Protein AF-M5BJE2-F1 (afdb_monomer_lite)

Organism: Thanatephorus cucumeris (strain AG1-IB / isolate 7/3/14) (NCBI:txid1108050)

Structure (mmCIF, N/CA/C/O backbone):
data_AF-M5BJE2-F1
#
_entry.id   AF-M5BJE2-F1
#
loop_
_atom_site.group_PDB
_atom_site.id
_atom_site.type_symbol
_atom_site.label_atom_id
_atom_site.label_alt_id
_atom_site.label_comp_id
_atom_site.label_asym_id
_atom_site.label_entity_id
_atom_site.label_seq_id
_atom_site.pdbx_PDB_ins_code
_atom_site.Cartn_x
_atom_site.Cartn_y
_atom_site.Cartn_z
_atom_site.occupancy
_atom_site.B_iso_or_equiv
_atom_site.auth_seq_id
_atom_site.auth_comp_id
_atom_site.auth_asym_id
_atom_site.auth_atom_id
_atom_site.pdbx_PDB_model_num
ATOM 1 N N . MET A 1 1 ? -62.797 -28.583 -18.986 1.00 37.69 1 MET A N 1
ATOM 2 C CA . MET A 1 1 ? -62.304 -29.193 -17.737 1.00 37.69 1 MET A CA 1
ATOM 3 C C . MET A 1 1 ? -61.336 -28.173 -17.149 1.00 37.69 1 MET A C 1
ATOM 5 O O . MET A 1 1 ? -60.205 -28.129 -17.610 1.00 37.69 1 MET A O 1
ATOM 9 N N . SER A 1 2 ? -61.868 -27.080 -16.583 1.00 34.75 2 SER A N 1
ATOM 10 C CA . SER A 1 2 ? -62.380 -26.927 -15.190 1.00 34.75 2 SER A CA 1
ATOM 11 C C . SER A 1 2 ? -61.192 -26.759 -14.231 1.00 34.75 2 SER A C 1
ATOM 13 O O . SER A 1 2 ? -60.360 -27.661 -14.192 1.00 34.75 2 SER A O 1
ATOM 15 N N . ASP A 1 3 ? -60.969 -25.664 -13.500 1.00 37.16 3 ASP A N 1
ATOM 16 C CA . ASP A 1 3 ? -61.746 -24.461 -13.116 1.00 37.16 3 ASP A CA 1
ATOM 17 C C . ASP A 1 3 ? -60.713 -23.305 -12.896 1.00 37.16 3 ASP A C 1
ATOM 19 O O . ASP A 1 3 ? -59.563 -23.612 -12.575 1.00 37.16 3 ASP A O 1
ATOM 23 N N . SER A 1 4 ? -60.877 -22.004 -13.221 1.00 38.09 4 SER A N 1
ATOM 24 C CA . SER A 1 4 ? -61.771 -20.935 -12.685 1.00 38.09 4 SER A CA 1
ATOM 25 C C . SER A 1 4 ? -61.855 -20.932 -11.142 1.00 38.09 4 SER A C 1
ATOM 27 O O . SER A 1 4 ? -61.932 -21.989 -10.546 1.00 38.09 4 SER A O 1
ATOM 29 N N . GLU A 1 5 ? -61.751 -19.848 -10.367 1.00 40.28 5 GLU A N 1
ATOM 30 C CA . GLU A 1 5 ? -62.292 -18.474 -10.407 1.00 40.28 5 GLU A CA 1
ATOM 31 C C . GLU A 1 5 ? -61.349 -17.576 -9.542 1.00 40.28 5 GLU A C 1
ATOM 33 O O . GLU A 1 5 ? -60.688 -18.101 -8.648 1.00 40.28 5 GLU A O 1
ATOM 38 N N . ASP A 1 6 ? -61.050 -16.289 -9.750 1.00 39.03 6 ASP A N 1
ATOM 39 C CA . ASP A 1 6 ? -61.784 -1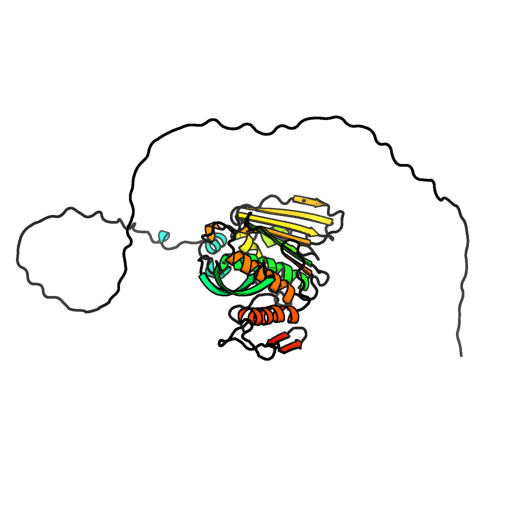5.068 -10.138 1.00 39.03 6 ASP A CA 1
ATOM 40 C C . ASP A 1 6 ? -62.355 -14.245 -8.947 1.00 39.03 6 ASP A C 1
ATOM 42 O O . ASP A 1 6 ? -62.726 -14.803 -7.920 1.00 39.03 6 ASP A O 1
ATOM 46 N N . PHE A 1 7 ? -62.419 -12.914 -9.141 1.00 28.22 7 PHE A N 1
ATOM 47 C CA . PHE A 1 7 ? -62.962 -11.810 -8.300 1.00 28.22 7 PHE A CA 1
ATOM 48 C C . PHE A 1 7 ? -62.086 -11.202 -7.174 1.00 28.22 7 PHE A C 1
ATOM 50 O O . PHE A 1 7 ? -61.722 -11.886 -6.229 1.00 28.22 7 PHE A O 1
ATOM 57 N N . ASN A 1 8 ? -61.646 -9.928 -7.149 1.00 33.25 8 ASN A N 1
ATOM 58 C CA . ASN A 1 8 ? -62.034 -8.595 -7.680 1.00 33.25 8 ASN A CA 1
ATOM 59 C C . ASN A 1 8 ? -62.857 -7.689 -6.721 1.00 33.25 8 ASN A C 1
ATOM 61 O O . ASN A 1 8 ? -63.849 -8.118 -6.143 1.00 33.25 8 ASN A O 1
ATOM 65 N N . MET A 1 9 ? -62.467 -6.400 -6.733 1.00 32.72 9 MET A N 1
ATOM 66 C CA . MET A 1 9 ? -63.219 -5.144 -6.504 1.00 32.72 9 MET A CA 1
ATOM 67 C C . MET A 1 9 ? -63.332 -4.466 -5.122 1.00 32.72 9 MET A C 1
ATOM 69 O O . MET A 1 9 ? -63.824 -5.027 -4.150 1.00 32.72 9 MET A O 1
ATOM 73 N N . GLY A 1 10 ? -63.035 -3.153 -5.167 1.00 27.86 10 GLY A N 1
ATOM 74 C CA . GLY A 1 10 ? -63.584 -2.074 -4.325 1.00 27.86 10 GLY A CA 1
ATOM 75 C C . GLY A 1 10 ? -62.524 -1.348 -3.482 1.00 27.86 10 GLY A C 1
ATOM 76 O O . GLY A 1 10 ? -61.981 -1.956 -2.575 1.00 27.86 10 GLY A O 1
ATOM 77 N N . GLY A 1 11 ? -62.139 -0.080 -3.672 1.00 28.45 11 GLY A N 1
ATOM 78 C CA . GLY A 1 11 ? -62.724 1.033 -4.425 1.00 28.45 11 GLY A CA 1
ATOM 79 C C . GLY A 1 11 ? -63.040 2.217 -3.493 1.00 28.45 11 GLY A C 1
ATOM 80 O O . GLY A 1 11 ? -63.748 2.016 -2.515 1.00 28.45 11 GLY A O 1
ATOM 81 N N . ASP A 1 12 ? -62.572 3.417 -3.880 1.00 32.16 12 ASP A N 1
ATOM 82 C CA . ASP A 1 12 ? -63.017 4.767 -3.448 1.00 32.16 12 ASP A CA 1
ATOM 83 C C . ASP A 1 12 ? -62.604 5.243 -2.022 1.00 32.16 12 ASP A C 1
ATOM 85 O O . ASP A 1 12 ? -62.475 4.435 -1.114 1.00 32.16 12 ASP A O 1
ATOM 89 N N . SER A 1 13 ? -62.325 6.514 -1.685 1.00 32.47 13 SER A N 1
ATOM 90 C CA . SER A 1 13 ? -62.510 7.820 -2.345 1.00 32.47 13 SER A CA 1
ATOM 91 C C . SER A 1 13 ? -61.734 8.948 -1.610 1.00 32.47 13 SER A C 1
ATOM 93 O O . SER A 1 13 ? -61.608 8.874 -0.388 1.00 32.47 13 SER A O 1
ATOM 95 N N . GLY A 1 14 ? -61.385 10.038 -2.318 1.00 29.92 14 GLY A N 1
ATOM 96 C CA . GLY A 1 14 ? -61.280 11.433 -1.803 1.00 29.92 14 GLY A CA 1
ATOM 97 C C . GLY A 1 14 ? -59.868 11.956 -1.465 1.00 29.92 14 GLY A C 1
ATOM 98 O O . GLY A 1 14 ? -59.268 11.496 -0.502 1.00 29.92 14 GLY A O 1
ATOM 99 N N . SER A 1 15 ? -59.199 12.764 -2.312 1.00 31.33 15 SER A N 1
ATOM 100 C CA . SER A 1 15 ? -59.283 14.248 -2.483 1.00 31.33 15 SER A CA 1
ATOM 101 C C . SER A 1 15 ? -58.827 15.022 -1.221 1.00 31.33 15 SER A C 1
ATOM 103 O O . SER A 1 15 ? -59.268 14.695 -0.132 1.00 31.33 15 SER A O 1
ATOM 105 N N . GLU A 1 16 ? -57.928 16.016 -1.224 1.00 32.97 16 GLU A N 1
ATOM 106 C CA . GLU A 1 16 ? -57.849 17.227 -2.057 1.00 32.97 16 GLU A CA 1
ATOM 107 C C . GLU A 1 16 ? -56.429 17.864 -2.082 1.00 32.97 16 GLU A C 1
ATOM 109 O O . GLU A 1 16 ? -55.661 17.789 -1.124 1.00 32.97 16 GLU A O 1
ATOM 114 N N . ASP A 1 17 ? -56.128 18.487 -3.226 1.00 33.00 17 ASP A N 1
ATOM 115 C CA . ASP A 1 17 ? -55.311 19.676 -3.539 1.00 33.00 17 ASP A CA 1
ATOM 116 C C . ASP A 1 17 ? -54.333 20.314 -2.526 1.00 33.00 17 ASP A C 1
ATOM 118 O O . ASP A 1 17 ? -54.737 20.832 -1.491 1.00 33.00 17 ASP A O 1
ATOM 122 N N . PHE A 1 18 ? -53.074 20.516 -2.969 1.00 28.89 18 PHE A N 1
ATOM 123 C CA . PHE A 1 18 ? -52.458 21.859 -3.083 1.00 28.89 18 PHE A CA 1
ATOM 124 C C . PHE A 1 18 ? -51.129 21.835 -3.888 1.00 28.89 18 PHE A C 1
ATOM 126 O O . PHE A 1 18 ? -50.147 21.213 -3.486 1.00 28.89 18 PHE A O 1
ATOM 133 N N . GLN A 1 19 ? -51.050 22.586 -4.994 1.00 36.16 19 GLN A N 1
ATOM 134 C CA . GLN A 1 19 ? -49.799 23.095 -5.597 1.00 36.16 19 GLN A CA 1
ATOM 135 C C . GLN A 1 19 ? -49.914 24.639 -5.769 1.00 36.16 19 GLN A C 1
ATOM 137 O O . GLN A 1 19 ? -50.967 25.208 -5.500 1.00 36.16 19 GLN A O 1
ATOM 142 N N . PRO A 1 20 ? -48.906 25.364 -6.296 1.00 44.44 20 PRO A N 1
ATOM 143 C CA . PRO A 1 20 ? -47.714 25.861 -5.610 1.00 44.44 20 PRO A CA 1
ATOM 144 C C . PRO A 1 20 ? -47.628 27.408 -5.677 1.00 44.44 20 PRO A C 1
ATOM 146 O O . PRO A 1 20 ? -48.241 28.040 -6.536 1.00 44.44 20 PRO A O 1
ATOM 149 N N . LYS A 1 21 ? -46.798 28.066 -4.849 1.00 32.06 21 LYS A N 1
ATOM 150 C CA . LYS A 1 21 ? -46.470 29.497 -5.051 1.00 32.06 21 LYS A CA 1
ATOM 151 C C . LYS A 1 21 ? -44.979 29.831 -4.914 1.00 32.06 21 LYS A C 1
ATOM 153 O O . LYS A 1 21 ? -44.428 29.942 -3.830 1.00 32.06 21 LYS A O 1
ATOM 158 N N . THR A 1 22 ? -44.384 30.029 -6.093 1.00 32.00 22 THR A N 1
ATOM 159 C CA . THR A 1 22 ? -43.563 31.177 -6.537 1.00 32.00 22 THR A CA 1
ATOM 160 C C . THR A 1 22 ? -42.314 31.631 -5.764 1.00 32.00 22 THR A C 1
ATOM 162 O O . THR A 1 22 ? -42.386 32.246 -4.707 1.00 32.00 22 THR A O 1
ATOM 165 N N . LYS A 1 23 ? -41.181 31.479 -6.472 1.00 31.64 23 LYS A N 1
ATOM 166 C CA . LYS A 1 23 ? -40.008 32.369 -6.618 1.00 31.64 23 LYS A CA 1
ATOM 167 C C . LYS A 1 23 ? -40.030 33.706 -5.854 1.00 31.64 23 LYS A C 1
ATOM 169 O O . LYS A 1 23 ? -40.870 34.558 -6.133 1.00 31.64 23 LYS A O 1
ATOM 174 N N . LYS A 1 24 ? -38.938 33.977 -5.123 1.00 31.02 24 LYS A N 1
ATOM 175 C CA . LYS A 1 24 ? -38.268 35.293 -5.090 1.00 31.02 24 LYS A CA 1
ATOM 176 C C . LYS A 1 24 ? -36.808 35.178 -4.616 1.00 31.02 24 LYS A C 1
ATOM 178 O O . LYS A 1 24 ? -36.532 34.785 -3.494 1.00 31.02 24 LYS A O 1
ATOM 183 N N . ALA A 1 25 ? -35.897 35.588 -5.487 1.00 33.25 25 ALA A N 1
ATOM 184 C CA . ALA A 1 25 ? -34.603 36.213 -5.201 1.00 33.25 25 ALA A CA 1
ATOM 185 C C . ALA A 1 25 ? -34.463 37.356 -6.239 1.00 33.25 25 ALA A C 1
ATOM 187 O O . ALA A 1 25 ? -35.199 37.304 -7.231 1.00 33.25 25 ALA A O 1
ATOM 188 N N . PRO A 1 26 ? -33.559 38.350 -6.120 1.00 41.19 26 PRO A N 1
ATOM 189 C CA . PRO A 1 26 ? -32.532 38.586 -5.099 1.00 41.19 26 PRO A CA 1
ATOM 190 C C . PRO A 1 26 ? -32.546 40.034 -4.538 1.00 41.19 26 PRO A C 1
ATOM 192 O O . PRO A 1 26 ? -33.226 40.912 -5.061 1.00 41.19 26 PRO A O 1
ATOM 195 N N . ALA A 1 27 ? -31.716 40.324 -3.530 1.00 33.50 27 ALA A N 1
ATOM 196 C CA . ALA A 1 27 ? -31.295 41.696 -3.229 1.00 33.50 27 ALA A CA 1
ATOM 197 C C . ALA A 1 27 ? -29.785 41.747 -2.939 1.00 33.50 27 ALA A C 1
ATOM 199 O O . ALA A 1 27 ? -29.287 41.123 -2.006 1.00 33.50 27 ALA A O 1
ATOM 200 N N . LYS A 1 28 ? -29.072 42.488 -3.796 1.00 30.22 28 LYS A N 1
ATOM 201 C CA . LYS A 1 28 ? -27.694 42.978 -3.645 1.00 30.22 28 LYS A CA 1
ATOM 202 C C . LYS A 1 28 ? -27.721 44.351 -2.966 1.00 30.22 28 LYS A C 1
ATOM 204 O O . LYS A 1 28 ? -28.558 45.162 -3.345 1.00 30.22 28 LYS A O 1
ATOM 209 N N . ALA A 1 29 ? -26.721 44.624 -2.125 1.00 30.61 29 ALA A N 1
ATOM 210 C CA . ALA A 1 29 ? -25.963 45.885 -1.940 1.00 30.61 29 ALA A CA 1
ATOM 211 C C . ALA A 1 29 ? -25.385 45.884 -0.513 1.00 30.61 29 ALA A C 1
ATOM 213 O O . ALA A 1 29 ? -26.059 45.418 0.393 1.00 30.61 29 ALA A O 1
ATOM 214 N N . LYS A 1 30 ? -24.200 46.390 -0.167 1.00 29.48 30 LYS A N 1
ATOM 215 C CA . LYS A 1 30 ? -23.021 47.014 -0.804 1.00 29.48 30 LYS A CA 1
ATOM 216 C C . LYS A 1 30 ? -21.955 46.955 0.322 1.00 29.48 30 LYS A C 1
ATOM 218 O O . LYS A 1 30 ? -22.303 47.152 1.476 1.00 29.48 30 LYS A O 1
ATOM 223 N N . ALA A 1 31 ? -20.755 46.431 0.086 1.00 27.00 31 ALA A N 1
ATOM 224 C CA . ALA A 1 31 ? -19.532 47.171 -0.260 1.00 27.00 31 ALA A CA 1
ATOM 225 C C . ALA A 1 31 ? -19.039 48.191 0.792 1.00 27.00 31 ALA A C 1
ATOM 227 O O . ALA A 1 31 ? -19.683 49.217 0.973 1.00 27.00 31 ALA A O 1
ATOM 228 N N . ALA A 1 32 ? -17.858 47.922 1.372 1.00 29.39 32 ALA A N 1
ATOM 229 C CA . ALA A 1 32 ? -16.718 48.838 1.606 1.00 29.39 32 ALA A CA 1
ATOM 230 C C . ALA A 1 32 ? -15.677 48.097 2.486 1.00 29.39 32 ALA A C 1
ATOM 232 O O . ALA A 1 32 ? -16.016 47.657 3.576 1.00 29.39 32 ALA A O 1
ATOM 233 N N . SER A 1 33 ? -14.523 47.677 1.936 1.00 27.55 33 SER A N 1
ATOM 234 C CA . SER A 1 33 ? -13.221 48.397 1.947 1.00 27.55 33 SER A CA 1
ATOM 235 C C . SER A 1 33 ? -12.582 48.359 3.347 1.00 27.55 33 SER A C 1
ATOM 237 O O . SER A 1 33 ? -13.257 48.699 4.302 1.00 27.55 33 SER A O 1
ATOM 239 N N . THR A 1 34 ? -11.347 47.962 3.641 1.00 28.70 34 THR A N 1
ATOM 240 C CA . THR A 1 34 ? -9.987 48.035 3.058 1.00 28.70 34 THR A CA 1
ATOM 241 C C . THR A 1 34 ? -9.110 47.270 4.090 1.00 28.70 34 THR A C 1
ATOM 243 O O . THR A 1 34 ? -9.529 47.161 5.234 1.00 28.70 34 THR A O 1
ATOM 246 N N . SER A 1 35 ? -7.932 46.692 3.863 1.00 30.88 35 SER A N 1
ATOM 247 C CA . SER A 1 35 ? -6.712 47.236 3.267 1.00 30.88 35 SER A CA 1
ATOM 248 C C . SER A 1 35 ? -5.665 46.113 3.128 1.00 30.88 35 SER A C 1
ATOM 250 O O . SER A 1 35 ? -5.635 45.146 3.886 1.00 30.88 35 SER A O 1
ATOM 252 N N . LYS A 1 36 ? -4.781 46.279 2.141 1.00 27.50 36 LYS A N 1
ATOM 253 C CA . LYS A 1 36 ? -3.502 45.574 1.995 1.00 27.50 36 LYS A CA 1
ATOM 254 C C . LYS A 1 36 ? -2.535 45.982 3.114 1.00 27.50 36 LYS A C 1
ATOM 256 O O . LYS A 1 36 ? -2.423 47.174 3.382 1.00 27.50 36 LYS A O 1
ATOM 261 N N . ALA A 1 37 ? -1.723 45.043 3.599 1.00 28.56 37 ALA A N 1
ATOM 262 C CA . ALA A 1 37 ? -0.327 45.313 3.953 1.00 28.56 37 ALA A CA 1
ATOM 263 C C . ALA A 1 37 ? 0.501 44.013 3.978 1.00 28.56 37 ALA A C 1
ATOM 265 O O . ALA A 1 37 ? 0.269 43.122 4.785 1.00 28.56 37 ALA A O 1
ATOM 266 N N . ALA A 1 38 ? 1.504 43.952 3.111 1.00 29.19 38 ALA A N 1
ATOM 267 C CA . ALA A 1 38 ? 2.746 43.198 3.269 1.00 29.19 38 ALA A CA 1
ATOM 268 C C . ALA A 1 38 ? 3.881 44.179 2.909 1.00 29.19 38 ALA A C 1
ATOM 270 O O . ALA A 1 38 ? 3.595 45.186 2.255 1.00 29.19 38 ALA A O 1
ATOM 271 N N . PRO A 1 39 ? 5.167 43.889 3.154 1.00 34.88 39 PRO A N 1
ATOM 272 C CA . PRO A 1 39 ? 5.830 43.238 4.285 1.00 34.88 39 PRO A CA 1
ATOM 273 C C . PRO A 1 39 ? 6.776 44.246 4.999 1.00 34.88 39 PRO A C 1
ATOM 275 O O . PRO A 1 39 ? 7.004 45.350 4.507 1.00 34.88 39 PRO A O 1
ATOM 278 N N . LYS A 1 40 ? 7.392 43.886 6.135 1.00 29.20 40 LYS A N 1
ATOM 279 C CA . LYS A 1 40 ? 8.561 44.621 6.663 1.00 29.20 40 LYS A CA 1
ATOM 280 C C . LYS A 1 40 ? 9.772 43.706 6.775 1.00 29.20 40 LYS A C 1
ATOM 282 O O . LYS A 1 40 ? 9.699 42.611 7.320 1.00 29.20 40 LYS A O 1
ATOM 287 N N . ALA A 1 41 ? 10.871 44.197 6.218 1.00 28.39 41 ALA A N 1
ATOM 288 C CA . ALA A 1 41 ? 12.171 43.565 6.138 1.00 28.39 41 ALA A CA 1
ATOM 289 C C . ALA A 1 41 ? 13.100 44.007 7.285 1.00 28.39 41 ALA A C 1
ATOM 291 O O . ALA A 1 41 ? 13.031 45.147 7.733 1.00 28.39 41 ALA A O 1
ATOM 292 N N . LYS A 1 42 ? 14.014 43.088 7.628 1.00 25.89 42 LYS A N 1
ATOM 293 C CA . LYS A 1 42 ? 15.428 43.248 8.030 1.00 25.89 42 LYS A CA 1
ATOM 294 C C . LYS A 1 42 ? 15.804 44.158 9.213 1.00 25.89 42 LYS A C 1
ATOM 296 O O . LYS A 1 42 ? 15.781 45.378 9.116 1.00 25.89 42 LYS A O 1
ATOM 301 N N . THR A 1 43 ? 16.475 43.528 10.178 1.00 27.72 43 THR A N 1
ATOM 302 C CA . THR A 1 43 ? 17.727 44.029 10.769 1.00 27.72 43 THR A CA 1
ATOM 303 C C . THR A 1 43 ? 18.809 42.938 10.689 1.00 27.72 43 THR A C 1
ATOM 305 O O . THR A 1 43 ? 18.605 41.805 11.111 1.00 27.72 43 THR A O 1
ATOM 308 N N . ALA A 1 44 ? 19.945 43.286 10.076 1.00 27.05 44 ALA A N 1
ATOM 309 C CA . ALA A 1 44 ? 21.262 42.634 10.190 1.00 27.05 44 ALA A CA 1
ATOM 310 C C . ALA A 1 44 ? 22.060 43.380 11.301 1.00 27.05 44 ALA A C 1
ATOM 312 O O . ALA A 1 44 ? 21.616 44.453 11.695 1.00 27.05 44 ALA A O 1
ATOM 313 N N . ALA A 1 45 ? 23.208 42.982 11.870 1.00 27.17 45 ALA A N 1
ATOM 314 C CA . ALA A 1 45 ? 24.294 42.055 11.521 1.00 27.17 45 ALA A CA 1
ATOM 315 C C . ALA A 1 45 ? 25.152 41.777 12.808 1.00 27.17 45 ALA A C 1
ATOM 317 O O . ALA A 1 45 ? 25.201 42.647 13.669 1.00 27.17 45 ALA A O 1
ATOM 318 N N . ALA A 1 46 ? 25.733 40.576 13.031 1.00 27.50 46 ALA A N 1
ATOM 319 C CA . ALA A 1 46 ? 27.163 40.178 12.838 1.00 27.50 46 ALA A CA 1
ATOM 320 C C . ALA A 1 46 ? 28.063 40.225 14.125 1.00 27.50 46 ALA A C 1
ATOM 322 O O . ALA A 1 46 ? 27.684 40.898 15.075 1.00 27.50 46 ALA A O 1
ATOM 323 N N . PRO A 1 47 ? 29.305 39.660 14.167 1.00 34.06 47 PRO A N 1
ATOM 324 C CA . PRO A 1 47 ? 29.747 38.275 13.861 1.00 34.06 47 PRO A CA 1
ATOM 325 C C . PRO A 1 47 ? 30.861 37.679 14.808 1.00 34.06 47 PRO A C 1
ATOM 327 O O . PRO A 1 47 ? 31.417 38.378 15.648 1.00 34.06 47 PRO A O 1
ATOM 330 N N . LYS A 1 48 ? 31.297 36.428 14.495 1.00 24.48 48 LYS A N 1
ATOM 331 C CA . LYS A 1 48 ? 32.556 35.672 14.838 1.00 24.48 48 LYS A CA 1
ATOM 332 C C . LYS A 1 48 ? 32.548 34.834 16.142 1.00 24.48 48 LYS A C 1
ATOM 334 O O . LYS A 1 48 ? 32.160 35.318 17.188 1.00 24.48 48 LYS A O 1
ATOM 339 N N . LYS A 1 49 ? 33.000 33.564 16.150 1.00 26.70 49 LYS A N 1
ATOM 340 C CA . LYS A 1 49 ? 34.349 33.071 15.774 1.00 26.70 49 LYS A CA 1
ATOM 341 C C . LYS A 1 49 ? 34.376 31.687 15.090 1.00 26.70 49 LYS A C 1
ATOM 343 O O . LYS A 1 49 ? 33.585 30.806 15.395 1.00 26.70 49 LYS A O 1
ATOM 348 N N . LYS A 1 50 ? 35.373 31.532 14.206 1.00 23.88 50 LYS A N 1
ATOM 349 C CA . LYS A 1 50 ? 35.873 30.289 13.593 1.00 23.88 50 LYS A CA 1
ATOM 350 C C . LYS A 1 50 ? 36.578 29.403 14.631 1.00 23.88 50 LYS A C 1
ATOM 352 O O . LYS A 1 50 ? 37.325 29.933 15.450 1.00 23.88 50 LYS A O 1
ATOM 357 N N . ALA A 1 51 ? 36.472 28.087 14.472 1.00 29.36 51 ALA A N 1
ATOM 358 C CA . ALA A 1 51 ? 37.499 27.130 14.876 1.00 29.36 51 ALA A CA 1
ATOM 359 C C . ALA A 1 51 ? 37.687 26.102 13.750 1.00 29.36 51 ALA A C 1
ATOM 361 O O . ALA A 1 51 ? 36.741 25.703 13.075 1.00 29.36 51 ALA A O 1
ATOM 362 N N . THR A 1 52 ? 38.944 25.784 13.491 1.00 26.00 52 THR A N 1
ATOM 363 C CA . THR A 1 52 ? 39.486 25.101 12.318 1.00 26.00 52 THR A CA 1
ATOM 364 C C . THR A 1 52 ? 39.638 23.596 12.530 1.00 26.00 52 THR A C 1
ATOM 366 O O . THR A 1 52 ? 40.202 23.191 13.536 1.00 26.00 52 THR A O 1
ATOM 369 N N . GLY A 1 53 ? 39.267 22.823 11.504 1.00 25.58 53 GLY A N 1
ATOM 370 C CA . GLY A 1 53 ? 40.068 21.732 10.933 1.00 25.58 53 GLY A CA 1
ATOM 371 C C . GLY A 1 53 ? 40.189 20.407 11.694 1.00 25.58 53 GLY A C 1
ATOM 372 O O . GLY A 1 53 ? 40.840 20.334 12.727 1.00 25.58 53 GLY A O 1
ATOM 373 N N . LYS A 1 54 ? 39.748 19.320 11.047 1.00 28.25 54 LYS A N 1
ATOM 374 C CA . LYS A 1 54 ? 40.642 18.231 10.607 1.00 28.25 54 LYS A CA 1
ATOM 375 C C . LYS A 1 54 ? 39.933 17.344 9.578 1.00 28.25 54 LYS A C 1
ATOM 377 O O . LYS A 1 54 ? 38.848 16.831 9.817 1.00 28.25 54 LYS A O 1
ATOM 382 N N . VAL A 1 55 ? 40.572 17.224 8.419 1.00 29.02 55 VAL A N 1
ATOM 383 C CA . VAL A 1 55 ? 40.220 16.346 7.299 1.00 29.02 55 VAL A CA 1
ATOM 384 C C . VAL A 1 55 ? 40.848 14.978 7.567 1.00 29.02 55 VAL A C 1
ATOM 386 O O . VAL A 1 55 ? 42.040 14.911 7.862 1.00 29.02 55 VAL A O 1
ATOM 389 N N . LEU A 1 56 ? 40.063 13.906 7.461 1.00 29.64 56 LEU A N 1
ATOM 390 C CA . LEU A 1 56 ? 40.548 12.525 7.442 1.00 29.64 56 LEU A CA 1
ATOM 391 C C . LEU A 1 56 ? 40.728 12.089 5.982 1.00 29.64 56 LEU A C 1
ATOM 393 O O . LEU A 1 56 ? 39.834 12.287 5.161 1.00 29.64 56 LEU A O 1
ATOM 397 N N . LYS A 1 57 ? 41.901 11.532 5.664 1.00 31.78 57 LYS A N 1
ATOM 398 C CA . LYS A 1 57 ? 42.179 10.847 4.393 1.00 31.78 57 LYS A CA 1
ATOM 399 C C . LYS A 1 57 ? 41.811 9.354 4.503 1.00 31.78 57 LYS A C 1
ATOM 401 O O . LYS A 1 57 ? 41.831 8.832 5.617 1.00 31.78 57 LYS A O 1
ATOM 406 N N . PRO A 1 58 ? 41.496 8.680 3.382 1.00 31.48 58 PRO A N 1
ATOM 407 C CA . PRO A 1 58 ? 41.027 7.294 3.364 1.00 31.48 58 PRO A CA 1
ATOM 408 C C . PRO A 1 58 ? 42.181 6.296 3.535 1.00 31.48 58 PRO A C 1
ATOM 410 O O . PRO A 1 58 ? 43.298 6.569 3.097 1.00 31.48 58 PRO A O 1
ATOM 413 N N . ILE A 1 59 ? 41.892 5.139 4.137 1.00 33.22 59 ILE A N 1
ATOM 414 C CA . ILE A 1 59 ? 42.775 3.965 4.159 1.00 33.22 59 ILE A CA 1
ATOM 415 C C . ILE A 1 59 ? 42.239 2.960 3.136 1.00 33.22 59 ILE A C 1
ATOM 417 O O . ILE A 1 59 ? 41.091 2.527 3.233 1.00 33.22 59 ILE A O 1
ATOM 421 N N . ASP A 1 60 ? 43.088 2.623 2.165 1.00 31.47 60 ASP A N 1
ATOM 422 C CA . ASP A 1 60 ? 42.909 1.547 1.192 1.00 31.47 60 ASP A CA 1
ATOM 423 C C . ASP A 1 60 ? 43.203 0.181 1.833 1.00 31.47 60 ASP A C 1
ATOM 425 O O . ASP A 1 60 ? 44.220 0.011 2.505 1.00 31.47 60 ASP A O 1
ATOM 429 N N . ASN A 1 61 ? 42.350 -0.812 1.562 1.00 28.73 61 ASN A N 1
ATOM 430 C CA . ASN A 1 61 ? 42.595 -2.224 1.864 1.00 28.73 61 ASN A CA 1
ATOM 431 C C . ASN A 1 61 ? 43.015 -2.974 0.584 1.00 28.73 61 ASN A C 1
ATOM 433 O O . ASN A 1 61 ? 42.213 -3.148 -0.334 1.00 28.73 61 ASN A O 1
ATOM 437 N N . LYS A 1 62 ? 44.250 -3.486 0.568 1.00 30.80 62 LYS A N 1
ATOM 438 C CA . LYS A 1 62 ? 44.691 -4.681 -0.181 1.00 30.80 62 LYS A CA 1
ATOM 439 C C . LYS A 1 62 ? 45.254 -5.645 0.873 1.00 30.80 62 LYS A C 1
ATOM 441 O O . LYS A 1 62 ? 46.053 -5.204 1.687 1.00 30.80 62 LYS A O 1
ATOM 446 N N . LYS A 1 63 ? 44.619 -6.793 1.123 1.00 29.02 63 LYS A N 1
ATOM 447 C CA . LYS A 1 63 ? 44.704 -8.100 0.434 1.00 29.02 63 LYS A CA 1
ATOM 448 C C . LYS A 1 63 ? 46.042 -8.834 0.597 1.00 29.02 63 LYS A C 1
ATOM 450 O O . LYS A 1 63 ? 47.092 -8.237 0.392 1.00 29.02 63 LYS A O 1
ATOM 455 N N . ASP A 1 64 ? 45.865 -10.132 0.843 1.00 29.44 64 ASP A N 1
ATOM 456 C CA . ASP A 1 64 ? 46.774 -11.285 0.798 1.00 29.44 64 ASP A CA 1
ATOM 457 C C . ASP A 1 64 ? 47.437 -11.624 2.144 1.00 29.44 64 ASP A C 1
ATOM 459 O O . ASP A 1 64 ? 48.162 -10.821 2.722 1.00 29.44 64 ASP A O 1
ATOM 463 N N . ASP A 1 65 ? 47.002 -12.689 2.828 1.00 28.31 65 ASP A N 1
ATOM 464 C CA . ASP A 1 65 ? 47.083 -14.132 2.502 1.00 28.31 65 ASP A CA 1
ATOM 465 C C . ASP A 1 65 ? 48.527 -14.643 2.559 1.00 28.31 65 ASP A C 1
ATOM 467 O O . ASP A 1 65 ? 49.291 -14.452 1.620 1.00 28.31 65 ASP A O 1
ATOM 471 N N . SER A 1 66 ? 48.870 -15.342 3.645 1.00 33.12 66 SER A N 1
ATOM 472 C CA . SER A 1 66 ? 49.517 -16.660 3.574 1.00 33.12 66 SER A CA 1
ATOM 473 C C . SER A 1 66 ? 49.762 -17.215 4.975 1.00 33.12 66 SER A C 1
ATOM 475 O O . SER A 1 66 ? 50.500 -16.632 5.773 1.00 33.12 66 SER A O 1
ATOM 477 N N . ASP A 1 67 ? 49.164 -18.375 5.219 1.00 29.38 67 ASP A N 1
ATOM 478 C CA . ASP A 1 67 ? 49.573 -19.366 6.207 1.00 29.38 67 ASP A CA 1
ATOM 479 C C . ASP A 1 67 ? 51.072 -19.690 6.088 1.00 29.38 67 ASP A C 1
ATOM 481 O O . ASP A 1 67 ? 51.596 -19.709 4.974 1.00 29.38 67 ASP A O 1
ATOM 485 N N . ASN A 1 68 ? 51.740 -19.972 7.214 1.00 34.16 68 ASN A N 1
ATOM 486 C CA . ASN A 1 68 ? 52.585 -21.165 7.393 1.00 34.16 68 ASN A CA 1
ATOM 487 C C . ASN A 1 68 ? 53.243 -21.166 8.789 1.00 34.16 68 ASN A C 1
ATOM 489 O O . ASN A 1 68 ? 54.226 -20.473 9.049 1.00 34.16 68 ASN A O 1
ATOM 493 N N . ASP A 1 69 ? 52.650 -21.930 9.698 1.00 29.28 69 ASP A N 1
ATOM 494 C CA . ASP A 1 69 ? 53.245 -23.039 10.450 1.00 29.28 69 ASP A CA 1
ATOM 495 C C . ASP A 1 69 ? 54.784 -23.100 10.526 1.00 29.28 69 ASP A C 1
ATOM 497 O O . ASP A 1 69 ? 55.483 -23.248 9.522 1.00 29.28 69 ASP A O 1
ATOM 501 N N . GLY A 1 70 ? 55.337 -23.117 11.743 1.00 30.89 70 GLY A N 1
ATOM 502 C CA . GLY A 1 70 ? 56.762 -23.407 11.913 1.00 30.89 70 GLY A CA 1
ATOM 503 C C . GLY A 1 70 ? 57.295 -23.223 13.324 1.00 30.89 70 GLY A C 1
ATOM 504 O O . GLY A 1 70 ? 57.607 -22.121 13.751 1.00 30.89 70 GLY A O 1
ATOM 505 N N . ALA A 1 71 ? 57.409 -24.337 14.032 1.00 31.19 71 ALA A N 1
ATOM 506 C CA . ALA A 1 71 ? 57.880 -24.490 15.397 1.00 31.19 71 ALA A CA 1
ATOM 507 C C . ALA A 1 71 ? 59.242 -23.839 15.752 1.00 31.19 71 ALA A C 1
ATOM 509 O O . ALA A 1 71 ? 60.229 -23.977 15.039 1.00 31.19 71 ALA A O 1
ATOM 510 N N . TRP A 1 72 ? 59.263 -23.239 16.949 1.00 28.14 72 TRP A N 1
ATOM 511 C CA . TRP A 1 72 ? 60.261 -23.352 18.026 1.00 28.14 72 TRP A CA 1
ATOM 512 C C . TRP A 1 72 ? 61.735 -23.601 17.661 1.00 28.14 72 TRP A C 1
ATOM 514 O O . TRP A 1 72 ? 62.140 -24.751 17.509 1.00 28.14 72 TRP A O 1
ATOM 524 N N . ILE A 1 73 ? 62.573 -22.561 17.769 1.00 32.12 73 ILE A N 1
ATOM 525 C CA . ILE A 1 73 ? 63.929 -22.690 18.330 1.00 32.12 73 ILE A CA 1
ATOM 526 C C . ILE A 1 73 ? 64.191 -21.501 19.261 1.00 32.12 73 ILE A C 1
ATOM 528 O O . ILE A 1 73 ? 64.255 -20.354 18.832 1.00 32.12 73 ILE A O 1
ATOM 532 N N . VAL A 1 74 ? 64.352 -21.818 20.545 1.00 30.94 74 VAL A N 1
ATOM 533 C CA . VAL A 1 74 ? 64.912 -20.947 21.582 1.00 30.94 74 VAL A CA 1
ATOM 534 C C . VAL A 1 74 ? 66.427 -20.936 21.410 1.00 30.94 74 VAL A C 1
ATOM 536 O O . VAL A 1 74 ? 67.036 -22.006 21.423 1.00 30.94 74 VAL A O 1
ATOM 539 N N . LYS A 1 75 ? 67.031 -19.753 21.285 1.00 32.12 75 LYS A N 1
ATOM 540 C CA . LYS A 1 75 ? 68.404 -19.503 21.735 1.00 32.12 75 LYS A CA 1
ATOM 541 C C . LYS A 1 75 ? 68.507 -18.078 22.261 1.00 32.12 75 LYS A C 1
ATOM 543 O O . LYS A 1 75 ? 68.314 -17.120 21.518 1.00 32.12 75 LYS A O 1
ATOM 548 N N . ASP A 1 76 ? 68.783 -18.020 23.553 1.00 29.47 76 ASP A N 1
ATOM 549 C CA . ASP A 1 76 ? 69.196 -16.859 24.325 1.00 29.47 76 ASP A CA 1
ATOM 550 C C . ASP A 1 76 ? 70.468 -16.237 23.728 1.00 29.47 76 ASP A C 1
ATOM 552 O O . ASP A 1 76 ? 71.384 -16.983 23.380 1.00 29.47 76 ASP A O 1
ATOM 556 N N . ASP A 1 77 ? 70.534 -14.907 23.623 1.00 30.89 77 ASP A N 1
ATOM 557 C CA . ASP A 1 77 ? 71.627 -14.126 24.224 1.00 30.89 77 ASP A CA 1
ATOM 558 C C . ASP A 1 77 ? 71.307 -12.616 24.228 1.00 30.89 77 ASP A C 1
ATOM 560 O O . ASP A 1 77 ? 70.529 -12.106 23.424 1.00 30.89 77 ASP A O 1
ATOM 564 N N . GLU A 1 78 ? 71.901 -11.939 25.198 1.00 33.03 78 GLU A N 1
ATOM 565 C CA . GLU A 1 78 ? 71.598 -10.648 25.807 1.00 33.03 78 GLU A CA 1
ATOM 566 C C . GLU A 1 78 ? 71.811 -9.398 24.925 1.00 33.03 78 GLU A C 1
ATOM 568 O O . GLU A 1 78 ? 72.841 -9.271 24.270 1.00 33.03 78 GLU A O 1
ATOM 573 N N . SER A 1 79 ? 70.933 -8.384 25.057 1.00 33.75 79 SER A N 1
ATOM 574 C CA . SER A 1 79 ? 71.354 -6.973 25.234 1.00 33.75 79 SER A CA 1
ATOM 575 C C . SER A 1 79 ? 70.184 -5.989 25.447 1.00 33.75 79 SER A C 1
ATOM 577 O O . SER A 1 79 ? 69.441 -5.697 24.516 1.00 33.75 79 SER A O 1
ATOM 579 N N . LYS A 1 80 ? 70.105 -5.462 26.678 1.00 34.78 80 LYS A N 1
ATOM 580 C CA . LYS A 1 80 ? 69.820 -4.075 27.121 1.00 34.78 80 LYS A CA 1
ATOM 581 C C . LYS A 1 80 ? 68.720 -3.239 26.436 1.00 34.78 80 LYS A C 1
ATOM 583 O O . LYS A 1 80 ? 68.892 -2.764 25.323 1.00 34.78 80 LYS A O 1
ATOM 588 N N . ASP A 1 81 ? 67.684 -2.975 27.234 1.00 33.72 81 ASP A N 1
ATOM 589 C CA . ASP A 1 81 ? 67.046 -1.681 27.530 1.00 33.72 81 ASP A CA 1
ATOM 590 C C . ASP A 1 81 ? 67.017 -0.601 26.434 1.00 33.72 81 ASP A C 1
ATOM 592 O O . ASP A 1 81 ? 67.955 0.177 26.287 1.00 33.72 81 ASP A O 1
ATOM 596 N N . ASP A 1 82 ? 65.853 -0.464 25.799 1.00 35.53 82 ASP A N 1
ATOM 597 C CA . ASP A 1 82 ? 65.280 0.828 25.412 1.00 35.53 82 ASP A CA 1
ATOM 598 C C . ASP A 1 82 ? 63.754 0.713 25.582 1.00 35.53 82 ASP A C 1
ATOM 600 O O . ASP A 1 82 ? 63.087 -0.004 24.835 1.00 35.53 82 ASP A O 1
ATOM 604 N N . GLU A 1 83 ? 63.193 1.362 26.608 1.00 39.50 83 GLU A N 1
ATOM 605 C CA . GLU A 1 83 ? 61.740 1.482 26.781 1.00 39.50 83 GLU A CA 1
ATOM 606 C C . GLU A 1 83 ? 61.153 2.481 25.769 1.00 39.50 83 GLU A C 1
ATOM 608 O O . GLU A 1 83 ? 61.589 3.635 25.724 1.00 39.50 83 GLU A O 1
ATOM 613 N N . PRO A 1 84 ? 60.078 2.121 25.045 1.00 37.41 84 PRO A N 1
ATOM 614 C CA . PRO A 1 84 ? 59.117 3.089 24.548 1.00 37.41 84 PRO A CA 1
ATOM 615 C C . PRO A 1 84 ? 57.811 3.015 25.355 1.00 37.41 84 PRO A C 1
ATOM 617 O O . PRO A 1 84 ? 57.291 1.941 25.657 1.00 37.41 84 PRO A O 1
ATOM 620 N N . GLU A 1 85 ? 57.282 4.193 25.684 1.00 38.44 85 GLU A N 1
ATOM 621 C CA . GLU A 1 85 ? 56.078 4.421 26.488 1.00 38.44 85 GLU A CA 1
ATOM 622 C C . GLU A 1 85 ? 54.858 3.553 26.103 1.00 38.44 85 GLU A C 1
ATOM 624 O O . GLU A 1 85 ? 54.640 3.257 24.922 1.00 38.44 85 GLU A O 1
ATOM 629 N N . PRO A 1 86 ? 53.990 3.191 27.072 1.00 37.72 86 PRO A N 1
ATOM 630 C CA . PRO A 1 86 ? 52.862 2.310 26.813 1.00 37.72 86 PRO A CA 1
ATOM 631 C C . PRO A 1 86 ? 51.834 2.985 25.899 1.00 37.72 86 PRO A C 1
ATOM 633 O O . PRO A 1 86 ? 51.161 3.952 26.265 1.00 37.72 86 PRO A O 1
ATOM 636 N N . SER A 1 87 ? 51.660 2.413 24.706 1.00 40.84 87 SER A N 1
ATOM 637 C CA . SER A 1 87 ? 50.541 2.726 23.823 1.00 40.84 87 SER A CA 1
ATOM 638 C C . SER A 1 87 ? 49.222 2.490 24.561 1.00 40.84 87 SER A C 1
ATOM 640 O O . SER A 1 87 ? 49.029 1.430 25.161 1.00 40.84 87 SER A O 1
ATOM 642 N N . ALA A 1 88 ? 48.312 3.461 24.493 1.00 42.31 88 ALA A N 1
ATOM 643 C CA . ALA A 1 88 ? 46.992 3.407 25.106 1.00 42.31 88 ALA A CA 1
ATOM 644 C C . ALA A 1 88 ? 46.250 2.102 24.756 1.00 42.31 88 ALA A C 1
ATOM 646 O O . ALA A 1 88 ? 45.717 1.930 23.659 1.00 42.31 88 ALA A O 1
ATOM 647 N N . THR A 1 89 ? 46.194 1.183 25.719 1.00 37.38 89 THR A N 1
ATOM 648 C CA . THR A 1 89 ? 45.394 -0.039 25.659 1.00 37.38 89 THR A CA 1
ATOM 649 C C . THR A 1 89 ? 43.919 0.311 25.496 1.00 37.38 89 THR A C 1
ATOM 651 O O . THR A 1 89 ? 43.308 0.912 26.383 1.00 37.38 89 THR A O 1
ATOM 654 N N . ILE A 1 90 ? 43.325 -0.108 24.376 1.00 46.56 90 ILE A N 1
ATOM 655 C CA . ILE A 1 90 ? 41.872 -0.167 24.206 1.00 46.56 90 ILE A CA 1
ATOM 656 C C . ILE A 1 90 ? 41.353 -1.176 25.232 1.00 46.56 90 ILE A C 1
ATOM 658 O O . ILE A 1 90 ? 41.482 -2.386 25.048 1.00 46.56 90 ILE A O 1
ATOM 662 N N . GLN A 1 91 ? 40.788 -0.679 26.332 1.00 40.47 91 GLN A N 1
ATOM 663 C CA . GLN A 1 91 ? 40.132 -1.517 27.327 1.00 40.47 91 GLN A CA 1
ATOM 664 C C . GLN A 1 91 ? 38.935 -2.221 26.675 1.00 40.47 91 GLN A C 1
ATOM 666 O O . GLN A 1 91 ? 37.878 -1.624 26.455 1.00 40.47 91 GLN A O 1
ATOM 671 N N . ARG A 1 92 ? 39.093 -3.509 26.356 1.00 52.78 92 ARG A N 1
ATOM 672 C CA . ARG A 1 92 ? 37.957 -4.396 26.110 1.00 52.78 92 ARG A CA 1
ATOM 673 C C . ARG A 1 92 ? 37.248 -4.565 27.448 1.00 52.78 92 ARG A C 1
ATOM 675 O O . ARG A 1 92 ? 37.794 -5.157 28.369 1.00 52.78 92 ARG A O 1
ATOM 682 N N . LYS A 1 93 ? 36.048 -3.995 27.562 1.00 58.34 93 LYS A N 1
ATOM 683 C CA . LYS A 1 93 ? 35.143 -4.282 28.677 1.00 58.34 93 LYS A CA 1
ATOM 684 C C . LYS A 1 93 ? 34.892 -5.790 28.686 1.00 58.34 93 LYS A C 1
ATOM 686 O O . LYS A 1 93 ? 34.292 -6.290 27.734 1.00 58.34 93 LYS A O 1
ATOM 691 N N . ASP A 1 94 ? 35.335 -6.476 29.736 1.00 58.47 94 ASP A N 1
ATOM 692 C CA . ASP A 1 94 ? 34.902 -7.840 30.028 1.00 58.47 94 ASP A CA 1
ATOM 693 C C . ASP A 1 94 ? 33.390 -7.806 30.248 1.00 58.47 94 ASP A C 1
ATOM 695 O O . ASP A 1 94 ? 32.885 -7.367 31.282 1.00 58.47 94 ASP A O 1
ATOM 699 N N . LYS A 1 95 ? 32.655 -8.175 29.202 1.00 67.06 95 LYS A N 1
ATOM 700 C CA . LYS A 1 95 ? 31.206 -8.318 29.241 1.00 67.06 95 LYS A CA 1
ATOM 701 C C . LYS A 1 95 ? 30.902 -9.626 29.956 1.00 67.06 95 LYS A C 1
ATOM 703 O O . LYS A 1 95 ? 31.314 -10.690 29.497 1.00 67.06 95 LYS A O 1
ATOM 708 N N . GLY A 1 96 ? 30.204 -9.544 31.086 1.00 76.38 96 GLY A N 1
ATOM 709 C CA . GLY A 1 96 ? 29.770 -10.729 31.823 1.00 76.38 96 GLY A CA 1
ATOM 710 C C . GLY A 1 96 ? 28.797 -11.573 30.993 1.00 76.38 96 GLY A C 1
ATOM 711 O O . GLY A 1 96 ? 28.242 -11.104 30.001 1.00 76.38 96 GLY A O 1
ATOM 712 N N . ALA A 1 97 ? 28.536 -12.816 31.411 1.00 75.44 97 ALA A N 1
ATOM 713 C CA . ALA A 1 97 ? 27.618 -13.712 30.697 1.00 75.44 97 ALA A CA 1
ATOM 714 C C . ALA A 1 97 ? 26.238 -13.076 30.431 1.00 75.44 97 ALA A C 1
ATOM 716 O O . ALA A 1 97 ? 25.676 -13.261 29.357 1.00 75.44 97 ALA A O 1
ATOM 717 N N . SER A 1 98 ? 25.733 -12.255 31.353 1.00 77.75 98 SER A N 1
ATOM 718 C CA . SER A 1 98 ? 24.466 -11.530 31.194 1.00 77.75 98 SER A CA 1
ATOM 719 C C . SER A 1 98 ? 24.484 -10.456 30.097 1.00 77.75 98 SER A C 1
ATOM 721 O O . SER A 1 98 ? 23.437 -10.162 29.535 1.00 77.75 98 SER A O 1
ATOM 723 N N . ASP A 1 99 ? 25.648 -9.898 29.753 1.00 81.12 99 ASP A N 1
ATOM 724 C CA . ASP A 1 99 ? 25.791 -8.914 28.669 1.00 81.12 99 ASP A CA 1
ATOM 725 C C . ASP A 1 99 ? 25.909 -9.582 27.287 1.00 81.12 99 ASP A C 1
ATOM 727 O O . ASP A 1 99 ? 25.788 -8.912 26.258 1.00 81.12 99 ASP A O 1
ATOM 731 N N . MET A 1 100 ? 26.177 -10.895 27.247 1.00 82.69 100 MET A N 1
ATOM 732 C CA . MET A 1 100 ? 26.243 -11.676 26.007 1.00 82.69 100 MET A CA 1
ATOM 733 C C . MET A 1 100 ? 24.861 -12.119 25.513 1.00 82.69 100 MET A C 1
ATOM 735 O O . MET A 1 100 ? 24.662 -12.244 24.305 1.00 82.69 100 MET A O 1
ATOM 739 N N . TYR A 1 101 ? 23.909 -12.352 26.424 1.00 88.69 101 TYR A N 1
ATOM 740 C CA . TYR A 1 101 ? 22.577 -12.870 26.101 1.00 88.69 101 TYR A CA 1
ATOM 741 C C . TYR A 1 101 ? 21.502 -11.803 26.319 1.00 88.69 101 TYR A C 1
ATOM 743 O O . TYR A 1 101 ? 21.125 -11.491 27.444 1.00 88.69 101 TYR A O 1
ATOM 751 N N . GLU A 1 102 ? 20.972 -11.268 25.221 1.00 89.50 102 GLU A N 1
ATOM 752 C CA . GLU A 1 102 ? 19.955 -10.216 25.232 1.00 89.50 102 GLU A CA 1
ATOM 753 C C . GLU A 1 102 ? 18.588 -10.776 24.812 1.00 89.50 102 GLU A C 1
ATOM 755 O O . GLU A 1 102 ? 18.474 -11.493 23.815 1.00 89.50 102 GLU A O 1
ATOM 760 N N . LYS A 1 103 ? 17.530 -10.417 25.548 1.00 92.38 103 LYS A N 1
ATOM 761 C CA . LYS A 1 103 ? 16.140 -10.698 25.168 1.00 92.38 103 LYS A CA 1
ATOM 762 C C . LYS A 1 103 ? 15.493 -9.416 24.659 1.00 92.38 103 LYS A C 1
ATOM 764 O O . LYS A 1 103 ? 15.412 -8.440 25.394 1.00 92.38 103 LYS A O 1
ATOM 769 N N . LEU A 1 104 ? 14.986 -9.456 23.430 1.00 92.50 104 LEU A N 1
ATOM 770 C CA . LEU A 1 104 ? 14.272 -8.344 22.806 1.00 92.50 104 LEU A CA 1
ATOM 771 C C . LEU A 1 104 ? 12.765 -8.584 22.846 1.00 92.50 104 LEU A C 1
ATOM 773 O O . LEU A 1 104 ? 12.293 -9.718 22.715 1.00 92.50 104 LEU A O 1
ATOM 777 N N . THR A 1 105 ? 11.998 -7.509 22.970 1.00 94.44 105 THR A N 1
ATOM 778 C CA . THR A 1 105 ? 10.578 -7.519 22.614 1.00 94.44 105 THR A CA 1
ATOM 779 C C . THR A 1 105 ? 10.416 -7.674 21.099 1.00 94.44 105 THR A C 1
ATOM 781 O O . THR A 1 105 ? 11.337 -7.420 20.319 1.00 94.44 105 THR A O 1
ATOM 784 N N . GLN A 1 106 ? 9.225 -8.073 20.648 1.00 93.62 106 GLN A N 1
ATOM 785 C CA . GLN A 1 106 ? 8.978 -8.259 19.216 1.00 93.62 106 GLN A CA 1
ATOM 786 C C . GLN A 1 106 ? 9.150 -6.952 18.422 1.00 93.62 106 GLN A C 1
ATOM 788 O O . GLN A 1 106 ? 9.718 -6.972 17.334 1.00 93.62 106 GLN A O 1
ATOM 793 N N . LEU A 1 107 ? 8.712 -5.818 18.980 1.00 93.50 107 LEU A N 1
ATOM 794 C CA . LEU A 1 107 ? 8.860 -4.504 18.350 1.00 93.50 107 LEU A CA 1
ATOM 795 C C . LEU A 1 107 ? 10.337 -4.099 18.235 1.00 93.50 107 LEU A C 1
ATOM 797 O O . LEU A 1 107 ? 10.767 -3.649 17.175 1.00 93.50 107 LEU A O 1
ATOM 801 N N . GLU A 1 108 ? 11.132 -4.311 19.288 1.00 93.56 108 GLU A N 1
ATOM 802 C CA . GLU A 1 108 ? 12.579 -4.060 19.249 1.00 93.56 108 GLU A CA 1
ATOM 803 C C . GLU A 1 108 ? 13.280 -4.961 18.233 1.00 93.56 108 GLU A C 1
ATOM 805 O O . GLU A 1 108 ? 14.144 -4.490 17.496 1.00 93.56 108 GLU A O 1
ATOM 810 N N . HIS A 1 109 ? 12.893 -6.238 18.151 1.00 96.00 109 HIS A N 1
ATOM 811 C CA . HIS A 1 109 ? 13.460 -7.163 17.175 1.00 96.00 109 HIS A CA 1
ATOM 812 C C . HIS A 1 109 ? 13.162 -6.729 15.737 1.00 96.00 109 HIS A C 1
ATOM 814 O O . HIS A 1 109 ? 14.082 -6.711 14.924 1.00 96.00 109 HIS A O 1
ATOM 820 N N . ILE A 1 110 ? 11.923 -6.317 15.434 1.00 96.12 110 ILE A N 1
ATOM 821 C CA . ILE A 1 110 ? 11.552 -5.794 14.109 1.00 96.12 110 ILE A CA 1
ATOM 822 C C . ILE A 1 110 ? 12.459 -4.620 13.740 1.00 96.12 110 ILE A C 1
ATOM 824 O O . ILE A 1 110 ? 13.101 -4.648 12.695 1.00 96.12 110 ILE A O 1
ATOM 828 N N . LEU A 1 111 ? 12.588 -3.633 14.631 1.00 94.88 111 LEU A N 1
ATOM 829 C CA . LEU A 1 111 ? 13.409 -2.448 14.378 1.00 94.88 111 LEU A CA 1
ATOM 830 C C . LEU A 1 111 ? 14.911 -2.757 14.281 1.00 94.88 111 LEU A C 1
ATOM 832 O O . LEU A 1 111 ? 15.614 -2.083 13.531 1.00 94.88 111 LEU A O 1
ATOM 836 N N . LYS A 1 112 ? 15.412 -3.747 15.031 1.00 94.00 112 LYS A N 1
ATOM 837 C CA . LYS A 1 112 ? 16.832 -4.143 15.041 1.00 94.00 112 LYS A CA 1
ATOM 838 C C . LYS A 1 112 ? 17.197 -5.052 13.863 1.00 94.00 112 LYS A C 1
ATOM 840 O O . LYS A 1 112 ? 18.354 -5.056 13.451 1.00 94.00 112 LYS A O 1
ATOM 845 N N . ARG A 1 113 ? 16.250 -5.850 13.354 1.00 94.94 113 ARG A N 1
ATOM 846 C CA . ARG A 1 113 ? 16.448 -6.886 12.322 1.00 94.94 113 ARG A CA 1
ATOM 847 C C . ARG A 1 113 ? 15.352 -6.813 11.238 1.00 94.94 113 ARG A C 1
ATOM 849 O O . ARG A 1 113 ? 14.536 -7.732 11.136 1.00 94.94 113 ARG A O 1
ATOM 856 N N . PRO A 1 114 ? 15.336 -5.745 10.417 1.00 94.94 114 PRO A N 1
ATOM 857 C CA . PRO A 1 114 ? 14.294 -5.486 9.414 1.00 94.94 114 PRO A CA 1
ATOM 858 C C . PRO A 1 114 ? 14.176 -6.555 8.321 1.00 94.94 114 PRO A C 1
ATOM 860 O O . PRO A 1 114 ? 13.078 -6.778 7.808 1.00 94.94 114 PRO A O 1
ATOM 863 N N . ASP A 1 115 ? 15.282 -7.213 7.961 1.00 91.62 115 ASP A N 1
ATOM 864 C CA . ASP A 1 115 ? 15.416 -8.002 6.730 1.00 91.62 115 ASP A CA 1
ATOM 865 C C . ASP A 1 115 ? 14.359 -9.098 6.573 1.00 91.62 115 ASP A C 1
ATOM 867 O O . ASP A 1 115 ? 13.846 -9.322 5.479 1.00 91.62 115 ASP A O 1
ATOM 871 N N . THR A 1 116 ? 13.989 -9.748 7.676 1.00 91.12 116 THR A N 1
ATOM 872 C CA . THR A 1 116 ? 12.987 -10.829 7.681 1.00 91.12 116 THR A CA 1
ATOM 873 C C . THR A 1 116 ? 11.538 -10.338 7.638 1.00 91.12 116 THR A C 1
ATOM 875 O O . THR A 1 116 ? 10.638 -11.135 7.386 1.00 91.12 116 THR A O 1
ATOM 878 N N . TYR A 1 117 ? 11.301 -9.043 7.871 1.00 94.25 117 TYR A N 1
ATOM 879 C CA . TYR A 1 117 ? 9.964 -8.452 7.942 1.00 94.25 117 TYR A CA 1
ATOM 880 C C . TYR A 1 117 ? 9.639 -7.619 6.706 1.00 94.25 117 TYR A C 1
ATOM 882 O O . TYR A 1 117 ? 8.610 -7.831 6.071 1.00 94.25 117 TYR A O 1
ATOM 890 N N . ILE A 1 118 ? 10.511 -6.665 6.374 1.00 95.50 118 ILE A N 1
ATOM 891 C CA . ILE A 1 118 ? 10.298 -5.713 5.274 1.00 95.50 118 ILE A CA 1
ATOM 892 C C . ILE A 1 118 ? 11.383 -5.803 4.194 1.00 95.50 118 ILE A C 1
ATOM 894 O O . ILE A 1 118 ? 11.263 -5.163 3.154 1.00 95.50 118 ILE A O 1
ATOM 898 N N . GLY A 1 119 ? 12.425 -6.608 4.406 1.00 94.69 119 GLY A N 1
ATOM 899 C CA . GLY A 1 119 ? 13.623 -6.608 3.572 1.00 94.69 119 GLY A CA 1
ATOM 900 C C . GLY A 1 119 ? 14.665 -5.597 4.050 1.00 94.69 119 GLY A C 1
ATOM 901 O O . GLY A 1 119 ? 14.560 -5.033 5.139 1.00 94.69 119 GLY A O 1
ATOM 902 N N . SER A 1 120 ? 15.706 -5.400 3.241 1.00 95.62 120 SER A N 1
ATOM 903 C CA . SER A 1 120 ? 16.837 -4.549 3.617 1.00 95.62 120 SER A CA 1
ATOM 904 C C . SER A 1 120 ? 16.433 -3.076 3.735 1.00 95.62 120 SER A C 1
ATOM 906 O O . SER A 1 120 ? 15.665 -2.563 2.917 1.00 95.62 120 SER A O 1
ATOM 908 N N . ILE A 1 121 ? 16.985 -2.398 4.741 1.00 96.50 121 ILE A N 1
ATOM 909 C CA . ILE A 1 121 ? 16.899 -0.939 4.915 1.00 96.50 121 ILE A CA 1
ATOM 910 C C . ILE A 1 121 ? 18.075 -0.196 4.270 1.00 96.50 121 ILE A C 1
ATOM 912 O O . ILE A 1 121 ? 18.100 1.030 4.288 1.00 96.50 121 ILE A O 1
ATOM 916 N N . GLU A 1 122 ? 19.025 -0.929 3.689 1.00 96.56 122 GLU A N 1
ATOM 917 C CA . GLU A 1 122 ? 20.138 -0.358 2.943 1.00 96.56 122 GLU A CA 1
ATOM 918 C C . GLU A 1 122 ? 19.729 -0.103 1.491 1.00 96.56 122 GLU A C 1
ATOM 920 O O . GLU A 1 122 ? 18.965 -0.865 0.887 1.00 96.56 122 GLU A O 1
ATOM 925 N N . ALA A 1 123 ? 20.256 0.976 0.914 1.00 96.81 123 ALA A N 1
ATOM 926 C CA . ALA A 1 123 ? 20.009 1.298 -0.482 1.00 96.81 123 ALA A CA 1
ATOM 927 C C . ALA A 1 123 ? 20.736 0.304 -1.398 1.00 96.81 123 ALA A C 1
ATOM 929 O O . ALA A 1 123 ? 21.951 0.126 -1.302 1.00 96.81 123 ALA A O 1
ATOM 930 N N . ILE A 1 124 ? 19.998 -0.285 -2.334 1.00 96.56 124 ILE A N 1
ATOM 931 C CA . ILE A 1 124 ? 20.540 -1.151 -3.383 1.00 96.56 124 ILE A CA 1
ATOM 932 C C . ILE A 1 124 ? 20.315 -0.509 -4.748 1.00 96.56 124 ILE A C 1
ATOM 934 O O . ILE A 1 124 ? 19.334 0.208 -4.945 1.00 96.56 124 ILE A O 1
ATOM 938 N N . SER A 1 125 ? 21.204 -0.795 -5.697 1.00 96.62 125 SER A N 1
ATOM 939 C CA . SER A 1 125 ? 21.028 -0.418 -7.100 1.00 96.62 125 SER A CA 1
ATOM 940 C C . SER A 1 125 ? 20.679 -1.652 -7.921 1.00 96.62 125 SER A C 1
ATOM 942 O O . SER A 1 125 ? 21.408 -2.643 -7.889 1.00 96.62 125 SER A O 1
ATOM 944 N N . GLN A 1 126 ? 19.571 -1.599 -8.655 1.00 93.19 126 GLN A N 1
ATOM 945 C CA . GLN A 1 126 ? 19.135 -2.688 -9.525 1.00 93.19 126 GLN A CA 1
ATOM 946 C C . GLN A 1 126 ? 18.484 -2.134 -10.791 1.00 93.19 126 GLN A C 1
ATOM 948 O O . GLN A 1 126 ? 17.683 -1.200 -10.733 1.00 93.19 126 GLN A O 1
ATOM 953 N N . LYS A 1 127 ? 18.777 -2.759 -11.934 1.00 91.62 127 LYS A N 1
ATOM 954 C CA . LYS A 1 127 ? 18.076 -2.483 -13.186 1.00 91.62 127 LYS A CA 1
ATOM 955 C C . LYS A 1 127 ? 16.669 -3.074 -13.145 1.00 91.62 127 LYS A C 1
ATOM 957 O O . LYS A 1 127 ? 16.502 -4.293 -13.053 1.00 91.62 127 LYS A O 1
ATOM 962 N N . MET A 1 128 ? 15.650 -2.222 -13.186 1.00 92.56 128 MET A N 1
ATOM 963 C CA . MET A 1 128 ? 14.253 -2.645 -13.143 1.00 92.56 128 MET A CA 1
ATOM 964 C C . MET A 1 128 ? 13.322 -1.663 -13.848 1.00 92.56 128 MET A C 1
ATOM 966 O O . MET A 1 128 ? 13.687 -0.538 -14.188 1.00 92.56 128 MET A O 1
ATOM 970 N N . TRP A 1 129 ? 12.091 -2.108 -14.086 1.00 93.19 129 TRP A N 1
ATOM 971 C CA . TRP A 1 129 ? 11.052 -1.257 -14.643 1.00 93.19 129 TRP A CA 1
ATOM 972 C C . TRP A 1 129 ? 10.617 -0.205 -13.624 1.00 93.19 129 TRP A C 1
ATOM 974 O O . TRP A 1 129 ? 10.406 -0.518 -12.456 1.00 93.19 129 TRP A O 1
ATOM 984 N N . THR A 1 130 ? 10.436 1.027 -14.073 1.00 95.19 130 THR A N 1
ATOM 985 C CA . THR A 1 130 ? 9.898 2.168 -13.320 1.00 95.19 130 THR A CA 1
ATOM 986 C C . THR A 1 130 ? 8.797 2.834 -14.130 1.00 95.19 130 THR A C 1
ATOM 988 O O . THR A 1 130 ? 8.628 2.509 -15.304 1.00 95.19 130 THR A O 1
ATOM 991 N N . PHE A 1 131 ? 8.040 3.743 -13.520 1.00 95.81 131 PHE A N 1
ATOM 992 C CA . PHE A 1 131 ? 7.083 4.571 -14.242 1.00 95.81 131 PHE A CA 1
ATOM 993 C C . PHE A 1 131 ? 7.586 6.009 -14.304 1.00 95.81 131 PHE A C 1
ATOM 995 O O . PHE A 1 131 ? 7.809 6.634 -13.265 1.00 95.81 131 PHE A O 1
ATOM 1002 N N . ASP A 1 132 ? 7.744 6.513 -15.521 1.00 93.00 132 ASP A N 1
ATOM 1003 C CA . ASP A 1 132 ? 8.136 7.887 -15.789 1.00 93.00 132 ASP A CA 1
ATOM 1004 C C . ASP A 1 132 ? 6.892 8.783 -15.846 1.00 93.00 132 ASP A C 1
ATOM 1006 O O . ASP A 1 132 ? 5.956 8.544 -16.614 1.00 93.00 132 ASP A O 1
ATOM 1010 N N . GLU A 1 133 ? 6.853 9.795 -14.979 1.00 90.25 133 GLU A N 1
ATOM 1011 C CA . GLU A 1 133 ? 5.677 10.650 -14.817 1.00 90.25 133 GLU A CA 1
ATOM 1012 C C . GLU A 1 133 ? 5.472 11.608 -15.995 1.00 90.25 133 GLU A C 1
ATOM 1014 O O . GLU A 1 133 ? 4.325 11.885 -16.350 1.00 90.25 133 GLU A O 1
ATOM 1019 N N . GLU A 1 134 ? 6.554 12.079 -16.614 1.00 89.69 134 GLU A N 1
ATOM 1020 C CA . GLU A 1 134 ? 6.513 13.075 -17.688 1.00 89.69 134 GLU A CA 1
ATOM 1021 C C . GLU A 1 134 ? 6.013 12.455 -18.994 1.00 89.69 134 GLU A C 1
ATOM 1023 O O . GLU A 1 134 ? 5.091 12.961 -19.635 1.00 89.69 134 GLU A O 1
ATOM 1028 N N . THR A 1 135 ? 6.581 11.310 -19.364 1.00 89.38 135 THR A N 1
ATOM 1029 C CA . THR A 1 135 ? 6.234 10.576 -20.584 1.00 89.38 135 THR A CA 1
ATOM 1030 C C . THR A 1 135 ? 5.028 9.655 -20.404 1.00 89.38 135 THR A C 1
ATOM 1032 O O . THR A 1 135 ? 4.461 9.194 -21.397 1.00 89.38 135 THR A O 1
ATOM 1035 N N . LYS A 1 136 ? 4.620 9.392 -19.152 1.00 90.12 136 LYS A N 1
ATOM 1036 C CA . LYS A 1 136 ? 3.564 8.441 -18.757 1.00 90.12 136 LYS A CA 1
ATOM 1037 C C . LYS A 1 136 ? 3.818 7.021 -19.283 1.00 90.12 136 LYS A C 1
ATOM 1039 O O . LYS A 1 136 ? 2.891 6.330 -19.718 1.00 90.12 136 LYS A O 1
ATOM 1044 N N . ARG A 1 137 ? 5.078 6.576 -19.261 1.00 90.38 137 ARG A N 1
ATOM 1045 C CA . ARG A 1 137 ? 5.521 5.281 -19.807 1.00 90.38 137 ARG A CA 1
ATOM 1046 C C . ARG A 1 137 ? 6.275 4.460 -18.767 1.00 90.38 137 ARG A C 1
ATOM 1048 O O . ARG A 1 137 ? 6.851 4.986 -17.819 1.00 90.38 137 ARG A O 1
ATOM 1055 N N . MET A 1 138 ? 6.290 3.144 -18.974 1.00 92.75 138 MET A N 1
ATOM 1056 C CA . MET A 1 138 ? 7.223 2.269 -18.262 1.00 92.75 138 MET A CA 1
ATOM 1057 C C . MET A 1 138 ? 8.643 2.558 -18.758 1.00 92.75 138 MET A C 1
ATOM 1059 O O . MET A 1 138 ? 8.811 2.828 -19.938 1.00 92.75 138 MET A O 1
ATOM 1063 N N . VAL A 1 139 ? 9.668 2.503 -17.916 1.00 91.62 139 VAL A N 1
ATOM 1064 C CA . VAL A 1 139 ? 11.072 2.706 -18.321 1.00 91.62 139 VAL A CA 1
ATOM 1065 C C . VAL A 1 139 ? 11.953 1.691 -17.611 1.00 91.62 139 VAL A C 1
ATOM 1067 O O . VAL A 1 139 ? 11.886 1.566 -16.387 1.00 91.62 139 VAL A O 1
ATOM 1070 N N . TYR A 1 140 ? 12.776 0.964 -18.367 1.00 90.44 140 TYR A N 1
ATOM 1071 C CA . TYR A 1 140 ? 13.716 -0.016 -17.826 1.00 90.44 140 TYR A CA 1
ATOM 1072 C C . TYR A 1 140 ? 15.085 0.632 -17.616 1.00 90.44 140 TYR A C 1
ATOM 1074 O O . TYR A 1 140 ? 15.800 0.912 -18.577 1.00 90.44 140 TYR A O 1
ATOM 1082 N N . ARG A 1 141 ? 15.443 0.900 -16.359 1.00 92.56 141 ARG A N 1
ATOM 1083 C CA . ARG A 1 141 ? 16.645 1.668 -15.999 1.00 92.56 141 ARG A CA 1
ATOM 1084 C C . ARG A 1 141 ? 17.249 1.186 -14.688 1.00 92.56 141 ARG A C 1
ATOM 1086 O O . ARG A 1 141 ? 16.606 0.449 -13.945 1.00 92.56 141 ARG A O 1
ATOM 1093 N N . ASP A 1 142 ? 18.472 1.615 -14.405 1.00 95.19 142 ASP A N 1
ATOM 1094 C CA . ASP A 1 142 ? 19.060 1.470 -13.077 1.00 95.19 142 ASP A CA 1
ATOM 1095 C C . ASP A 1 142 ? 18.333 2.376 -12.081 1.00 95.19 142 ASP A C 1
ATOM 1097 O O . ASP A 1 142 ? 18.034 3.541 -12.367 1.00 95.19 142 ASP A O 1
ATOM 1101 N N . VAL A 1 143 ? 18.005 1.802 -10.927 1.00 96.31 143 VAL A N 1
ATOM 1102 C CA . VAL A 1 143 ? 17.273 2.467 -9.852 1.00 96.31 143 VAL A CA 1
ATOM 1103 C C . VAL A 1 143 ? 17.989 2.185 -8.548 1.00 96.31 143 VAL A C 1
ATOM 1105 O O . VAL A 1 143 ? 18.241 1.020 -8.227 1.00 96.31 143 VAL A O 1
ATOM 1108 N N . LYS A 1 144 ? 18.289 3.235 -7.787 1.00 97.19 144 LYS A N 1
ATOM 1109 C CA . LYS A 1 144 ? 18.788 3.127 -6.421 1.00 97.19 144 LYS A CA 1
ATOM 1110 C C . LYS A 1 144 ? 17.623 3.321 -5.458 1.00 97.19 144 LYS A C 1
ATOM 1112 O O . LYS A 1 144 ? 17.033 4.390 -5.408 1.00 97.19 144 LYS A O 1
ATOM 1117 N N . PHE A 1 145 ? 17.281 2.295 -4.688 1.00 97.00 145 PHE A N 1
ATOM 1118 C CA . PHE A 1 145 ? 16.141 2.352 -3.774 1.00 97.00 145 PHE A CA 1
ATOM 1119 C C . PHE A 1 145 ? 16.374 1.515 -2.519 1.00 97.00 145 PHE A C 1
ATOM 1121 O O . PHE A 1 145 ? 17.256 0.658 -2.479 1.00 97.00 145 PHE A O 1
ATOM 1128 N N . VAL A 1 146 ? 15.552 1.750 -1.497 1.00 97.81 146 VAL A N 1
ATOM 1129 C CA . VAL A 1 146 ? 15.556 0.970 -0.256 1.00 97.81 146 VAL A CA 1
ATOM 1130 C C . VAL A 1 146 ? 14.403 -0.043 -0.290 1.00 97.81 146 VAL A C 1
ATOM 1132 O O . VAL A 1 146 ? 13.236 0.371 -0.270 1.00 97.81 146 VAL A O 1
ATOM 1135 N N . PRO A 1 147 ? 14.677 -1.364 -0.333 1.00 96.75 147 PRO A N 1
ATOM 1136 C CA . PRO A 1 147 ? 13.639 -2.393 -0.428 1.00 96.75 147 PRO A CA 1
ATOM 1137 C C . PRO A 1 147 ? 12.604 -2.330 0.694 1.00 96.75 147 PRO A C 1
ATOM 1139 O O . PRO A 1 147 ? 11.410 -2.440 0.423 1.00 96.75 147 PRO A O 1
ATOM 1142 N N . GLY A 1 148 ? 13.048 -2.082 1.929 1.00 97.44 148 GLY A N 1
ATOM 1143 C CA . GLY A 1 148 ? 12.181 -1.939 3.095 1.00 97.44 148 GLY A CA 1
ATOM 1144 C C . GLY A 1 148 ? 11.150 -0.823 2.947 1.00 97.44 148 GLY A C 1
ATOM 1145 O O . GLY A 1 148 ? 9.977 -1.029 3.256 1.00 97.44 148 GLY A O 1
ATOM 1146 N N . LEU A 1 149 ? 11.559 0.332 2.408 1.00 98.19 149 LEU A N 1
ATOM 1147 C CA . LEU A 1 149 ? 10.655 1.455 2.159 1.00 98.19 149 LEU A CA 1
ATOM 1148 C C . LEU A 1 149 ? 9.619 1.099 1.089 1.00 98.19 149 LEU A C 1
ATOM 1150 O O . LEU A 1 149 ? 8.425 1.316 1.283 1.00 98.19 149 LEU A O 1
ATOM 1154 N N . PHE A 1 150 ? 10.057 0.505 -0.024 1.00 97.38 150 PHE A N 1
ATOM 1155 C CA . PHE A 1 150 ? 9.140 0.044 -1.067 1.00 97.38 150 PHE A CA 1
ATOM 1156 C C . PHE A 1 150 ? 8.133 -0.980 -0.515 1.00 97.38 150 PHE A C 1
ATOM 1158 O O . PHE A 1 150 ? 6.936 -0.899 -0.799 1.00 97.38 150 PHE A O 1
ATOM 1165 N N . LYS A 1 151 ? 8.602 -1.903 0.334 1.00 96.69 151 LYS A N 1
ATOM 1166 C CA . LYS A 1 151 ? 7.780 -2.968 0.908 1.00 96.69 151 LYS A CA 1
ATOM 1167 C C . LYS A 1 151 ? 6.694 -2.446 1.847 1.00 96.69 151 LYS A C 1
ATOM 1169 O O . LYS A 1 151 ? 5.558 -2.893 1.747 1.00 96.69 151 LYS A O 1
ATOM 1174 N N . ILE A 1 152 ? 6.986 -1.480 2.720 1.00 98.06 152 ILE A N 1
ATOM 1175 C CA . ILE A 1 152 ? 5.957 -0.956 3.636 1.00 98.06 152 ILE A CA 1
ATOM 1176 C C . ILE A 1 152 ? 4.825 -0.217 2.912 1.00 98.06 152 ILE A C 1
ATOM 1178 O O . ILE A 1 152 ? 3.706 -0.177 3.423 1.00 98.06 152 ILE A O 1
ATOM 1182 N N . VAL A 1 153 ? 5.085 0.349 1.729 1.00 98.06 153 VAL A N 1
ATOM 1183 C CA . VAL A 1 153 ? 4.035 0.944 0.890 1.00 98.06 153 VAL A CA 1
ATOM 1184 C C . VAL A 1 153 ? 3.234 -0.150 0.184 1.00 98.06 153 VAL A C 1
ATOM 1186 O O . VAL A 1 153 ? 2.003 -0.103 0.176 1.00 98.06 153 VAL A O 1
ATOM 1189 N N . ASP A 1 154 ? 3.925 -1.159 -0.354 1.00 97.25 154 ASP A N 1
ATOM 1190 C CA . ASP A 1 154 ? 3.320 -2.338 -0.981 1.00 97.25 154 ASP A CA 1
ATOM 1191 C C . ASP A 1 154 ? 2.320 -3.046 -0.052 1.00 97.25 154 ASP A C 1
ATOM 1193 O O . ASP A 1 154 ? 1.213 -3.356 -0.481 1.00 97.25 154 ASP A O 1
ATOM 1197 N N . GLU A 1 155 ? 2.647 -3.211 1.233 1.00 97.44 155 GLU A N 1
ATOM 1198 C CA . GLU A 1 155 ? 1.743 -3.818 2.222 1.00 97.44 155 GLU A CA 1
ATOM 1199 C C . GLU A 1 155 ? 0.387 -3.099 2.316 1.00 97.44 155 GLU A C 1
ATOM 1201 O O . GLU A 1 155 ? -0.659 -3.741 2.412 1.00 97.44 155 GLU A O 1
ATOM 1206 N N . ILE A 1 156 ? 0.363 -1.765 2.257 1.00 98.38 156 ILE A N 1
ATOM 1207 C CA . ILE A 1 156 ? -0.895 -1.006 2.315 1.00 98.38 156 ILE A CA 1
ATOM 1208 C C . ILE A 1 156 ? -1.667 -1.103 0.994 1.00 98.38 156 ILE A C 1
ATOM 1210 O O . ILE A 1 156 ? -2.894 -1.214 1.014 1.00 98.38 156 ILE A O 1
ATOM 1214 N N . LEU A 1 157 ? -0.971 -1.106 -0.147 1.00 98.12 157 LEU A N 1
ATOM 1215 C CA . LEU A 1 157 ? -1.599 -1.288 -1.459 1.00 98.12 157 LEU A CA 1
ATOM 1216 C C . LEU A 1 157 ? -2.246 -2.672 -1.589 1.00 98.12 157 LEU A C 1
ATOM 1218 O O . LEU A 1 157 ? -3.389 -2.771 -2.034 1.00 98.12 157 LEU A O 1
ATOM 1222 N N . VAL A 1 158 ? -1.556 -3.726 -1.147 1.00 96.50 158 VAL A N 1
ATOM 1223 C CA . VAL A 1 158 ? -2.090 -5.095 -1.147 1.00 96.50 158 VAL A CA 1
ATOM 1224 C C . VAL A 1 158 ? -3.287 -5.211 -0.203 1.00 96.50 158 VAL A C 1
ATOM 1226 O O . VAL A 1 158 ? -4.295 -5.785 -0.597 1.00 96.50 158 VAL A O 1
ATOM 1229 N N . ASN A 1 159 ? -3.255 -4.588 0.982 1.00 96.62 159 ASN A N 1
ATOM 1230 C CA . ASN A 1 159 ? -4.424 -4.561 1.873 1.00 96.62 159 ASN A CA 1
ATOM 1231 C C . ASN A 1 159 ? -5.644 -3.877 1.225 1.00 96.62 159 ASN A C 1
ATOM 1233 O O . ASN A 1 159 ? -6.773 -4.337 1.393 1.00 96.62 159 ASN A O 1
ATOM 1237 N N . ALA A 1 160 ? -5.434 -2.795 0.465 1.00 97.44 160 ALA A N 1
ATOM 1238 C CA . ALA A 1 160 ? -6.508 -2.154 -0.292 1.00 97.44 160 ALA A CA 1
ATOM 1239 C C . ALA A 1 160 ? -7.045 -3.073 -1.406 1.00 97.44 160 ALA A C 1
ATOM 1241 O O . ALA A 1 160 ? -8.257 -3.159 -1.595 1.00 97.44 160 ALA A O 1
ATOM 1242 N N . ALA A 1 161 ? -6.168 -3.790 -2.115 1.00 96.62 161 ALA A N 1
ATOM 1243 C CA . ALA A 1 161 ? -6.560 -4.770 -3.128 1.00 96.62 161 ALA A CA 1
ATOM 1244 C C . ALA A 1 161 ? -7.331 -5.961 -2.528 1.00 96.62 161 ALA A C 1
ATOM 1246 O O . ALA A 1 161 ? -8.345 -6.376 -3.089 1.00 96.62 161 ALA A O 1
ATOM 1247 N N . ASP A 1 162 ? -6.921 -6.462 -1.361 1.00 95.25 162 ASP A N 1
ATOM 1248 C CA . ASP A 1 162 ? -7.603 -7.545 -0.641 1.00 95.25 162 ASP A CA 1
ATOM 1249 C C . ASP A 1 162 ? -9.041 -7.177 -0.272 1.00 95.25 162 ASP A C 1
ATOM 1251 O O . ASP A 1 162 ? -9.928 -8.035 -0.271 1.00 95.25 162 ASP A O 1
ATOM 1255 N N . ASN A 1 163 ? -9.322 -5.892 -0.041 1.00 96.00 163 ASN A N 1
ATOM 1256 C CA . ASN A 1 163 ? -10.686 -5.455 0.218 1.00 96.00 163 ASN A CA 1
ATOM 1257 C C . ASN A 1 163 ? -11.621 -5.688 -0.979 1.00 96.00 163 ASN A C 1
ATOM 1259 O O . ASN A 1 163 ? -12.801 -5.936 -0.769 1.00 96.00 163 ASN A O 1
ATOM 1263 N N . LYS A 1 164 ? -11.119 -5.715 -2.222 1.00 95.44 164 LYS A N 1
ATOM 1264 C CA . LYS A 1 164 ? -11.929 -6.084 -3.399 1.00 95.44 164 LYS A CA 1
ATOM 1265 C C . LYS A 1 164 ? -12.364 -7.552 -3.373 1.00 95.44 164 LYS A C 1
ATOM 1267 O O . LYS A 1 164 ? -13.406 -7.899 -3.928 1.00 95.44 164 LYS A O 1
ATOM 1272 N N . ILE A 1 165 ? -11.564 -8.413 -2.748 1.00 92.38 165 ILE A N 1
ATOM 1273 C CA . ILE A 1 165 ? -11.865 -9.839 -2.582 1.00 92.38 165 ILE A CA 1
ATOM 1274 C C . ILE A 1 165 ? -12.906 -10.017 -1.475 1.00 92.38 165 ILE A C 1
ATOM 1276 O O . ILE A 1 165 ? -13.873 -10.755 -1.652 1.00 92.38 165 ILE A O 1
ATOM 1280 N N . ASN A 1 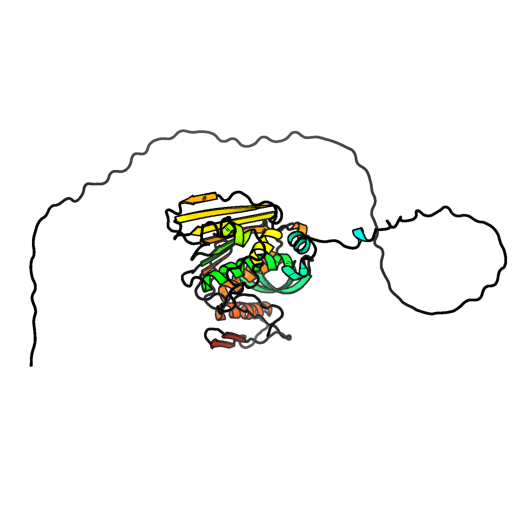166 ? -12.741 -9.294 -0.364 1.00 92.50 166 ASN A N 1
ATOM 1281 C CA . ASN A 1 166 ? -13.668 -9.324 0.771 1.00 92.50 166 ASN A CA 1
ATOM 1282 C C . ASN A 1 166 ? -15.004 -8.621 0.469 1.00 92.50 166 ASN A C 1
ATOM 1284 O O . ASN A 1 166 ? -16.051 -8.987 1.005 1.00 92.50 166 ASN A O 1
ATOM 1288 N N . ASP A 1 167 ? -14.971 -7.609 -0.394 1.00 95.06 167 ASP A N 1
ATOM 1289 C CA . ASP A 1 167 ? -16.120 -6.834 -0.830 1.00 95.06 167 ASP A CA 1
ATOM 1290 C C . ASP A 1 167 ? -16.090 -6.605 -2.345 1.00 95.06 167 ASP A C 1
ATOM 1292 O O . ASP A 1 167 ? -15.487 -5.667 -2.872 1.00 95.06 167 ASP A O 1
ATOM 1296 N N . SER A 1 168 ? -16.839 -7.447 -3.054 1.00 94.50 168 SER A N 1
ATOM 1297 C CA . SER A 1 168 ? -17.001 -7.346 -4.506 1.00 94.50 168 SER A CA 1
ATOM 1298 C C . SER A 1 168 ? -17.578 -6.001 -4.981 1.00 94.50 168 SER A C 1
ATOM 1300 O O . SER A 1 168 ? -17.386 -5.662 -6.153 1.00 94.50 168 SER A O 1
ATOM 1302 N N . SER A 1 169 ? -18.234 -5.221 -4.108 1.00 95.75 169 SER A N 1
ATOM 1303 C CA . SER A 1 169 ? -18.805 -3.911 -4.446 1.00 95.75 169 SER A CA 1
ATOM 1304 C C . SER A 1 169 ? -17.777 -2.773 -4.462 1.00 95.75 169 SER A C 1
ATOM 1306 O O . SER A 1 169 ? -18.034 -1.733 -5.072 1.00 95.75 169 SER A O 1
ATOM 1308 N N . MET A 1 170 ? -16.592 -2.977 -3.872 1.00 97.81 170 MET A N 1
ATOM 1309 C CA . MET A 1 170 ? -15.481 -2.031 -3.955 1.00 97.81 170 MET A CA 1
ATOM 1310 C C . MET A 1 170 ? -15.121 -1.766 -5.421 1.00 97.81 170 MET A C 1
ATOM 1312 O O . MET A 1 170 ? -14.934 -2.695 -6.205 1.00 97.81 170 MET A O 1
ATOM 1316 N N . ASP A 1 171 ? -14.976 -0.504 -5.811 1.00 97.44 171 ASP A N 1
ATOM 1317 C CA . ASP A 1 171 ? -14.735 -0.140 -7.212 1.00 97.44 171 ASP A CA 1
ATOM 1318 C C . ASP A 1 171 ? -13.638 0.912 -7.396 1.00 97.44 171 ASP A C 1
ATOM 1320 O O . ASP A 1 171 ? -13.375 1.320 -8.528 1.00 97.44 171 ASP A O 1
ATOM 1324 N N . THR A 1 172 ? -13.021 1.391 -6.313 1.00 98.38 172 THR A N 1
ATOM 1325 C CA . THR A 1 172 ? -12.100 2.525 -6.356 1.00 98.38 172 THR A CA 1
ATOM 1326 C C . THR A 1 172 ? -10.954 2.366 -5.361 1.00 98.38 172 THR A C 1
ATOM 1328 O O . THR A 1 172 ? -11.184 2.219 -4.162 1.00 98.38 172 THR A O 1
ATOM 1331 N N . ILE A 1 173 ? -9.723 2.509 -5.860 1.00 98.69 173 ILE A N 1
ATOM 1332 C CA . ILE A 1 173 ? -8.511 2.759 -5.070 1.00 98.69 173 ILE A CA 1
ATOM 1333 C C . ILE A 1 173 ? -7.983 4.145 -5.443 1.00 98.69 173 ILE A C 1
ATOM 1335 O O . ILE A 1 173 ? -7.939 4.502 -6.620 1.00 98.69 173 ILE A O 1
ATOM 1339 N N . LYS A 1 174 ? -7.574 4.940 -4.457 1.00 98.88 174 LYS A N 1
ATOM 1340 C CA . LYS A 1 174 ? -6.877 6.212 -4.680 1.00 98.88 174 LYS A CA 1
ATOM 1341 C C . LYS A 1 174 ? -5.580 6.203 -3.899 1.00 98.88 174 LYS A C 1
ATOM 1343 O O . LYS A 1 174 ? -5.584 5.862 -2.720 1.00 98.88 174 LYS A O 1
ATOM 1348 N N . VAL A 1 175 ? -4.498 6.574 -4.561 1.00 98.81 175 VAL A N 1
ATOM 1349 C CA . VAL A 1 175 ? -3.178 6.677 -3.959 1.00 98.81 175 VAL A CA 1
ATOM 1350 C C . VAL A 1 175 ? -2.684 8.096 -4.156 1.00 98.81 175 VAL A C 1
ATOM 1352 O O . VAL A 1 175 ? -2.619 8.573 -5.286 1.00 98.81 175 VAL A O 1
ATOM 1355 N N . ASP A 1 176 ? -2.345 8.757 -3.060 1.00 98.75 176 ASP A N 1
ATOM 1356 C CA . ASP A 1 176 ? -1.714 10.069 -3.070 1.00 98.75 176 ASP A CA 1
ATOM 1357 C C . ASP A 1 176 ? -0.292 9.914 -2.521 1.00 98.75 176 ASP A C 1
ATOM 1359 O O . ASP A 1 176 ? -0.095 9.389 -1.425 1.00 98.75 176 ASP A O 1
ATOM 1363 N N . ILE A 1 177 ? 0.696 10.326 -3.307 1.00 98.50 177 ILE A N 1
ATOM 1364 C CA . ILE A 1 177 ? 2.118 10.337 -2.971 1.00 98.50 177 ILE A CA 1
ATOM 1365 C C . ILE A 1 177 ? 2.557 11.794 -3.020 1.00 98.50 177 ILE A C 1
ATOM 1367 O O . ILE A 1 177 ? 2.800 12.344 -4.098 1.00 98.50 177 ILE A O 1
ATOM 1371 N N . ASP A 1 178 ? 2.639 12.408 -1.846 1.00 98.19 178 ASP A N 1
ATOM 1372 C CA . ASP A 1 178 ? 3.189 13.743 -1.673 1.00 98.19 178 ASP A CA 1
ATOM 1373 C C . ASP A 1 178 ? 4.700 13.622 -1.457 1.00 98.19 178 ASP A C 1
ATOM 1375 O O . ASP A 1 178 ? 5.164 13.204 -0.394 1.00 98.19 178 ASP A O 1
ATOM 1379 N N . VAL A 1 179 ? 5.460 13.912 -2.512 1.00 97.50 179 VAL A N 1
ATOM 1380 C CA . VAL A 1 179 ? 6.923 13.783 -2.530 1.00 97.50 179 VAL A CA 1
ATOM 1381 C C . VAL A 1 179 ? 7.579 14.838 -1.639 1.00 97.50 179 VAL A C 1
ATOM 1383 O O . VAL A 1 179 ? 8.556 14.528 -0.961 1.00 97.50 179 VAL A O 1
ATOM 1386 N N . GLU A 1 180 ? 7.028 16.054 -1.609 1.00 96.75 180 GLU A N 1
ATOM 1387 C CA . GLU A 1 180 ? 7.579 17.176 -0.842 1.00 96.75 180 GLU A CA 1
ATOM 1388 C C . GLU A 1 180 ? 7.391 16.955 0.661 1.00 96.75 180 GLU A C 1
ATOM 1390 O O . GLU A 1 180 ? 8.320 17.129 1.447 1.00 96.75 180 GLU A O 1
ATOM 1395 N N . GLU A 1 181 ? 6.202 16.503 1.059 1.00 97.19 181 GLU A N 1
ATOM 1396 C CA . GLU A 1 181 ? 5.879 16.218 2.457 1.00 97.19 181 GLU A CA 1
ATOM 1397 C C . GLU A 1 181 ? 6.325 14.815 2.905 1.00 97.19 181 GLU A C 1
ATOM 1399 O O . GLU A 1 181 ? 6.364 14.511 4.102 1.00 97.19 181 GLU A O 1
ATOM 1404 N N . GLY A 1 182 ? 6.622 13.916 1.966 1.00 97.56 182 GLY A N 1
ATOM 1405 C CA . GLY A 1 182 ? 6.867 12.504 2.258 1.00 97.56 182 GLY A CA 1
ATOM 1406 C C . GLY A 1 182 ? 5.642 11.789 2.842 1.00 97.56 182 GLY A C 1
ATOM 1407 O O . GLY A 1 182 ? 5.789 10.841 3.616 1.00 97.56 182 GLY A O 1
ATOM 1408 N N . LEU A 1 183 ? 4.433 12.263 2.521 1.00 98.62 183 LEU A N 1
ATOM 1409 C CA . LEU A 1 183 ? 3.167 11.695 2.982 1.00 98.62 183 LEU A CA 1
ATOM 1410 C C . LEU A 1 183 ? 2.580 10.789 1.899 1.00 98.62 183 LEU A C 1
ATOM 1412 O O . LEU A 1 183 ? 2.319 11.222 0.779 1.00 98.62 183 LEU A O 1
ATOM 1416 N N . ILE A 1 184 ? 2.301 9.539 2.260 1.00 98.88 184 ILE A N 1
ATOM 1417 C CA . ILE A 1 184 ? 1.658 8.570 1.371 1.00 98.88 184 ILE A CA 1
ATOM 1418 C C . ILE A 1 184 ? 0.279 8.245 1.930 1.00 98.88 184 ILE A C 1
ATOM 1420 O O . ILE A 1 184 ? 0.139 7.911 3.105 1.00 98.88 184 ILE A O 1
ATOM 1424 N N . SER A 1 185 ? -0.751 8.339 1.094 1.00 98.81 185 SER A N 1
ATOM 1425 C CA . SER A 1 185 ? -2.124 7.973 1.433 1.00 98.81 185 SER A CA 1
ATOM 1426 C C . SER A 1 185 ? -2.660 6.925 0.471 1.00 98.81 185 SER A C 1
ATOM 1428 O O . SER A 1 185 ? -2.580 7.095 -0.739 1.00 98.81 185 SER A O 1
ATOM 1430 N N . VAL A 1 186 ? -3.271 5.873 1.005 1.00 98.88 186 VAL A N 1
ATOM 1431 C CA . VAL A 1 186 ? -3.985 4.852 0.236 1.00 98.88 186 VAL A CA 1
ATOM 1432 C C . VAL A 1 186 ? -5.417 4.801 0.737 1.00 98.88 186 VAL A C 1
ATOM 1434 O O . VAL A 1 186 ? -5.670 4.590 1.921 1.00 98.88 186 VAL A O 1
ATOM 1437 N N . TYR A 1 187 ? -6.356 5.018 -0.170 1.00 98.81 187 TYR A N 1
ATOM 1438 C CA . TYR A 1 187 ? -7.789 4.971 0.066 1.00 98.81 187 TYR A CA 1
ATOM 1439 C C . TYR A 1 187 ? -8.406 3.851 -0.764 1.00 98.81 187 TYR A C 1
ATOM 1441 O O . TYR A 1 187 ? -8.127 3.743 -1.959 1.00 98.81 187 TYR A O 1
ATOM 1449 N N . ASN A 1 188 ? -9.327 3.103 -0.171 1.00 98.75 188 ASN A N 1
ATOM 1450 C CA . ASN A 1 188 ? -10.261 2.248 -0.885 1.00 98.75 188 ASN A CA 1
ATOM 1451 C C . ASN A 1 188 ? -11.691 2.517 -0.413 1.00 98.75 188 ASN A C 1
ATOM 1453 O O . ASN A 1 188 ? -11.929 2.757 0.772 1.00 98.75 188 ASN A O 1
ATOM 1457 N N . ASN A 1 189 ? -12.646 2.469 -1.340 1.00 98.38 189 ASN A N 1
ATOM 1458 C CA . ASN A 1 189 ? -14.057 2.384 -0.968 1.00 98.38 189 ASN A CA 1
ATOM 1459 C C . ASN A 1 189 ? -14.468 0.919 -0.738 1.00 98.38 189 ASN A C 1
ATOM 1461 O O . ASN A 1 189 ? -13.615 0.034 -0.619 1.00 98.38 189 ASN A O 1
ATOM 1465 N N . GLY A 1 190 ? -15.778 0.686 -0.669 1.00 97.12 190 GLY A N 1
ATOM 1466 C CA . GLY A 1 190 ? -16.332 -0.578 -0.204 1.00 97.12 190 GLY A CA 1
ATOM 1467 C C . GLY A 1 190 ? -16.327 -0.634 1.318 1.00 97.12 190 GLY A C 1
ATOM 1468 O O . GLY A 1 190 ? -15.975 0.350 1.975 1.00 97.12 190 GLY A O 1
ATOM 1469 N N . LYS A 1 191 ? -16.726 -1.780 1.866 1.00 97.06 191 LYS A N 1
ATOM 1470 C CA . LYS A 1 191 ? -16.851 -2.009 3.308 1.00 97.06 191 LYS A CA 1
ATOM 1471 C C . LYS A 1 191 ? -15.623 -1.500 4.060 1.00 97.06 191 LYS A C 1
ATOM 1473 O O . LYS A 1 191 ? -14.488 -1.856 3.741 1.00 97.06 191 LYS A O 1
ATOM 1478 N N . GLY A 1 192 ? -15.874 -0.634 5.039 1.00 96.06 192 GLY A N 1
ATOM 1479 C CA . GLY A 1 192 ? -14.851 -0.147 5.959 1.00 96.06 192 GLY A CA 1
ATOM 1480 C C . GLY A 1 192 ? -14.490 -1.188 7.017 1.00 96.06 192 GLY A C 1
ATOM 1481 O O . GLY A 1 192 ? -14.975 -2.320 7.010 1.00 96.06 192 GLY A O 1
ATOM 1482 N N . ILE A 1 193 ? -13.647 -0.789 7.966 1.00 97.25 193 ILE A N 1
ATOM 1483 C CA . ILE A 1 193 ? -13.344 -1.620 9.133 1.00 97.25 193 ILE A CA 1
ATOM 1484 C C . ILE A 1 193 ? -14.475 -1.457 10.157 1.00 97.25 193 ILE A C 1
ATOM 1486 O O . ILE A 1 193 ? -14.840 -0.315 10.447 1.00 97.25 193 ILE A O 1
ATOM 1490 N N . PRO A 1 194 ? -14.999 -2.546 10.751 1.00 97.06 194 PRO A N 1
ATOM 1491 C CA . PRO A 1 194 ? -16.029 -2.457 11.781 1.00 97.06 194 PRO A CA 1
ATOM 1492 C C . PRO A 1 194 ? -15.602 -1.559 12.943 1.00 97.06 194 PRO A C 1
ATOM 1494 O O . PRO A 1 194 ? -14.560 -1.788 13.561 1.00 97.06 194 PRO A O 1
ATOM 1497 N N . ILE A 1 195 ? -16.408 -0.547 13.265 1.00 98.00 195 ILE A N 1
ATOM 1498 C CA . ILE A 1 195 ? -16.118 0.384 14.365 1.00 98.00 195 ILE A CA 1
ATOM 1499 C C . ILE A 1 195 ? -16.811 -0.132 15.625 1.00 98.00 195 ILE A C 1
ATOM 1501 O O . ILE A 1 195 ? -17.818 0.390 16.091 1.00 98.00 195 ILE A O 1
ATOM 1505 N N . GLU A 1 196 ? -16.273 -1.225 16.156 1.00 97.31 196 GLU A N 1
ATOM 1506 C CA . GLU A 1 196 ? -16.793 -1.913 17.337 1.00 97.31 196 GLU A CA 1
ATOM 1507 C C . GLU A 1 196 ? -15.639 -2.226 18.307 1.00 97.31 196 GLU A C 1
ATOM 1509 O O . GLU A 1 196 ? -14.472 -2.318 17.908 1.00 97.31 196 GLU A O 1
ATOM 1514 N N . ILE A 1 197 ? -15.951 -2.375 19.597 1.00 97.50 197 ILE A N 1
ATOM 1515 C CA . ILE A 1 197 ? -14.977 -2.833 20.595 1.00 97.50 197 ILE A CA 1
ATOM 1516 C C . ILE A 1 197 ? -14.873 -4.355 20.491 1.00 97.50 197 ILE A C 1
ATOM 1518 O O . ILE A 1 197 ? -15.875 -5.060 20.608 1.00 97.50 197 ILE A O 1
ATOM 1522 N N . HIS A 1 198 ? -13.659 -4.871 20.313 1.00 97.56 198 HIS A N 1
ATOM 1523 C CA . HIS A 1 198 ? -13.421 -6.304 20.235 1.00 97.56 198 HIS A CA 1
ATOM 1524 C C . HIS A 1 198 ? -13.775 -6.989 21.565 1.00 97.56 198 HIS A C 1
ATOM 1526 O O . HIS A 1 198 ? -13.335 -6.576 22.642 1.00 97.56 198 HIS A O 1
ATOM 1532 N N . SER A 1 199 ? -14.561 -8.065 21.499 1.00 96.38 199 SER A N 1
ATOM 1533 C CA . SER A 1 199 ? -15.156 -8.704 22.680 1.00 96.38 199 SER A CA 1
ATOM 1534 C C . SER A 1 199 ? -14.121 -9.257 23.664 1.00 96.38 199 SER A C 1
ATOM 1536 O O . SER A 1 199 ? -14.365 -9.211 24.871 1.00 96.38 199 SER A O 1
ATOM 1538 N N . LYS A 1 200 ? -12.967 -9.733 23.177 1.00 95.88 200 LYS A N 1
ATOM 1539 C CA . LYS A 1 200 ? -11.874 -10.285 23.996 1.00 95.88 200 LYS A CA 1
ATOM 1540 C C . LYS A 1 200 ? -10.808 -9.249 24.353 1.00 95.88 200 LYS A C 1
ATOM 1542 O O . LYS A 1 200 ? -10.465 -9.119 25.520 1.00 95.88 200 LYS A O 1
ATOM 1547 N N . GLU A 1 201 ? -10.337 -8.498 23.359 1.00 95.81 201 GLU A N 1
ATOM 1548 C CA . GLU A 1 201 ? -9.199 -7.571 23.511 1.00 95.81 201 GLU A CA 1
ATOM 1549 C C . GLU A 1 201 ? -9.606 -6.217 24.119 1.00 95.81 201 GLU A C 1
ATOM 1551 O O . GLU A 1 201 ? -8.751 -5.446 24.537 1.00 95.81 201 GLU A O 1
ATOM 1556 N N . LYS A 1 202 ? -10.915 -5.921 24.201 1.00 97.31 202 LYS A N 1
ATOM 1557 C CA . LYS A 1 202 ? -11.486 -4.725 24.857 1.00 97.31 202 LYS A CA 1
ATOM 1558 C C . LYS A 1 202 ? -10.984 -3.377 24.317 1.00 97.31 202 LYS A C 1
ATOM 1560 O O . LYS A 1 202 ? -11.130 -2.354 24.980 1.00 97.31 202 LYS A O 1
ATOM 1565 N N . ILE A 1 203 ? -10.475 -3.372 23.091 1.00 97.12 203 ILE A N 1
ATOM 1566 C CA . ILE A 1 203 ? -10.068 -2.190 22.323 1.00 97.12 203 ILE A CA 1
ATOM 1567 C C . ILE A 1 203 ? -10.854 -2.125 21.011 1.00 97.12 203 ILE A C 1
ATOM 1569 O O . ILE A 1 203 ? -11.470 -3.112 20.600 1.00 97.12 203 ILE A O 1
ATOM 1573 N N . TRP A 1 204 ? -10.856 -0.970 20.348 1.00 98.06 204 TRP A N 1
ATOM 1574 C CA . TRP A 1 204 ? -11.490 -0.821 19.036 1.00 98.06 204 TRP A CA 1
ATOM 1575 C C . TRP A 1 204 ? -10.849 -1.759 18.009 1.00 98.06 204 TRP A C 1
ATOM 1577 O O . TRP A 1 204 ? -9.627 -1.877 17.959 1.00 98.06 204 TRP A O 1
ATOM 1587 N N . ILE A 1 205 ? -11.651 -2.398 17.154 1.00 97.94 205 ILE A N 1
ATOM 1588 C CA . ILE A 1 205 ? -11.132 -3.281 16.095 1.00 97.94 205 ILE A CA 1
ATOM 1589 C C . ILE A 1 205 ? -10.114 -2.559 15.187 1.00 97.94 205 ILE A C 1
ATOM 1591 O O . ILE A 1 205 ? -9.051 -3.138 14.957 1.00 97.94 205 ILE A O 1
ATOM 1595 N N . PRO A 1 206 ? -10.340 -1.308 14.722 1.00 97.94 206 PRO A N 1
ATOM 1596 C CA . PRO A 1 206 ? -9.323 -0.568 13.978 1.00 97.94 206 PRO A CA 1
ATOM 1597 C C . PRO A 1 206 ? -8.021 -0.378 14.766 1.00 97.94 206 PRO A C 1
ATOM 1599 O O . PRO A 1 206 ? -6.941 -0.533 14.205 1.00 97.94 206 PRO A O 1
ATOM 1602 N N . GLU A 1 207 ? -8.100 -0.095 16.070 1.00 98.12 207 GLU A N 1
ATOM 1603 C CA . GLU A 1 207 ? -6.910 0.018 16.921 1.00 98.12 207 GLU A CA 1
ATOM 1604 C C . GLU A 1 207 ? -6.151 -1.311 16.987 1.00 98.12 207 GLU A C 1
ATOM 1606 O O . GLU A 1 207 ? -4.941 -1.354 16.771 1.00 98.12 207 GLU A O 1
ATOM 1611 N N . MET A 1 208 ? -6.879 -2.408 17.198 1.00 97.19 208 MET A N 1
ATOM 1612 C CA . MET A 1 208 ? -6.332 -3.758 17.275 1.00 97.19 208 MET A CA 1
ATOM 1613 C C . MET A 1 208 ? -5.562 -4.133 16.003 1.00 97.19 208 MET A C 1
ATOM 1615 O O . MET A 1 208 ? -4.386 -4.487 16.067 1.00 97.19 208 MET A O 1
ATOM 1619 N N . ILE A 1 209 ? -6.198 -4.031 14.832 1.00 96.81 209 ILE A N 1
ATOM 1620 C CA . ILE A 1 209 ? -5.636 -4.581 13.588 1.00 96.81 209 ILE A CA 1
ATOM 1621 C C . ILE A 1 209 ? -4.533 -3.720 12.958 1.00 96.81 209 ILE A C 1
ATOM 1623 O O . ILE A 1 209 ? -3.800 -4.219 12.100 1.00 96.81 209 ILE A O 1
ATOM 1627 N N . PHE A 1 210 ? -4.402 -2.454 13.375 1.00 97.94 210 PHE A N 1
ATOM 1628 C CA . PHE A 1 210 ? -3.379 -1.517 12.890 1.00 97.94 210 PHE A CA 1
ATOM 1629 C C . PHE A 1 210 ? -2.310 -1.153 13.933 1.00 97.94 210 PHE A C 1
ATOM 1631 O O . PHE A 1 210 ? -1.238 -0.682 13.551 1.00 97.94 210 PHE A O 1
ATOM 1638 N N . GLY A 1 211 ? -2.577 -1.370 15.224 1.00 97.12 211 GLY A N 1
ATOM 1639 C CA . GLY A 1 211 ? -1.683 -1.018 16.333 1.00 97.12 211 GLY A CA 1
ATOM 1640 C C . GLY A 1 211 ? -1.072 -2.206 17.079 1.00 97.12 211 GLY A C 1
ATOM 1641 O O . GLY A 1 211 ? -0.122 -2.012 17.833 1.00 97.12 211 GLY A O 1
ATOM 1642 N N . HIS A 1 212 ? -1.575 -3.429 16.873 1.00 96.62 212 HIS A N 1
ATOM 1643 C CA . HIS A 1 212 ? -1.079 -4.628 17.553 1.00 96.62 212 HIS A CA 1
ATOM 1644 C C . HIS A 1 212 ? -0.592 -5.669 16.543 1.00 96.62 212 HIS A C 1
ATOM 1646 O O . HIS A 1 212 ? -1.294 -6.021 15.591 1.00 96.62 212 HIS A O 1
ATOM 1652 N N . LEU A 1 213 ? 0.637 -6.155 16.738 1.00 94.81 213 LEU A N 1
ATOM 1653 C CA . LEU A 1 213 ? 1.215 -7.241 15.941 1.00 94.81 213 LEU A CA 1
ATOM 1654 C C . LEU A 1 213 ? 0.377 -8.519 16.079 1.00 94.81 213 LEU A C 1
ATOM 1656 O O . LEU A 1 213 ? -0.328 -8.688 17.070 1.00 94.81 213 LEU A O 1
ATOM 1660 N N . LEU A 1 214 ? 0.494 -9.424 15.101 1.00 92.94 214 LEU A N 1
ATOM 1661 C CA . LEU A 1 214 ? -0.185 -10.729 15.109 1.00 92.94 214 LEU A CA 1
ATOM 1662 C C . LEU A 1 214 ? -1.720 -10.625 15.139 1.00 92.94 214 LEU A C 1
ATOM 1664 O O . LEU A 1 214 ? -2.409 -11.357 15.846 1.00 92.94 214 LEU A O 1
ATOM 1668 N N . THR A 1 215 ? -2.258 -9.696 14.350 1.00 91.56 215 THR A N 1
ATOM 1669 C CA . THR A 1 215 ? -3.700 -9.484 14.182 1.00 91.56 215 THR A CA 1
ATOM 1670 C C . THR A 1 215 ? -4.075 -9.606 12.706 1.00 91.56 215 THR A C 1
ATOM 1672 O O . THR A 1 215 ? -3.459 -8.968 11.843 1.00 91.56 215 THR A O 1
ATOM 1675 N N . SER A 1 216 ? -5.067 -10.446 12.400 1.00 89.81 216 SER A N 1
ATOM 1676 C CA . SER A 1 216 ? -5.494 -10.763 11.032 1.00 89.81 216 SER A CA 1
ATOM 1677 C C . SER A 1 216 ? -6.926 -11.299 11.005 1.00 89.81 216 SER A C 1
ATOM 1679 O O . SER A 1 216 ? -7.362 -11.941 11.957 1.00 89.81 216 SER A O 1
ATOM 1681 N N . SER A 1 217 ? -7.631 -11.092 9.891 1.00 83.44 217 SER A N 1
ATOM 1682 C CA . SER A 1 217 ? -8.878 -11.801 9.551 1.00 83.44 217 SER A CA 1
ATOM 1683 C C . SER A 1 217 ? -8.633 -13.141 8.840 1.00 83.44 217 SER A C 1
ATOM 1685 O O . SER A 1 217 ? -9.580 -13.856 8.512 1.00 83.44 217 SER A O 1
ATOM 1687 N N . ASN A 1 218 ? -7.369 -13.463 8.552 1.00 82.75 218 ASN A N 1
ATOM 1688 C CA . ASN A 1 218 ? -6.961 -14.573 7.687 1.00 82.75 218 ASN A CA 1
ATOM 1689 C C . ASN A 1 218 ? -6.200 -15.661 8.465 1.00 82.75 218 ASN A C 1
ATOM 1691 O O . ASN A 1 218 ? -5.278 -16.250 7.923 1.00 82.75 218 ASN A O 1
ATOM 1695 N N . TYR A 1 219 ? -6.533 -15.874 9.744 1.00 82.62 219 TYR A N 1
ATOM 1696 C CA . TYR A 1 219 ? -5.961 -16.959 10.562 1.00 82.62 219 TYR A CA 1
ATOM 1697 C C . TYR A 1 219 ? -6.787 -18.246 10.556 1.00 82.62 219 TYR A C 1
ATOM 1699 O O . TYR A 1 219 ? -6.339 -19.252 11.096 1.00 82.62 219 TYR A O 1
ATOM 1707 N N . ASP A 1 220 ? -7.985 -18.206 9.981 1.00 81.50 220 ASP A N 1
ATOM 1708 C CA . ASP A 1 220 ? -8.776 -19.405 9.744 1.00 81.50 220 ASP A CA 1
ATOM 1709 C C . ASP A 1 220 ? -8.366 -20.014 8.395 1.00 81.50 220 ASP A C 1
ATOM 1711 O O . ASP A 1 220 ? -8.786 -19.533 7.339 1.00 81.50 220 ASP A O 1
ATOM 1715 N N . ASP A 1 221 ? -7.489 -21.020 8.447 1.00 77.69 221 ASP A N 1
ATOM 1716 C CA . ASP A 1 221 ? -6.959 -21.717 7.268 1.00 77.69 221 ASP A CA 1
ATOM 1717 C C . ASP A 1 221 ? -7.963 -22.717 6.660 1.00 77.69 221 ASP A C 1
ATOM 1719 O O . ASP A 1 221 ? -7.745 -23.201 5.542 1.00 77.69 221 ASP A O 1
ATOM 1723 N N . ASP A 1 222 ? -9.083 -23.002 7.340 1.00 78.75 222 ASP A N 1
ATOM 1724 C CA . ASP A 1 222 ? -10.165 -23.813 6.770 1.00 78.75 222 ASP A CA 1
ATOM 1725 C C . ASP A 1 222 ? -10.894 -23.036 5.655 1.00 78.75 222 ASP A C 1
ATOM 1727 O O . ASP A 1 222 ? -11.396 -23.613 4.680 1.00 78.75 222 ASP A O 1
ATOM 1731 N N . GLU A 1 223 ? -10.887 -21.700 5.735 1.00 75.81 223 GLU A N 1
ATOM 1732 C CA . GLU A 1 223 ? -11.377 -20.817 4.684 1.00 75.81 223 GLU A CA 1
ATOM 1733 C C . GLU A 1 223 ? -10.310 -20.599 3.600 1.00 75.81 223 GLU A C 1
ATOM 1735 O O . GLU A 1 223 ? -9.339 -19.857 3.759 1.00 75.81 223 GLU A O 1
ATOM 1740 N N . LYS A 1 224 ? -10.527 -21.175 2.412 1.00 74.69 224 LYS A N 1
ATOM 1741 C CA . LYS A 1 224 ? -9.668 -20.923 1.243 1.00 74.69 224 LYS A CA 1
ATOM 1742 C C . LYS A 1 224 ? -9.834 -19.489 0.726 1.00 74.69 224 LYS A C 1
ATOM 1744 O O . LYS A 1 224 ? -10.650 -19.235 -0.163 1.00 74.69 224 LYS A O 1
ATOM 1749 N N . LYS A 1 225 ? -9.029 -18.558 1.242 1.00 78.50 225 LYS A N 1
ATOM 1750 C CA . LYS A 1 225 ? -9.014 -17.145 0.822 1.00 78.50 225 LYS A CA 1
ATOM 1751 C C . LYS A 1 225 ? -8.028 -16.899 -0.318 1.00 78.50 225 LYS A C 1
ATOM 1753 O O . LYS A 1 225 ? -6.955 -17.492 -0.387 1.00 78.50 225 LYS A O 1
ATOM 1758 N N . LEU A 1 226 ? -8.399 -15.990 -1.219 1.00 79.88 226 LEU A N 1
ATOM 1759 C CA . LEU A 1 226 ? -7.549 -15.518 -2.322 1.00 79.88 226 LEU A CA 1
ATOM 1760 C C . LEU A 1 226 ? -6.829 -14.203 -1.986 1.00 79.88 226 LEU A C 1
ATOM 1762 O O . LEU A 1 226 ? -6.304 -13.548 -2.878 1.00 79.88 226 LEU A O 1
ATOM 1766 N N . THR A 1 227 ? -6.820 -13.797 -0.720 1.00 83.00 227 THR A N 1
ATOM 1767 C CA . THR A 1 227 ? -6.158 -12.571 -0.264 1.00 83.00 227 THR A CA 1
ATOM 1768 C C . THR A 1 227 ? -4.636 -12.719 -0.261 1.00 83.00 227 THR A C 1
ATOM 1770 O O . THR A 1 227 ? -4.100 -13.820 -0.089 1.00 83.00 227 THR A O 1
ATOM 1773 N N . GLY A 1 228 ? -3.926 -11.610 -0.449 1.00 77.12 228 GLY A N 1
ATOM 1774 C CA . GLY A 1 228 ? -2.476 -11.522 -0.306 1.00 77.12 228 GLY A CA 1
ATOM 1775 C C . GLY A 1 228 ? -2.027 -11.502 1.159 1.00 77.12 228 GLY A C 1
ATOM 1776 O O . GLY A 1 228 ? -1.009 -12.105 1.506 1.00 77.12 228 GLY A O 1
ATOM 1777 N N . GLY A 1 229 ? -2.802 -10.871 2.045 1.00 79.50 229 GLY A N 1
ATOM 1778 C CA . GLY A 1 229 ? -2.538 -10.847 3.480 1.00 79.50 229 GLY A CA 1
ATOM 1779 C C . GLY A 1 229 ? -2.654 -12.236 4.111 1.00 79.50 229 GLY A C 1
ATOM 1780 O O . GLY A 1 229 ? -3.692 -12.887 4.008 1.00 79.50 229 GLY A O 1
ATOM 1781 N N . ARG A 1 230 ? -1.600 -12.688 4.800 1.00 80.44 230 ARG A N 1
ATOM 1782 C CA . ARG A 1 230 ? -1.579 -13.988 5.506 1.00 80.44 230 ARG A CA 1
ATOM 1783 C C . ARG A 1 230 ? -1.264 -13.831 6.989 1.00 80.44 230 ARG A C 1
ATOM 1785 O O . ARG A 1 230 ? -2.087 -14.091 7.856 1.00 80.44 230 ARG A O 1
ATOM 1792 N N . ASN A 1 231 ? -0.089 -13.284 7.284 1.00 84.62 231 ASN A N 1
ATOM 1793 C CA . ASN A 1 231 ? 0.517 -13.423 8.611 1.00 84.62 231 ASN A CA 1
ATOM 1794 C C . ASN A 1 231 ? 0.071 -12.363 9.638 1.00 84.62 231 ASN A C 1
ATOM 1796 O O . ASN A 1 231 ? 0.446 -12.440 10.806 1.00 84.62 231 ASN A O 1
ATOM 1800 N N . GLY A 1 232 ? -0.697 -11.348 9.226 1.00 84.75 232 GLY A N 1
ATOM 1801 C CA . GLY A 1 232 ? -1.140 -10.280 10.128 1.00 84.75 232 GLY A CA 1
ATOM 1802 C C . GLY A 1 232 ? -0.039 -9.296 10.539 1.00 84.75 232 GLY A C 1
ATOM 1803 O O . GLY A 1 232 ? -0.115 -8.722 11.623 1.00 84.75 232 GLY A O 1
ATOM 1804 N N . TYR A 1 233 ? 0.972 -9.080 9.689 1.00 90.12 233 TYR A N 1
ATOM 1805 C CA . TYR A 1 233 ? 2.069 -8.131 9.937 1.00 90.12 233 TYR A CA 1
ATOM 1806 C C . TYR A 1 233 ? 1.969 -6.836 9.125 1.00 90.12 233 TYR A C 1
ATOM 1808 O O . TYR A 1 233 ? 2.190 -5.770 9.692 1.00 90.12 233 TYR A O 1
ATOM 1816 N N . GLY A 1 2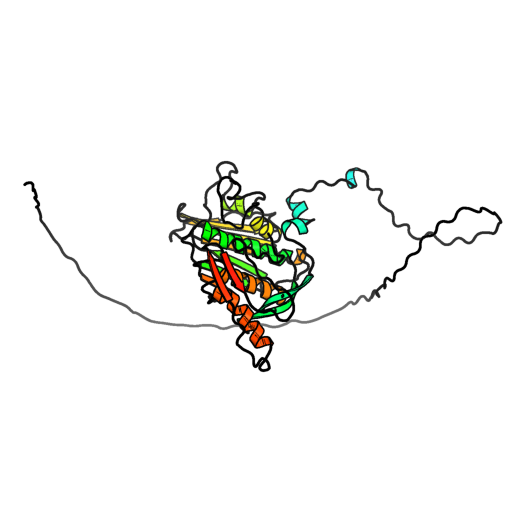34 ? 1.593 -6.914 7.844 1.00 91.69 234 GLY A N 1
ATOM 1817 C CA . GLY A 1 234 ? 1.760 -5.854 6.839 1.00 91.69 234 GLY A CA 1
ATOM 1818 C C . GLY A 1 234 ? 1.513 -4.426 7.317 1.00 91.69 234 GLY A C 1
ATOM 1819 O O . GLY A 1 234 ? 2.448 -3.643 7.456 1.00 91.69 234 GLY A O 1
ATOM 1820 N N . ALA A 1 235 ? 0.265 -4.104 7.669 1.00 96.12 235 ALA A N 1
ATOM 1821 C CA . ALA A 1 235 ? -0.093 -2.749 8.089 1.00 96.12 235 ALA A CA 1
ATOM 1822 C C . ALA A 1 235 ? 0.634 -2.276 9.364 1.00 96.12 235 ALA A C 1
ATOM 1824 O O . ALA A 1 235 ? 0.937 -1.091 9.502 1.00 96.12 235 ALA A O 1
ATOM 1825 N N . LYS A 1 236 ? 0.957 -3.197 10.283 1.00 97.88 236 LYS A N 1
ATOM 1826 C CA . LYS A 1 236 ? 1.725 -2.876 11.494 1.00 97.88 236 LYS A CA 1
ATOM 1827 C C . LYS A 1 236 ? 3.185 -2.610 11.166 1.00 97.88 236 LYS A C 1
ATOM 1829 O O . LYS A 1 236 ? 3.771 -1.729 11.777 1.00 97.88 236 LYS A O 1
ATOM 1834 N N . LEU A 1 237 ? 3.773 -3.329 10.209 1.00 97.94 237 LEU A N 1
ATOM 1835 C CA . LEU A 1 237 ? 5.133 -3.040 9.752 1.00 97.94 237 LEU A CA 1
ATOM 1836 C C . LEU A 1 237 ? 5.203 -1.632 9.155 1.00 97.94 237 LEU A C 1
ATOM 1838 O O . LEU A 1 237 ? 6.091 -0.870 9.524 1.00 97.94 237 LEU A O 1
ATOM 1842 N N . THR A 1 238 ? 4.221 -1.230 8.344 1.00 98.56 238 THR A N 1
ATOM 1843 C CA . THR A 1 238 ? 4.132 0.159 7.870 1.00 98.56 238 THR A CA 1
ATOM 1844 C C . THR A 1 238 ? 4.046 1.154 9.027 1.00 98.56 238 THR A C 1
ATOM 1846 O O . THR A 1 238 ? 4.782 2.138 9.032 1.00 98.56 238 THR A O 1
ATOM 1849 N N . ASN A 1 239 ? 3.217 0.889 10.040 1.00 98.62 239 ASN A N 1
ATOM 1850 C CA . ASN A 1 239 ? 3.095 1.741 11.228 1.00 98.62 239 ASN A CA 1
ATOM 1851 C C . ASN A 1 239 ? 4.414 1.826 12.034 1.00 98.62 239 ASN A C 1
ATOM 1853 O O . ASN A 1 239 ? 4.873 2.914 12.383 1.00 98.62 239 ASN A O 1
ATOM 1857 N N . ILE A 1 240 ? 5.087 0.692 12.260 1.00 98.56 240 ILE A N 1
ATOM 1858 C CA . ILE A 1 240 ? 6.388 0.612 12.946 1.00 98.56 240 ILE A CA 1
ATOM 1859 C C . ILE A 1 240 ? 7.463 1.404 12.191 1.00 98.56 240 ILE A C 1
ATOM 1861 O O . ILE A 1 240 ? 8.264 2.098 12.809 1.00 98.56 240 ILE A O 1
ATOM 1865 N N . TYR A 1 241 ? 7.472 1.371 10.861 1.00 98.56 241 TYR A N 1
ATOM 1866 C CA . TYR A 1 241 ? 8.430 2.124 10.046 1.00 98.56 241 TYR A CA 1
ATOM 1867 C C . TYR A 1 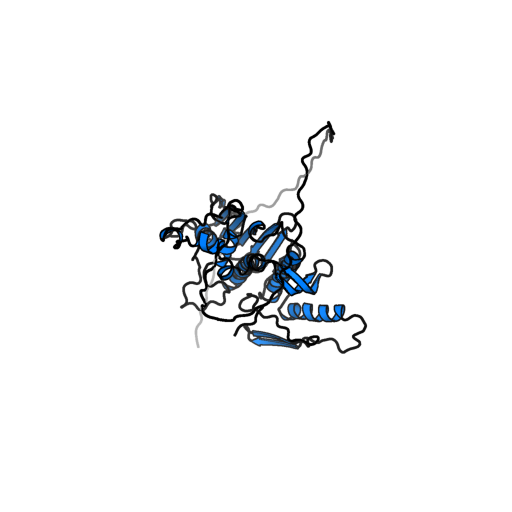241 ? 7.931 3.515 9.635 1.00 98.56 241 TYR A C 1
ATOM 1869 O O . TYR A 1 241 ? 8.435 4.092 8.672 1.00 98.56 241 TYR A O 1
ATOM 1877 N N . SER A 1 242 ? 6.975 4.080 10.377 1.00 98.69 242 SER A N 1
ATOM 1878 C CA . SER A 1 242 ? 6.461 5.434 10.163 1.00 98.69 242 SER A CA 1
ATOM 1879 C C . SER A 1 242 ? 6.662 6.329 11.388 1.00 98.69 242 SER A C 1
ATOM 1881 O O . SER A 1 242 ? 6.593 5.892 12.541 1.00 98.69 242 SER A O 1
ATOM 1883 N N . THR A 1 243 ? 6.888 7.618 11.139 1.00 98.62 243 THR A N 1
ATOM 1884 C CA . THR A 1 243 ? 6.879 8.658 12.183 1.00 98.62 243 THR A CA 1
ATOM 1885 C C . THR A 1 243 ? 5.454 9.019 12.590 1.00 98.62 243 THR A C 1
ATOM 1887 O O . THR A 1 243 ? 5.194 9.250 13.772 1.00 98.62 243 THR A O 1
ATOM 1890 N N . GLU A 1 244 ? 4.537 8.995 11.623 1.00 98.75 244 GLU A N 1
ATOM 1891 C CA . GLU A 1 244 ? 3.100 9.192 11.781 1.00 98.75 244 GLU A CA 1
ATOM 1892 C C . GLU A 1 244 ? 2.352 8.175 10.909 1.00 98.75 244 GLU A C 1
ATOM 1894 O O . GLU A 1 244 ? 2.681 8.003 9.736 1.00 98.75 244 GLU A O 1
ATOM 1899 N N . PHE A 1 245 ? 1.341 7.515 11.469 1.00 98.88 245 PHE A N 1
ATOM 1900 C CA . PHE A 1 245 ? 0.477 6.567 10.767 1.00 98.88 245 PHE A CA 1
ATOM 1901 C C . PHE A 1 245 ? -0.971 6.807 11.182 1.00 98.88 245 PHE A C 1
ATOM 1903 O O . PHE A 1 245 ? -1.315 6.682 12.353 1.00 98.88 245 PHE A O 1
ATOM 1910 N N . THR A 1 246 ? -1.828 7.168 10.239 1.00 98.88 246 THR A N 1
ATOM 1911 C CA . THR A 1 246 ? -3.223 7.540 10.472 1.00 98.88 246 THR A CA 1
ATOM 1912 C C . THR A 1 246 ? -4.156 6.607 9.720 1.00 98.88 246 THR A C 1
ATOM 1914 O O . THR A 1 246 ? -4.037 6.447 8.507 1.00 98.88 246 THR A O 1
ATOM 1917 N N . VAL A 1 247 ? -5.132 6.054 10.434 1.00 98.81 247 VAL A N 1
ATOM 1918 C CA . VAL A 1 247 ? -6.235 5.275 9.867 1.00 98.81 247 VAL A CA 1
ATOM 1919 C C . VAL A 1 247 ? -7.509 6.091 9.973 1.00 98.81 247 VAL A C 1
ATOM 1921 O O . VAL A 1 247 ? -7.870 6.552 11.056 1.00 98.81 247 VAL A O 1
ATOM 1924 N N . GLU A 1 248 ? -8.202 6.239 8.852 1.00 98.81 248 GLU A N 1
ATOM 1925 C CA . GLU A 1 248 ? -9.550 6.785 8.763 1.00 98.81 248 GLU A CA 1
ATOM 1926 C C . GLU A 1 248 ? -10.459 5.736 8.125 1.00 98.81 248 GLU A C 1
ATOM 1928 O O . GLU A 1 248 ? -10.134 5.186 7.077 1.00 98.81 248 GLU A O 1
ATOM 1933 N N . THR A 1 249 ? -11.606 5.448 8.726 1.00 98.69 249 THR A N 1
ATOM 1934 C CA . THR A 1 249 ? -12.570 4.506 8.147 1.00 98.69 249 THR A CA 1
ATOM 1935 C C . THR A 1 249 ? -13.993 4.935 8.459 1.00 98.69 249 THR A C 1
ATOM 1937 O O . THR A 1 249 ? -14.247 5.602 9.466 1.00 98.69 249 THR A O 1
ATOM 1940 N N . ALA A 1 250 ? -14.914 4.600 7.566 1.00 98.50 250 ALA A N 1
ATOM 1941 C CA . ALA A 1 250 ? -16.339 4.773 7.771 1.00 98.50 250 ALA A CA 1
ATOM 1942 C C . ALA A 1 250 ? -17.022 3.419 7.644 1.00 98.50 250 ALA A C 1
ATOM 1944 O O . ALA A 1 250 ? -16.757 2.674 6.700 1.00 98.50 250 ALA A O 1
ATOM 1945 N N . ASP A 1 251 ? -17.902 3.139 8.594 1.00 97.44 251 ASP A N 1
ATOM 1946 C CA . ASP A 1 251 ? -18.687 1.920 8.639 1.00 97.44 251 ASP A CA 1
ATOM 1947 C C . ASP A 1 251 ? -20.168 2.302 8.634 1.00 97.44 251 ASP A C 1
ATOM 1949 O O . ASP A 1 251 ? -20.653 3.102 9.446 1.00 97.44 251 ASP A O 1
ATOM 1953 N N . LYS A 1 252 ? -20.885 1.773 7.647 1.00 95.44 252 LYS A N 1
ATOM 1954 C CA . LYS A 1 252 ? -22.310 2.027 7.465 1.00 95.44 252 LYS A CA 1
ATOM 1955 C C . LYS A 1 252 ? -23.156 1.249 8.471 1.00 95.44 252 LYS A C 1
ATOM 1957 O O . LYS A 1 252 ? -24.216 1.738 8.842 1.00 95.44 252 LYS A O 1
ATOM 1962 N N . LYS A 1 253 ? -22.698 0.082 8.937 1.00 95.38 253 LYS A N 1
ATOM 1963 C CA . LYS A 1 253 ? -23.433 -0.767 9.888 1.00 95.38 253 LYS A CA 1
ATOM 1964 C C . LYS A 1 253 ? -23.496 -0.129 11.274 1.00 95.38 253 LYS A C 1
ATOM 1966 O O . LYS A 1 253 ? -24.548 -0.128 11.902 1.00 95.38 253 LYS A O 1
ATOM 1971 N N . THR A 1 254 ? -22.376 0.416 11.739 1.00 95.94 254 THR A N 1
ATOM 1972 C CA . THR A 1 254 ? -22.294 1.122 13.028 1.00 95.94 254 THR A CA 1
ATOM 1973 C C . THR A 1 254 ? -22.688 2.596 12.928 1.00 95.94 254 THR A C 1
ATOM 1975 O O . THR A 1 254 ? -22.795 3.267 13.951 1.00 95.94 254 THR A O 1
ATOM 1978 N N . GLU A 1 255 ? -22.905 3.113 11.712 1.00 97.25 255 GLU A N 1
ATOM 1979 C CA . GLU A 1 255 ? -23.143 4.533 11.424 1.00 97.25 255 GLU A CA 1
ATOM 1980 C C . GLU A 1 255 ? -22.054 5.455 11.997 1.00 97.25 255 GLU A C 1
ATOM 1982 O O . GLU A 1 255 ? -22.314 6.597 12.401 1.00 97.25 255 GLU A O 1
ATOM 1987 N N . GLN A 1 256 ? -20.806 4.984 12.011 1.00 98.12 256 GLN A N 1
ATOM 1988 C CA . GLN A 1 256 ? -19.676 5.687 12.607 1.00 98.12 256 GLN A CA 1
ATOM 1989 C C . GLN A 1 256 ? -18.559 5.961 11.600 1.00 98.12 256 GLN A C 1
ATOM 1991 O O . GLN A 1 256 ? -18.399 5.300 10.574 1.00 98.12 256 GLN A O 1
ATOM 1996 N N . LYS A 1 257 ? -17.779 6.995 11.905 1.00 98.50 257 LYS A N 1
ATOM 1997 C CA . LYS A 1 257 ? -16.477 7.270 11.308 1.00 98.50 257 LYS A CA 1
ATOM 1998 C C . LYS A 1 257 ? -15.433 7.266 12.395 1.00 98.50 257 LYS A C 1
ATOM 2000 O O . LYS A 1 257 ? -15.629 7.895 13.435 1.00 98.50 257 LYS A O 1
ATOM 2005 N N . TYR A 1 258 ? -14.319 6.629 12.103 1.00 98.69 258 TYR A N 1
ATOM 2006 C CA . TYR A 1 258 ? -13.199 6.455 13.000 1.00 98.69 258 TYR A CA 1
ATOM 2007 C C . TYR A 1 258 ? -11.966 7.142 12.430 1.00 98.69 258 TYR A C 1
ATOM 2009 O O . TYR A 1 258 ? -11.696 7.038 11.234 1.00 98.69 258 TYR A O 1
ATOM 2017 N N . LYS A 1 259 ? -11.207 7.819 13.292 1.00 98.75 259 LYS A N 1
ATOM 2018 C CA . LYS A 1 259 ? -9.866 8.312 12.988 1.00 98.75 259 LYS A CA 1
ATOM 2019 C C . LYS A 1 259 ? -8.935 8.059 14.162 1.00 98.75 259 LYS A C 1
ATOM 2021 O O . LYS A 1 259 ? -9.237 8.487 15.275 1.00 98.75 259 LYS A O 1
ATOM 2026 N N . GLN A 1 260 ? -7.789 7.444 13.911 1.00 98.75 260 GLN A N 1
ATOM 2027 C CA . GLN A 1 260 ? -6.732 7.296 14.908 1.00 98.75 260 GLN A CA 1
ATOM 2028 C C . GLN A 1 260 ? -5.367 7.465 14.259 1.00 98.75 260 GLN A C 1
ATOM 2030 O O . GLN A 1 260 ? -5.153 7.024 13.132 1.00 98.75 260 GLN A O 1
ATOM 2035 N N . THR A 1 261 ? -4.460 8.100 14.994 1.00 98.81 261 THR A N 1
ATOM 2036 C CA . THR A 1 261 ? -3.087 8.352 14.564 1.00 98.81 261 THR A CA 1
ATOM 2037 C C . THR A 1 261 ? -2.124 7.758 15.580 1.00 98.81 261 THR A C 1
ATOM 2039 O O . THR A 1 261 ? -2.238 8.034 16.772 1.00 98.81 261 THR A O 1
ATOM 2042 N N . TRP A 1 262 ? -1.170 6.968 15.108 1.00 98.75 262 TRP A N 1
ATOM 2043 C CA . TRP A 1 262 ? -0.012 6.503 15.853 1.00 98.75 262 TRP A CA 1
ATOM 2044 C C . TRP A 1 262 ? 1.191 7.361 15.498 1.00 98.75 262 TRP A C 1
ATOM 2046 O O . TRP A 1 262 ? 1.338 7.807 14.360 1.00 98.75 262 TRP A O 1
ATOM 2056 N N . THR A 1 263 ? 2.060 7.574 16.478 1.00 98.56 263 THR A N 1
ATOM 2057 C CA . THR A 1 263 ? 3.322 8.294 16.287 1.00 98.56 263 THR A CA 1
ATOM 2058 C C . THR A 1 263 ? 4.488 7.505 16.863 1.00 98.56 263 THR A C 1
ATOM 2060 O O . THR A 1 263 ? 4.300 6.595 17.676 1.00 98.56 263 THR A O 1
ATOM 2063 N N . ASN A 1 264 ? 5.701 7.876 16.452 1.00 97.31 264 ASN A N 1
ATOM 2064 C CA . ASN A 1 264 ? 6.954 7.300 16.937 1.00 97.31 264 ASN A CA 1
ATOM 2065 C C . ASN A 1 264 ? 7.016 5.776 16.747 1.00 97.31 264 ASN A C 1
ATOM 2067 O O . ASN A 1 264 ? 7.072 5.036 17.731 1.00 97.31 264 ASN A O 1
ATOM 2071 N N . ASN A 1 265 ? 7.018 5.303 15.498 1.00 98.25 265 ASN A N 1
ATOM 2072 C CA . ASN A 1 265 ? 7.207 3.885 15.180 1.00 98.25 265 ASN A CA 1
ATOM 2073 C C . ASN A 1 265 ? 6.170 2.983 15.877 1.00 98.25 265 ASN A C 1
ATOM 2075 O O . ASN A 1 265 ? 6.530 2.008 16.535 1.00 98.25 265 ASN A O 1
ATOM 2079 N N . MET A 1 266 ? 4.885 3.353 15.795 1.00 97.94 266 MET A N 1
ATOM 2080 C CA . MET A 1 266 ? 3.744 2.695 16.459 1.00 97.94 266 MET A CA 1
ATOM 2081 C C . MET A 1 266 ? 3.712 2.776 18.003 1.00 97.94 266 MET A C 1
ATOM 2083 O O . MET A 1 266 ? 2.691 2.447 18.604 1.00 97.94 266 MET A O 1
ATOM 2087 N N . SER A 1 267 ? 4.768 3.258 18.671 1.00 96.75 267 SER A N 1
ATOM 2088 C CA . SER A 1 267 ? 4.875 3.226 20.145 1.00 96.75 267 SER A CA 1
ATOM 2089 C C . SER A 1 267 ? 3.886 4.131 20.888 1.00 96.75 267 SER A C 1
ATOM 2091 O O . SER A 1 267 ? 3.636 3.924 22.075 1.00 96.75 267 SER A O 1
ATOM 2093 N N . LYS A 1 268 ? 3.325 5.143 20.218 1.00 96.62 268 LYS A N 1
ATOM 2094 C CA . LYS A 1 268 ? 2.385 6.098 20.815 1.00 96.62 268 LYS A CA 1
ATOM 2095 C C . LYS A 1 268 ? 1.049 6.083 20.070 1.00 96.62 268 LYS A C 1
ATOM 2097 O O . LYS A 1 268 ? 0.901 6.838 19.103 1.00 96.62 268 LYS A O 1
ATOM 2102 N N . PRO A 1 269 ? 0.072 5.269 20.506 1.00 96.44 269 PRO A N 1
ATOM 2103 C CA . PRO A 1 269 ? -1.285 5.337 19.982 1.00 96.44 269 PRO A CA 1
ATOM 2104 C C . PRO A 1 269 ? -1.964 6.632 20.445 1.00 96.44 269 PRO A C 1
ATOM 2106 O O . PRO A 1 269 ? -2.071 6.917 21.639 1.00 96.44 269 PRO A O 1
ATOM 2109 N N . GLY A 1 270 ? -2.425 7.442 19.495 1.00 97.19 270 GLY A N 1
ATOM 2110 C CA . GLY A 1 270 ? -3.294 8.581 19.768 1.00 97.19 270 GLY A CA 1
ATOM 2111 C C . GLY A 1 270 ? -4.710 8.133 20.135 1.00 97.19 270 GLY A C 1
ATOM 2112 O O . GLY A 1 270 ? -5.112 6.997 19.884 1.00 97.19 270 GLY A O 1
ATOM 2113 N N . LYS A 1 271 ? -5.504 9.042 20.710 1.00 97.00 271 LYS A N 1
ATOM 2114 C CA . LYS A 1 271 ? -6.909 8.753 21.027 1.00 97.00 271 LYS A CA 1
ATOM 2115 C C . LYS A 1 271 ? -7.732 8.617 19.746 1.00 97.00 271 LYS A C 1
ATOM 2117 O O . LYS A 1 271 ? -7.677 9.493 18.883 1.00 97.00 271 LYS A O 1
ATOM 2122 N N . ALA A 1 272 ? -8.539 7.565 19.670 1.00 97.31 272 ALA A N 1
ATOM 2123 C CA . ALA A 1 272 ? -9.531 7.404 18.620 1.00 97.31 272 ALA A CA 1
ATOM 2124 C C . ALA A 1 272 ? -10.562 8.544 18.651 1.00 97.31 272 ALA A C 1
ATOM 2126 O O . ALA A 1 272 ? -11.166 8.837 19.686 1.00 97.31 272 ALA A O 1
ATOM 2127 N N . LYS A 1 273 ? -10.791 9.176 17.499 1.00 98.38 273 LYS A N 1
ATOM 2128 C CA . LYS A 1 273 ? -11.872 10.136 17.281 1.00 98.38 273 LYS A CA 1
ATOM 2129 C C . LYS A 1 273 ? -12.998 9.445 16.525 1.00 98.38 273 LYS A C 1
ATOM 2131 O O . LYS A 1 273 ? -12.835 9.103 15.356 1.00 98.38 273 LYS A O 1
ATOM 2136 N N . ILE A 1 274 ? -14.144 9.292 17.185 1.00 98.12 274 ILE A N 1
ATOM 2137 C CA . ILE A 1 274 ? -15.344 8.683 16.607 1.00 98.12 274 ILE A CA 1
ATOM 2138 C C . ILE A 1 274 ? -16.394 9.765 16.371 1.00 98.12 274 ILE A C 1
ATOM 2140 O O . ILE A 1 274 ? -16.661 10.593 17.241 1.00 98.12 274 ILE A O 1
ATOM 2144 N N . THR A 1 275 ? -16.961 9.790 15.170 1.00 98.12 275 THR A N 1
ATOM 2145 C CA . THR A 1 275 ? -18.004 10.744 14.762 1.00 98.12 275 THR A CA 1
ATOM 2146 C C . THR A 1 275 ? -19.116 10.023 14.006 1.00 98.12 275 THR A C 1
ATOM 2148 O O . THR A 1 275 ? -18.930 8.893 13.564 1.00 98.12 275 THR A O 1
ATOM 2151 N N . LYS A 1 276 ? -20.282 10.656 13.853 1.00 97.81 276 LYS A N 1
ATOM 2152 C CA . LYS A 1 276 ? -21.416 10.061 13.135 1.00 97.81 276 LYS A CA 1
ATOM 2153 C C . LYS A 1 276 ? -21.158 9.989 11.624 1.00 97.81 276 LYS A C 1
ATOM 2155 O O . LYS A 1 276 ? -20.691 10.953 11.016 1.00 97.81 276 LYS A O 1
ATOM 2160 N N . ASN A 1 277 ? -21.539 8.878 11.005 1.00 97.38 277 ASN A N 1
ATOM 2161 C CA . ASN A 1 277 ? -21.514 8.653 9.562 1.00 97.38 277 ASN A CA 1
ATOM 2162 C C . ASN A 1 277 ? -22.880 8.942 8.923 1.00 97.38 277 ASN A C 1
ATOM 2164 O O . ASN A 1 277 ? -23.518 8.071 8.340 1.00 97.38 277 ASN A O 1
ATOM 2168 N N . SER A 1 278 ? -23.343 10.190 9.005 1.00 94.69 278 SER A N 1
ATOM 2169 C CA . SER A 1 278 ? -24.683 10.573 8.526 1.00 94.69 278 SER A CA 1
ATOM 2170 C C . SER A 1 278 ? -24.905 10.383 7.019 1.00 94.69 278 SER A C 1
ATOM 2172 O O . SER A 1 278 ? -26.034 10.488 6.556 1.00 94.69 278 SER A O 1
ATOM 2174 N N . ARG A 1 279 ? -23.838 10.156 6.243 1.00 94.88 279 ARG A N 1
ATOM 2175 C CA . ARG A 1 279 ? -23.898 9.943 4.790 1.00 94.88 279 ARG A CA 1
ATOM 2176 C C . ARG A 1 279 ? -23.845 8.462 4.398 1.00 94.88 279 ARG A C 1
ATOM 2178 O O . ARG A 1 279 ? -23.861 8.175 3.207 1.00 94.88 279 ARG A O 1
ATOM 2185 N N . GLY A 1 280 ? -23.767 7.545 5.369 1.00 94.56 280 GLY A N 1
ATOM 2186 C CA . GLY A 1 280 ? -23.695 6.103 5.114 1.00 94.56 280 GLY A CA 1
ATOM 2187 C C . GLY A 1 280 ? -22.493 5.706 4.254 1.00 94.56 280 GLY A C 1
ATOM 2188 O O . GLY A 1 280 ? -22.624 4.850 3.384 1.00 94.56 280 GLY A O 1
ATOM 2189 N N . GLU A 1 281 ? -21.356 6.378 4.445 1.00 96.69 281 GLU A N 1
ATOM 2190 C CA . GLU A 1 281 ? -20.128 6.126 3.688 1.00 96.69 281 GLU A CA 1
ATOM 2191 C C . GLU A 1 281 ? -19.482 4.807 4.116 1.00 96.69 281 GLU A C 1
ATOM 2193 O O . GLU A 1 281 ? -19.507 4.465 5.296 1.00 96.69 281 GLU A O 1
ATOM 2198 N N . GLU A 1 282 ? -18.837 4.120 3.178 1.00 97.75 282 GLU A N 1
ATOM 2199 C CA . GLU A 1 282 ? -17.971 2.976 3.464 1.00 97.75 282 GLU A CA 1
ATOM 2200 C C . GLU A 1 282 ? -16.624 3.198 2.781 1.00 97.75 282 GLU A C 1
ATOM 2202 O O . GLU A 1 282 ? -16.559 3.430 1.567 1.00 97.75 282 GLU A O 1
ATOM 2207 N N . PHE A 1 283 ? -15.564 3.234 3.587 1.00 98.56 283 PHE A N 1
ATOM 2208 C CA . PHE A 1 283 ? -14.198 3.350 3.095 1.00 98.56 283 PHE A CA 1
ATOM 2209 C C . PHE A 1 283 ? -13.169 3.037 4.173 1.00 98.56 283 PHE A C 1
ATOM 2211 O O . PHE A 1 283 ? -13.446 3.128 5.373 1.00 98.56 283 PHE A O 1
ATOM 2218 N N . THR A 1 284 ? -11.938 2.821 3.723 1.00 98.75 284 THR A N 1
ATOM 2219 C CA . THR A 1 284 ? -10.737 2.864 4.554 1.00 98.75 284 THR A CA 1
ATOM 2220 C C . THR A 1 284 ? -9.693 3.742 3.872 1.00 98.75 284 THR A C 1
ATOM 2222 O O . THR A 1 284 ? -9.505 3.685 2.659 1.00 98.75 284 THR A O 1
ATOM 2225 N N . LYS A 1 285 ? -9.030 4.597 4.648 1.00 98.88 285 LYS A N 1
ATOM 2226 C CA . LYS A 1 285 ? -7.892 5.411 4.234 1.00 98.88 285 LYS A CA 1
ATOM 2227 C C . LYS A 1 285 ? -6.770 5.237 5.242 1.00 98.88 285 LYS A C 1
ATOM 2229 O O . LYS A 1 285 ? -6.951 5.507 6.427 1.00 98.88 285 LYS A O 1
ATOM 2234 N N . VAL A 1 286 ? -5.604 4.846 4.758 1.00 98.88 286 VAL A N 1
ATOM 2235 C CA . VAL A 1 286 ? -4.368 4.797 5.535 1.00 98.88 286 VAL A CA 1
ATOM 2236 C C . VAL A 1 286 ? -3.453 5.894 5.016 1.00 98.88 286 VAL A C 1
ATOM 2238 O O . VAL A 1 286 ? -3.191 5.948 3.820 1.00 98.88 286 VAL A O 1
ATOM 2241 N N . SER A 1 287 ? -2.996 6.783 5.894 1.00 98.88 287 SER A N 1
ATOM 2242 C CA . SER A 1 287 ? -2.058 7.864 5.562 1.00 98.88 287 SER A CA 1
ATOM 2243 C C . SER A 1 287 ? -0.845 7.767 6.472 1.00 98.88 287 SER A C 1
ATOM 2245 O O . SER A 1 287 ? -1.019 7.690 7.684 1.00 98.88 287 SER A O 1
ATOM 2247 N N . PHE A 1 288 ? 0.368 7.760 5.933 1.00 98.81 288 PHE A N 1
ATOM 2248 C CA . PHE A 1 288 ? 1.572 7.566 6.735 1.00 98.81 288 PHE A CA 1
ATOM 2249 C C . PHE A 1 288 ? 2.770 8.343 6.198 1.00 98.81 288 PHE A C 1
ATOM 2251 O O . PHE A 1 288 ? 2.894 8.575 4.995 1.00 98.81 288 PHE A O 1
ATOM 2258 N N . ARG A 1 289 ? 3.651 8.735 7.121 1.00 98.81 289 ARG A N 1
ATOM 2259 C CA . ARG A 1 289 ? 4.945 9.361 6.842 1.00 98.81 289 ARG A CA 1
ATOM 2260 C C . ARG A 1 289 ? 6.049 8.380 7.230 1.00 98.81 289 ARG A C 1
ATOM 2262 O O . ARG A 1 289 ? 6.274 8.201 8.435 1.00 98.81 289 ARG A O 1
ATOM 2269 N N . PRO A 1 290 ? 6.717 7.732 6.260 1.00 98.56 290 PRO A N 1
ATOM 2270 C CA . PRO A 1 290 ? 7.817 6.822 6.545 1.00 98.56 290 PRO A CA 1
ATOM 2271 C C . PRO A 1 290 ? 8.883 7.470 7.433 1.00 98.56 290 PRO A C 1
ATOM 2273 O O . PRO A 1 290 ? 9.163 8.665 7.344 1.00 98.56 290 PRO A O 1
ATOM 2276 N N . ASP A 1 291 ? 9.500 6.677 8.300 1.00 98.50 291 ASP A N 1
ATOM 2277 C CA . ASP A 1 291 ? 10.657 7.101 9.083 1.00 98.50 291 ASP A CA 1
ATOM 2278 C C . ASP A 1 291 ? 11.916 7.036 8.212 1.00 98.50 291 ASP A C 1
ATOM 2280 O O . ASP A 1 291 ? 12.713 6.103 8.306 1.00 98.50 291 ASP A O 1
ATOM 2284 N N . PHE A 1 292 ? 12.072 8.023 7.322 1.00 98.31 292 PHE A N 1
ATOM 2285 C CA . PHE A 1 292 ? 13.159 8.071 6.334 1.00 98.31 292 PHE A CA 1
ATOM 2286 C C . PHE A 1 292 ? 14.549 7.925 6.963 1.00 98.31 292 PHE A C 1
ATOM 2288 O O . PHE A 1 292 ? 15.421 7.287 6.376 1.00 98.31 292 PHE A O 1
ATOM 2295 N N . LYS A 1 293 ? 14.738 8.396 8.203 1.00 98.00 293 LYS A N 1
ATOM 2296 C CA . LYS A 1 293 ? 16.003 8.244 8.934 1.00 98.00 293 LYS A CA 1
ATOM 2297 C C . LYS A 1 293 ? 16.382 6.780 9.145 1.00 98.00 293 LYS A C 1
ATOM 2299 O O . LYS A 1 293 ? 17.559 6.448 9.057 1.00 98.00 293 LYS A O 1
ATOM 2304 N N . ARG A 1 294 ? 15.408 5.897 9.389 1.00 97.12 294 ARG A N 1
ATOM 2305 C CA . ARG A 1 294 ? 15.646 4.447 9.520 1.00 97.12 294 ARG A CA 1
ATOM 2306 C C . ARG A 1 294 ? 15.997 3.772 8.202 1.00 97.12 294 ARG A C 1
ATOM 2308 O O . ARG A 1 294 ? 16.562 2.688 8.228 1.00 97.12 294 ARG A O 1
ATOM 2315 N N . PHE A 1 295 ? 15.666 4.407 7.085 1.00 97.75 295 PHE A N 1
ATOM 2316 C CA . PHE A 1 295 ? 16.012 3.959 5.741 1.00 97.75 295 PHE A CA 1
ATOM 2317 C C . PHE A 1 295 ? 17.273 4.649 5.196 1.00 97.75 295 PHE A C 1
ATOM 2319 O O . PHE A 1 295 ? 17.616 4.453 4.037 1.00 97.75 295 PHE A O 1
ATOM 2326 N N . GLY A 1 296 ? 17.951 5.491 5.990 1.00 97.31 296 GLY A N 1
ATOM 2327 C CA . GLY A 1 296 ? 19.107 6.260 5.517 1.00 97.31 296 GLY A CA 1
ATOM 2328 C C . GLY A 1 296 ? 18.759 7.291 4.435 1.00 97.31 296 GLY A C 1
ATOM 2329 O O . GLY A 1 296 ? 19.601 7.607 3.598 1.00 97.31 296 GLY A O 1
ATOM 2330 N N . MET A 1 297 ? 17.522 7.796 4.433 1.00 97.50 297 MET A N 1
ATOM 2331 C CA . MET A 1 297 ? 16.985 8.729 3.439 1.00 97.50 297 MET A CA 1
ATOM 2332 C C . MET A 1 297 ? 16.544 10.045 4.094 1.00 97.50 297 MET A C 1
ATOM 2334 O O . MET A 1 297 ? 16.247 10.098 5.289 1.00 97.50 297 MET A O 1
ATOM 2338 N N . GLU A 1 298 ? 16.459 11.110 3.297 1.00 96.31 298 GLU A N 1
ATOM 2339 C CA . GLU A 1 298 ? 15.933 12.414 3.736 1.00 96.31 298 GLU A CA 1
ATOM 2340 C C . GLU A 1 298 ? 14.453 12.613 3.371 1.00 96.31 298 GLU A C 1
ATOM 2342 O O . GLU A 1 298 ? 13.767 13.416 3.998 1.00 96.31 298 GLU A O 1
ATOM 2347 N N . GLY A 1 299 ? 13.947 11.856 2.396 1.00 97.12 299 GLY A N 1
ATOM 2348 C CA . GLY A 1 299 ? 12.585 11.959 1.882 1.00 97.12 299 GLY A CA 1
ATOM 2349 C C . GLY A 1 299 ? 12.350 10.996 0.720 1.00 97.12 299 GLY A C 1
ATOM 2350 O O . GLY A 1 299 ? 13.100 10.036 0.537 1.00 97.12 299 GLY A O 1
ATOM 2351 N N . ILE A 1 300 ? 11.310 11.259 -0.071 1.00 97.88 300 ILE A N 1
ATOM 2352 C CA . ILE A 1 300 ? 10.997 10.496 -1.284 1.00 97.88 300 ILE A CA 1
ATOM 2353 C C . ILE A 1 300 ? 11.827 11.077 -2.438 1.00 97.88 300 ILE A C 1
ATOM 2355 O O . ILE A 1 300 ? 11.552 12.176 -2.906 1.00 97.88 300 ILE A O 1
ATOM 2359 N N . ASP A 1 301 ? 12.849 10.358 -2.899 1.00 97.00 301 ASP A N 1
ATOM 2360 C CA . ASP A 1 301 ? 13.599 10.733 -4.103 1.00 97.00 301 ASP A CA 1
ATOM 2361 C C . ASP A 1 301 ? 12.893 10.290 -5.402 1.00 97.00 301 ASP A C 1
ATOM 2363 O O . ASP A 1 301 ? 11.874 9.591 -5.393 1.00 97.00 301 ASP A O 1
ATOM 2367 N N . ASN A 1 302 ? 13.439 10.700 -6.549 1.00 96.75 302 ASN A N 1
ATOM 2368 C CA . ASN A 1 302 ? 12.865 10.385 -7.860 1.00 96.75 302 ASN A CA 1
ATOM 2369 C C . ASN A 1 302 ? 12.826 8.879 -8.156 1.00 96.75 302 ASN A C 1
ATOM 2371 O O . ASN A 1 302 ? 11.915 8.415 -8.849 1.00 96.75 302 ASN A O 1
ATOM 2375 N N . ASP A 1 303 ? 13.787 8.112 -7.648 1.00 97.06 303 ASP A N 1
ATOM 2376 C CA . ASP A 1 303 ? 13.893 6.678 -7.897 1.00 97.06 303 ASP A CA 1
ATOM 2377 C C . ASP A 1 303 ? 12.801 5.922 -7.151 1.00 97.06 303 ASP A C 1
ATOM 2379 O O . ASP A 1 303 ? 12.017 5.195 -7.775 1.00 97.06 303 ASP A O 1
ATOM 2383 N N . ILE A 1 304 ? 12.663 6.166 -5.846 1.00 97.06 304 ILE A N 1
ATOM 2384 C CA . ILE A 1 304 ? 11.580 5.568 -5.072 1.00 97.06 304 ILE A CA 1
ATOM 2385 C C . ILE A 1 304 ? 10.218 6.080 -5.549 1.00 97.06 304 ILE A C 1
ATOM 2387 O O . ILE A 1 304 ? 9.304 5.272 -5.707 1.00 97.06 304 ILE A O 1
ATOM 2391 N N . ALA A 1 305 ? 10.071 7.368 -5.882 1.00 97.94 305 ALA A N 1
ATOM 2392 C CA . ALA A 1 305 ? 8.818 7.900 -6.419 1.00 97.94 305 ALA A CA 1
ATOM 2393 C C . ALA A 1 305 ? 8.403 7.162 -7.701 1.00 97.94 305 ALA A C 1
ATOM 2395 O O . ALA A 1 305 ? 7.261 6.720 -7.821 1.00 97.94 305 ALA A O 1
ATOM 2396 N N . SER A 1 306 ? 9.334 6.952 -8.636 1.00 97.75 306 SER A N 1
ATOM 2397 C CA . SER A 1 306 ? 9.064 6.240 -9.894 1.00 97.75 306 SER A CA 1
ATOM 2398 C C . SER A 1 306 ? 8.665 4.775 -9.667 1.00 97.75 306 SER A C 1
ATOM 2400 O O . SER A 1 306 ? 7.810 4.245 -10.383 1.00 97.75 306 SER A O 1
ATOM 2402 N N . LEU A 1 307 ? 9.244 4.113 -8.658 1.00 97.25 307 LEU A N 1
ATOM 2403 C CA . LEU A 1 307 ? 8.870 2.750 -8.267 1.00 97.25 307 LEU A CA 1
ATOM 2404 C C . LEU A 1 307 ? 7.492 2.685 -7.612 1.00 97.25 307 LEU A C 1
ATOM 2406 O O . LEU A 1 307 ? 6.698 1.806 -7.950 1.00 97.25 307 LEU A O 1
ATOM 2410 N N . LEU A 1 308 ? 7.192 3.608 -6.697 1.00 97.94 308 LEU A N 1
ATOM 2411 C CA . LEU A 1 308 ? 5.892 3.665 -6.034 1.00 97.94 308 LEU A CA 1
ATOM 2412 C C . LEU A 1 308 ? 4.784 3.954 -7.045 1.00 97.94 308 LEU A C 1
ATOM 2414 O O . LEU A 1 308 ? 3.784 3.241 -7.064 1.00 97.94 308 LEU A O 1
ATOM 2418 N N . ARG A 1 309 ? 4.988 4.917 -7.954 1.00 98.06 309 ARG A N 1
ATOM 2419 C CA . ARG A 1 309 ? 4.052 5.192 -9.053 1.00 98.06 309 ARG A CA 1
ATOM 2420 C C . ARG A 1 309 ? 3.827 3.945 -9.902 1.00 98.06 309 ARG A C 1
ATOM 2422 O O . ARG A 1 309 ? 2.676 3.564 -10.094 1.00 98.06 309 ARG A O 1
ATOM 2429 N N . ARG A 1 310 ? 4.894 3.255 -10.331 1.00 97.56 310 ARG A N 1
ATOM 2430 C CA . ARG A 1 310 ? 4.773 1.977 -11.055 1.00 97.56 310 ARG A CA 1
ATOM 2431 C C . ARG A 1 310 ? 3.926 0.980 -10.272 1.00 97.56 310 ARG A C 1
ATOM 2433 O O . ARG A 1 310 ? 3.005 0.409 -10.830 1.00 97.56 310 ARG A O 1
ATOM 2440 N N . ARG A 1 311 ? 4.161 0.829 -8.968 1.00 98.00 311 ARG A N 1
ATOM 2441 C CA . ARG A 1 311 ? 3.397 -0.108 -8.137 1.00 98.00 311 ARG A CA 1
ATOM 2442 C C . ARG A 1 311 ? 1.898 0.219 -8.075 1.00 98.00 311 ARG A C 1
ATOM 2444 O O . ARG A 1 311 ? 1.078 -0.693 -8.015 1.00 98.00 311 ARG A O 1
ATOM 2451 N N . VAL A 1 312 ? 1.520 1.496 -8.149 1.00 98.19 312 VAL A N 1
ATOM 2452 C CA . VAL A 1 312 ? 0.111 1.908 -8.292 1.00 98.19 312 VAL A CA 1
ATOM 2453 C C . VAL A 1 312 ? -0.448 1.535 -9.673 1.00 98.19 312 VAL A C 1
ATOM 2455 O O . VAL A 1 312 ? -1.600 1.116 -9.776 1.00 98.19 312 VAL A O 1
ATOM 2458 N N . TYR A 1 313 ? 0.361 1.615 -10.732 1.00 97.62 313 TYR A N 1
ATOM 2459 C CA . TYR A 1 313 ? -0.004 1.093 -12.055 1.00 97.62 313 TYR A CA 1
ATOM 2460 C C . TYR A 1 313 ? -0.176 -0.433 -12.045 1.00 97.62 313 TYR A C 1
ATOM 2462 O O . TYR A 1 313 ? -1.124 -0.928 -12.654 1.00 97.62 313 TYR A O 1
ATOM 2470 N N . ASP A 1 314 ? 0.652 -1.168 -11.294 1.00 97.50 314 ASP A N 1
ATOM 2471 C CA . ASP A 1 314 ? 0.477 -2.611 -11.098 1.00 97.50 314 ASP A CA 1
ATOM 2472 C C . ASP A 1 314 ? -0.911 -2.912 -10.497 1.00 97.50 314 ASP A C 1
ATOM 2474 O O . ASP A 1 314 ? -1.597 -3.821 -10.962 1.00 97.50 314 ASP A O 1
ATOM 2478 N N . MET A 1 315 ? -1.382 -2.125 -9.513 1.00 97.00 315 MET A N 1
ATOM 2479 C CA . MET A 1 315 ? -2.742 -2.268 -8.955 1.00 97.00 315 MET A CA 1
ATOM 2480 C C . MET A 1 315 ? -3.824 -2.090 -10.024 1.00 97.00 315 MET A C 1
ATOM 2482 O O . MET A 1 315 ? -4.789 -2.851 -10.057 1.00 97.00 315 MET A O 1
ATOM 2486 N N . ALA A 1 316 ? -3.659 -1.112 -10.918 1.00 96.69 316 ALA A N 1
ATOM 2487 C CA . ALA A 1 316 ? -4.608 -0.857 -12.001 1.00 96.69 316 ALA A CA 1
ATOM 2488 C C . ALA A 1 316 ? -4.651 -1.991 -13.038 1.00 96.69 316 ALA A C 1
ATOM 2490 O O . ALA A 1 316 ? -5.695 -2.227 -13.644 1.00 96.69 316 ALA A O 1
ATOM 2491 N N . GLY A 1 317 ? -3.527 -2.679 -13.250 1.00 95.56 317 GLY A N 1
ATOM 2492 C CA . GLY A 1 317 ? -3.435 -3.815 -14.166 1.00 95.56 317 GLY A CA 1
ATOM 2493 C C . GLY A 1 317 ? -3.901 -5.142 -13.569 1.00 95.56 317 GLY A C 1
ATOM 2494 O O . GLY A 1 317 ? -4.417 -5.980 -14.303 1.00 95.56 317 GLY A O 1
ATOM 2495 N N . THR A 1 318 ? -3.718 -5.343 -12.262 1.00 95.50 318 THR A N 1
ATOM 2496 C CA . THR A 1 318 ? -3.881 -6.659 -11.611 1.00 95.50 318 THR A CA 1
ATOM 2497 C C . THR A 1 318 ? -5.192 -6.821 -10.849 1.00 95.50 318 THR A C 1
ATOM 2499 O O . THR A 1 318 ? -5.707 -7.934 -10.752 1.00 95.50 318 THR A O 1
ATOM 2502 N N . VAL A 1 319 ? -5.778 -5.734 -10.340 1.00 94.88 319 VAL A N 1
ATOM 2503 C CA . VAL A 1 319 ? -7.049 -5.805 -9.612 1.00 94.88 319 VAL A CA 1
ATOM 2504 C C . VAL A 1 319 ? -8.210 -5.625 -10.590 1.00 94.88 319 VAL A C 1
ATOM 2506 O O . VAL A 1 319 ? -8.402 -4.563 -11.183 1.00 94.88 319 VAL A O 1
ATOM 2509 N N . LYS A 1 320 ? -9.018 -6.675 -10.764 1.00 92.81 320 LYS A N 1
ATOM 2510 C CA . LYS A 1 320 ? -10.143 -6.667 -11.712 1.00 92.81 320 LYS A CA 1
ATOM 2511 C C . LYS A 1 320 ? -11.266 -5.727 -11.248 1.00 92.81 320 LYS A C 1
ATOM 2513 O O . LYS A 1 320 ? -11.634 -5.694 -10.074 1.00 92.81 320 LYS A O 1
ATOM 2518 N N . ASN A 1 321 ? -11.885 -5.031 -12.206 1.00 93.25 321 ASN A N 1
ATOM 2519 C CA . ASN A 1 321 ? -13.100 -4.224 -12.017 1.00 93.25 321 ASN A CA 1
ATOM 2520 C C . ASN A 1 321 ? -12.981 -3.092 -10.979 1.00 93.25 321 ASN A C 1
ATOM 2522 O O . ASN A 1 321 ? -13.927 -2.847 -10.226 1.00 93.25 321 ASN A O 1
ATOM 2526 N N . ILE A 1 322 ? -11.846 -2.388 -10.946 1.00 95.81 322 ILE A N 1
ATOM 2527 C CA . ILE A 1 322 ? -11.668 -1.192 -10.112 1.00 95.81 322 ILE A CA 1
ATOM 2528 C C . ILE A 1 322 ? -11.155 0.008 -10.918 1.00 95.81 322 ILE A C 1
ATOM 2530 O O . ILE A 1 322 ? -10.601 -0.116 -12.007 1.00 95.81 322 ILE A O 1
ATOM 2534 N N . LYS A 1 323 ? -11.345 1.203 -10.364 1.00 97.50 323 LYS A N 1
ATOM 2535 C CA . LYS A 1 323 ? -10.776 2.468 -10.827 1.00 97.50 323 LYS A CA 1
ATOM 2536 C C . LYS A 1 323 ? -9.620 2.829 -9.904 1.00 97.50 323 LYS A C 1
ATOM 2538 O O . LYS A 1 323 ? -9.844 3.050 -8.717 1.00 97.50 323 LYS A O 1
ATOM 2543 N N . VAL A 1 324 ? -8.413 2.935 -10.445 1.00 98.31 324 VAL A N 1
ATOM 2544 C CA . VAL A 1 324 ? -7.243 3.382 -9.680 1.00 98.31 324 VAL A CA 1
ATOM 2545 C C . VAL A 1 324 ? -6.927 4.834 -10.018 1.00 98.31 324 VAL A C 1
ATOM 2547 O O . VAL A 1 324 ? -6.918 5.222 -11.189 1.00 98.31 324 VAL A O 1
ATOM 2550 N N . PHE A 1 325 ? -6.692 5.638 -8.986 1.00 98.62 325 PHE A N 1
ATOM 2551 C CA . PHE A 1 325 ? -6.265 7.028 -9.098 1.00 98.62 325 PHE A CA 1
ATOM 2552 C C . PHE A 1 325 ? -4.896 7.201 -8.448 1.00 98.62 325 PHE A C 1
ATOM 2554 O O . PHE A 1 325 ? -4.661 6.652 -7.374 1.00 98.62 325 PHE A O 1
ATOM 2561 N N . LEU A 1 326 ? -4.033 7.989 -9.081 1.00 98.50 326 LEU A N 1
ATOM 2562 C CA . LEU A 1 326 ? -2.731 8.398 -8.571 1.00 98.50 326 LEU A CA 1
ATOM 2563 C C . LEU A 1 326 ? -2.687 9.929 -8.542 1.00 98.50 326 LEU A C 1
ATOM 2565 O O . LEU A 1 326 ? -2.842 10.552 -9.590 1.00 98.50 326 LEU A O 1
ATOM 2569 N N . ASN A 1 327 ? -2.512 10.530 -7.363 1.00 97.94 327 ASN A N 1
ATOM 2570 C CA . ASN A 1 327 ? -2.482 11.987 -7.163 1.00 97.94 327 ASN A CA 1
ATOM 2571 C C . ASN A 1 327 ? -3.687 12.699 -7.812 1.00 97.94 327 ASN A C 1
ATOM 2573 O O . ASN A 1 327 ? -3.560 13.713 -8.496 1.00 97.94 327 ASN A O 1
ATOM 2577 N N . GLY A 1 328 ? -4.877 12.112 -7.655 1.00 97.38 328 GLY A N 1
ATOM 2578 C CA . GLY A 1 328 ? -6.124 12.595 -8.257 1.00 97.38 328 GLY A CA 1
ATOM 2579 C C . GLY A 1 328 ? -6.326 12.269 -9.746 1.00 97.38 328 GLY A C 1
ATOM 2580 O O . GLY A 1 328 ? -7.456 12.369 -10.230 1.00 97.38 328 GLY A O 1
ATOM 2581 N N . GLU A 1 329 ? -5.301 11.819 -10.473 1.00 97.75 329 GLU A N 1
ATOM 2582 C CA . GLU A 1 329 ? -5.404 11.423 -11.881 1.00 97.75 329 GLU A CA 1
ATOM 2583 C C . GLU A 1 329 ? -5.843 9.956 -12.011 1.00 97.75 329 GLU A C 1
ATOM 2585 O O . GLU A 1 329 ? -5.259 9.054 -11.413 1.00 97.75 329 GLU A O 1
ATOM 2590 N N . ARG A 1 330 ? -6.878 9.683 -12.815 1.00 97.44 330 ARG A N 1
ATOM 2591 C CA . ARG A 1 330 ? -7.326 8.306 -13.073 1.00 97.44 330 ARG A CA 1
ATOM 2592 C C . ARG A 1 330 ? -6.373 7.594 -14.032 1.00 97.44 330 ARG A C 1
ATOM 2594 O O . ARG A 1 330 ? -6.233 8.016 -15.180 1.00 97.44 330 ARG A O 1
ATOM 2601 N N . ILE A 1 331 ? -5.862 6.437 -13.621 1.00 96.88 331 ILE A N 1
ATOM 2602 C CA . ILE A 1 331 ? -5.084 5.548 -14.487 1.00 96.88 331 ILE A CA 1
ATOM 2603 C C . ILE A 1 331 ? -6.026 4.880 -15.497 1.00 96.88 331 ILE A C 1
ATOM 2605 O O . ILE A 1 331 ? -7.026 4.253 -15.135 1.00 96.88 331 ILE A O 1
ATOM 2609 N N . LYS A 1 332 ? -5.728 5.034 -16.791 1.00 94.31 332 LYS A N 1
ATOM 2610 C CA . LYS A 1 332 ? -6.573 4.565 -17.904 1.00 94.31 332 LYS A CA 1
ATOM 2611 C C . LYS A 1 332 ? -6.197 3.155 -18.373 1.00 94.31 332 LYS A C 1
ATOM 2613 O O . LYS A 1 332 ? -6.072 2.918 -19.569 1.00 94.31 332 LYS A O 1
ATOM 2618 N N . ILE A 1 333 ? -6.054 2.229 -17.430 1.00 92.88 333 ILE A N 1
ATOM 2619 C CA . ILE A 1 333 ? -5.819 0.803 -17.689 1.00 92.88 333 ILE A CA 1
ATOM 2620 C C . ILE A 1 333 ? -7.078 0.050 -17.288 1.00 92.88 333 ILE A C 1
ATOM 2622 O O . ILE A 1 333 ? -7.588 0.239 -16.186 1.00 92.88 333 ILE A O 1
ATOM 2626 N N . LYS A 1 334 ? -7.627 -0.744 -18.209 1.00 86.25 334 LYS A N 1
ATOM 2627 C CA . LYS A 1 334 ? -8.885 -1.472 -17.983 1.00 86.25 334 LYS A CA 1
ATOM 2628 C C . LYS A 1 334 ? -8.686 -2.924 -17.557 1.00 86.25 334 LYS A C 1
ATOM 2630 O O . LYS A 1 334 ? -9.594 -3.493 -16.963 1.00 86.25 334 LYS A O 1
ATOM 2635 N N . ASN A 1 335 ? -7.570 -3.535 -17.938 1.00 91.81 335 ASN A N 1
ATOM 2636 C CA . ASN A 1 335 ? -7.296 -4.953 -17.730 1.00 91.81 335 ASN A CA 1
ATOM 2637 C C . ASN A 1 335 ? -5.791 -5.237 -17.800 1.00 91.81 335 ASN A C 1
ATOM 2639 O O . ASN A 1 335 ? -4.998 -4.369 -18.184 1.00 91.81 335 ASN A O 1
ATOM 2643 N N . PHE A 1 336 ? -5.419 -6.472 -17.468 1.00 94.81 336 PHE A N 1
ATOM 2644 C CA . PHE A 1 336 ? -4.028 -6.902 -17.429 1.00 94.81 336 PHE A CA 1
ATOM 2645 C C . PHE A 1 336 ? -3.350 -6.833 -18.804 1.00 94.81 336 PHE A C 1
ATOM 2647 O O . PHE A 1 336 ? -2.196 -6.426 -18.899 1.00 94.81 336 PHE A O 1
ATOM 2654 N N . LYS A 1 337 ? -4.079 -7.106 -19.896 1.00 93.69 337 LYS A N 1
ATOM 2655 C CA . LYS A 1 337 ? -3.557 -6.960 -21.265 1.00 93.69 337 LYS A CA 1
ATOM 2656 C C . LYS A 1 337 ? -3.047 -5.546 -21.553 1.00 93.69 337 LYS A C 1
ATOM 2658 O O . LYS A 1 337 ? -1.917 -5.390 -22.006 1.00 93.69 337 LYS A O 1
ATOM 2663 N N . GLN A 1 338 ? -3.849 -4.521 -21.259 1.00 93.38 338 GLN A N 1
ATOM 2664 C CA . GLN A 1 338 ? -3.445 -3.124 -21.462 1.00 93.38 338 GLN A CA 1
ATOM 2665 C C . GLN A 1 338 ? -2.242 -2.740 -20.600 1.00 93.38 338 GLN A C 1
ATOM 2667 O O . GLN A 1 338 ? -1.397 -1.962 -21.035 1.00 93.38 338 GLN A O 1
ATOM 2672 N N . TYR A 1 339 ? -2.149 -3.295 -19.391 1.00 94.56 339 TYR A N 1
ATOM 2673 C CA . TYR A 1 339 ? -0.984 -3.118 -18.533 1.00 94.56 339 TYR A CA 1
ATOM 2674 C C . TYR A 1 339 ? 0.281 -3.733 -19.159 1.00 94.56 339 TYR A C 1
ATOM 2676 O O . TYR A 1 339 ? 1.300 -3.053 -19.250 1.00 94.56 339 TYR A O 1
ATOM 2684 N N . VAL A 1 340 ? 0.215 -4.965 -19.682 1.00 93.12 340 VAL A N 1
ATOM 2685 C CA . VAL A 1 340 ? 1.345 -5.612 -20.382 1.00 93.12 340 VAL A CA 1
ATOM 2686 C C . VAL A 1 340 ? 1.771 -4.815 -21.624 1.00 93.12 340 VAL A C 1
ATOM 2688 O O . VAL A 1 340 ? 2.965 -4.626 -21.868 1.00 93.12 340 VAL A O 1
ATOM 2691 N N . GLU A 1 341 ? 0.815 -4.282 -22.389 1.00 90.75 341 GLU A N 1
ATOM 2692 C CA . GLU A 1 341 ? 1.085 -3.453 -23.573 1.00 90.75 341 GLU A CA 1
ATOM 2693 C C . GLU A 1 341 ? 1.918 -2.196 -23.252 1.00 90.75 341 GLU A C 1
ATOM 2695 O O . GLU A 1 341 ? 2.681 -1.742 -24.109 1.00 90.75 341 GLU A O 1
ATOM 2700 N N . MET A 1 342 ? 1.855 -1.657 -22.025 1.00 91.06 342 MET A N 1
ATOM 2701 C CA . MET A 1 342 ? 2.678 -0.505 -21.621 1.00 91.06 342 MET A CA 1
ATOM 2702 C C . MET A 1 342 ? 4.180 -0.797 -21.663 1.00 91.06 342 MET A C 1
ATOM 2704 O O . MET A 1 342 ? 4.966 0.074 -22.040 1.00 91.06 342 MET A O 1
ATOM 2708 N N . TYR A 1 343 ? 4.584 -2.013 -21.297 1.00 88.94 343 TYR A N 1
ATOM 2709 C CA . TYR A 1 343 ? 5.988 -2.430 -21.288 1.00 88.94 343 TYR A CA 1
ATOM 2710 C C . TYR A 1 343 ? 6.529 -2.571 -22.706 1.00 88.94 343 TYR A C 1
ATOM 2712 O O . TYR A 1 343 ? 7.597 -2.058 -23.036 1.00 88.94 343 TYR A O 1
ATOM 2720 N N . VAL A 1 344 ? 5.749 -3.211 -23.575 1.00 83.06 344 VAL A N 1
ATOM 2721 C CA . VAL A 1 344 ? 6.155 -3.457 -24.961 1.00 83.06 344 VAL A CA 1
ATOM 2722 C C . VAL A 1 344 ? 6.177 -2.175 -25.784 1.00 83.06 344 VAL A C 1
ATOM 2724 O O . VAL A 1 344 ? 7.058 -1.997 -26.623 1.00 83.06 344 VAL A O 1
ATOM 2727 N N . ASN A 1 345 ? 5.244 -1.254 -25.543 1.00 82.44 345 ASN A N 1
ATOM 2728 C CA . ASN A 1 345 ? 5.250 0.037 -26.226 1.00 82.44 345 ASN A CA 1
ATOM 2729 C C . ASN A 1 345 ? 6.414 0.926 -25.772 1.00 82.44 345 ASN A C 1
ATOM 2731 O O . ASN A 1 345 ? 6.980 1.635 -26.597 1.00 82.44 345 ASN A O 1
ATOM 2735 N N . SER A 1 346 ? 6.827 0.835 -24.505 1.00 78.25 346 SER A N 1
ATOM 2736 C CA . SER A 1 346 ? 8.044 1.502 -24.034 1.00 78.25 346 SER A CA 1
ATOM 2737 C C . SER A 1 346 ? 9.313 0.952 -24.692 1.00 78.25 346 SER A C 1
ATOM 2739 O O . SER A 1 346 ? 10.143 1.721 -25.173 1.00 78.25 346 SER A O 1
ATOM 2741 N N . ALA A 1 347 ? 9.447 -0.376 -24.772 1.00 71.44 347 ALA A N 1
ATOM 2742 C CA . ALA A 1 347 ? 10.613 -1.008 -25.386 1.00 71.44 347 ALA A CA 1
ATOM 2743 C C . ALA A 1 347 ? 10.817 -0.573 -26.852 1.00 71.44 347 ALA A C 1
ATOM 2745 O O . ALA A 1 347 ? 11.952 -0.379 -27.277 1.00 71.44 347 ALA A O 1
ATOM 2746 N N . LYS A 1 348 ? 9.726 -0.352 -27.604 1.00 68.88 348 LYS A N 1
ATOM 2747 C CA . LYS A 1 348 ? 9.766 0.168 -28.986 1.00 68.88 348 LYS A CA 1
ATOM 2748 C C . LYS A 1 348 ? 10.353 1.570 -29.064 1.00 68.88 348 LYS A C 1
ATOM 2750 O O . LYS A 1 348 ? 11.219 1.833 -29.884 1.00 68.88 348 LYS A O 1
ATOM 2755 N N . GLU A 1 349 ? 9.860 2.464 -28.218 1.00 67.62 349 GLU A N 1
ATOM 2756 C CA . GLU A 1 349 ? 10.241 3.877 -28.237 1.00 67.62 349 GLU A CA 1
ATOM 2757 C C . GLU A 1 349 ? 11.705 4.061 -27.818 1.00 67.62 349 GLU A C 1
ATOM 2759 O O . GLU A 1 349 ? 12.416 4.872 -28.403 1.00 67.62 349 GLU A O 1
ATOM 2764 N N . ASN A 1 350 ? 12.191 3.241 -26.881 1.00 67.00 350 ASN A N 1
ATOM 2765 C CA . ASN A 1 350 ? 13.598 3.246 -26.474 1.00 67.00 350 ASN A CA 1
ATOM 2766 C C . ASN A 1 350 ? 14.545 2.680 -27.549 1.00 67.00 350 ASN A C 1
ATOM 2768 O O . ASN A 1 350 ? 15.724 3.026 -27.552 1.00 67.00 350 ASN A O 1
ATOM 2772 N N . ALA A 1 351 ? 14.055 1.828 -28.458 1.00 60.69 351 ALA A N 1
ATOM 2773 C CA . ALA A 1 351 ? 14.839 1.290 -29.574 1.00 60.69 351 ALA A CA 1
ATOM 2774 C C . ALA A 1 351 ? 15.002 2.285 -30.748 1.00 60.69 351 ALA A C 1
ATOM 2776 O O . ALA A 1 351 ? 15.821 2.048 -31.637 1.00 60.69 351 ALA A O 1
ATOM 2777 N N . GLY A 1 352 ? 14.268 3.408 -30.737 1.00 57.56 352 GLY A N 1
ATOM 2778 C CA . GLY A 1 352 ? 14.317 4.456 -31.762 1.00 57.56 352 GLY A CA 1
ATOM 2779 C C . GLY A 1 352 ? 13.763 4.041 -33.136 1.00 57.56 352 GLY A C 1
ATOM 2780 O O . GLY A 1 352 ? 13.358 2.900 -33.355 1.00 57.56 352 GLY A O 1
ATOM 2781 N N . GLU A 1 353 ? 13.774 4.974 -34.098 1.00 50.19 353 GLU A N 1
ATOM 2782 C CA . GLU A 1 353 ? 13.332 4.757 -35.496 1.00 50.19 353 GLU A CA 1
ATOM 2783 C C . GLU A 1 353 ? 14.150 3.689 -36.257 1.00 50.19 353 GLU A C 1
ATOM 2785 O O . GLU A 1 353 ? 13.774 3.292 -37.354 1.00 50.19 353 GLU A O 1
ATOM 2790 N N . ALA A 1 354 ? 15.241 3.174 -35.675 1.00 47.94 354 ALA A N 1
ATOM 2791 C CA . ALA A 1 354 ? 16.066 2.113 -36.256 1.00 47.94 354 ALA A CA 1
ATOM 2792 C C . ALA A 1 354 ? 15.418 0.713 -36.194 1.00 47.94 354 ALA A C 1
ATOM 2794 O O . ALA A 1 354 ? 15.928 -0.229 -36.802 1.00 47.94 354 ALA A O 1
ATOM 2795 N N . ALA A 1 355 ? 14.295 0.554 -35.488 1.00 51.59 355 ALA A N 1
ATOM 2796 C CA . ALA A 1 355 ? 13.509 -0.675 -35.498 1.00 51.59 355 ALA A CA 1
ATOM 2797 C C . ALA A 1 355 ? 12.521 -0.695 -36.683 1.00 51.59 355 ALA A C 1
ATOM 2799 O O . ALA A 1 355 ? 11.303 -0.724 -36.491 1.00 51.59 355 ALA A O 1
ATOM 2800 N N . GLU A 1 356 ? 13.035 -0.728 -37.918 1.00 45.41 356 GLU A N 1
ATOM 2801 C CA . GLU A 1 356 ? 12.277 -1.205 -39.087 1.00 45.41 356 GLU A CA 1
ATOM 2802 C C . GLU A 1 356 ? 12.045 -2.719 -38.941 1.00 45.41 356 GLU A C 1
ATOM 2804 O O . GLU A 1 356 ? 12.697 -3.561 -39.553 1.00 45.41 356 GLU A O 1
ATOM 2809 N N . GLY A 1 357 ? 11.134 -3.084 -38.045 1.00 54.16 357 GLY A N 1
ATOM 2810 C CA . GLY A 1 357 ? 10.772 -4.462 -37.754 1.00 54.16 357 GLY A CA 1
ATOM 2811 C C . GLY A 1 357 ? 9.279 -4.589 -37.460 1.00 54.16 357 GLY A C 1
ATOM 2812 O O . GLY A 1 357 ? 8.623 -3.606 -37.098 1.00 54.16 357 GLY A O 1
ATOM 2813 N N . PRO A 1 358 ? 8.699 -5.791 -37.623 1.00 53.62 358 PRO A N 1
ATOM 2814 C CA . PRO A 1 358 ? 7.297 -6.020 -37.300 1.00 53.62 358 PRO A CA 1
ATOM 2815 C C . PRO A 1 358 ? 7.032 -5.615 -35.847 1.00 53.62 358 PRO A C 1
ATOM 2817 O O . PRO A 1 358 ? 7.810 -5.952 -34.956 1.00 53.62 358 PRO A O 1
ATOM 2820 N N . LYS A 1 359 ? 5.932 -4.880 -35.617 1.00 55.62 359 LYS A N 1
ATOM 2821 C CA . LYS A 1 359 ? 5.526 -4.392 -34.289 1.00 55.62 359 LYS A CA 1
ATOM 2822 C C . LYS A 1 359 ? 5.697 -5.516 -33.261 1.00 55.62 359 LYS A C 1
ATOM 2824 O O . LYS A 1 359 ? 5.007 -6.529 -33.411 1.00 55.62 359 LYS A O 1
ATOM 2829 N N . PRO A 1 360 ? 6.528 -5.352 -32.208 1.00 59.66 360 PRO A N 1
ATOM 2830 C CA . PRO A 1 360 ? 6.560 -6.335 -31.140 1.00 59.66 360 PRO A CA 1
ATOM 2831 C C . PRO A 1 360 ? 5.140 -6.517 -30.615 1.00 59.66 360 PRO A C 1
ATOM 2833 O O . PRO A 1 360 ? 4.479 -5.563 -30.178 1.00 59.66 360 PRO A O 1
ATOM 2836 N N . THR A 1 361 ? 4.647 -7.731 -30.819 1.00 72.94 361 THR A N 1
ATOM 2837 C CA . THR A 1 361 ? 3.266 -8.116 -30.579 1.00 72.94 361 THR A CA 1
ATOM 2838 C C . THR A 1 361 ? 3.265 -8.875 -29.269 1.00 72.94 361 THR A C 1
ATOM 2840 O O . THR A 1 361 ? 3.965 -9.875 -29.134 1.00 72.94 361 THR A O 1
ATOM 2843 N N . VAL A 1 362 ? 2.516 -8.369 -28.292 1.00 84.00 362 VAL A N 1
ATOM 2844 C CA . VAL A 1 362 ? 2.219 -9.136 -27.085 1.00 84.00 362 VAL A CA 1
ATOM 2845 C C . VAL A 1 362 ? 1.271 -10.253 -27.497 1.00 84.00 362 VAL A C 1
ATOM 2847 O O . VAL A 1 362 ? 0.178 -9.980 -27.997 1.00 84.00 362 VAL A O 1
ATOM 2850 N N . ILE A 1 363 ? 1.673 -11.497 -27.269 1.00 90.19 363 ILE A N 1
ATOM 2851 C CA . ILE A 1 363 ? 0.742 -12.622 -27.260 1.00 90.19 363 ILE A CA 1
ATOM 2852 C C . ILE A 1 363 ? 0.135 -12.639 -25.862 1.00 90.19 363 ILE A C 1
ATOM 2854 O O . ILE A 1 363 ? 0.855 -12.787 -24.880 1.00 90.19 363 ILE A O 1
ATOM 2858 N N . PHE A 1 364 ? -1.170 -12.407 -25.766 1.00 93.69 364 PHE A N 1
ATOM 2859 C CA . PHE A 1 364 ? -1.881 -12.355 -24.494 1.00 93.69 364 PHE A CA 1
ATOM 2860 C C . PHE A 1 364 ? -3.010 -13.372 -24.489 1.00 93.69 364 PHE A C 1
ATOM 2862 O O . PHE A 1 364 ? -3.818 -13.384 -25.420 1.00 93.69 364 PHE A O 1
ATOM 2869 N N . GLU A 1 365 ? -3.103 -14.148 -23.417 1.00 94.25 365 GLU A N 1
ATOM 2870 C CA . GLU A 1 365 ? -4.145 -15.150 -23.235 1.00 94.25 365 GLU A CA 1
ATOM 2871 C C . GLU A 1 365 ? -4.651 -15.169 -21.786 1.00 94.25 365 GLU A C 1
ATOM 2873 O O . GLU A 1 365 ? -3.870 -15.216 -20.833 1.00 94.25 365 GLU A O 1
ATOM 2878 N N . GLU A 1 366 ? -5.975 -15.141 -21.618 1.00 94.81 366 GLU A N 1
ATOM 2879 C CA . GLU A 1 366 ? -6.638 -15.459 -20.350 1.00 94.81 366 GLU A CA 1
ATOM 2880 C C . GLU A 1 366 ? -6.947 -16.960 -20.350 1.00 94.81 366 GLU A C 1
ATOM 2882 O O . GLU A 1 366 ? -7.946 -17.405 -20.910 1.00 94.81 366 GLU A O 1
ATOM 2887 N N . ILE A 1 367 ? -6.052 -17.745 -19.749 1.00 95.12 367 ILE A N 1
ATOM 2888 C CA . ILE A 1 367 ? -6.128 -19.213 -19.706 1.00 95.12 367 ILE A CA 1
ATOM 2889 C C . ILE A 1 367 ? -7.321 -19.660 -18.848 1.00 95.12 367 ILE A C 1
ATOM 2891 O O . ILE A 1 367 ? -7.971 -20.669 -19.117 1.00 95.12 367 ILE A O 1
ATOM 2895 N N . SER A 1 368 ? -7.600 -18.923 -17.771 1.00 94.25 368 SER A N 1
ATOM 2896 C CA . SER A 1 368 ? -8.744 -19.159 -16.888 1.00 94.25 368 SER A CA 1
ATOM 2897 C C . SER A 1 368 ? -9.074 -17.887 -16.096 1.00 94.25 368 SER A C 1
ATOM 2899 O O . SER A 1 368 ? -8.236 -16.987 -16.038 1.00 94.25 368 SER A O 1
ATOM 2901 N N . PRO A 1 369 ? -10.198 -17.830 -15.352 1.00 90.00 369 PRO A N 1
ATOM 2902 C CA . PRO A 1 369 ? -10.520 -16.672 -14.510 1.00 90.00 369 PRO A CA 1
ATOM 2903 C C . PRO A 1 369 ? -9.427 -16.276 -13.497 1.00 90.00 369 PRO A C 1
ATOM 2905 O O . PRO A 1 369 ? -9.435 -15.145 -13.002 1.00 90.00 369 PRO A O 1
ATOM 2908 N N . ARG A 1 370 ? -8.509 -17.204 -13.174 1.00 92.06 370 ARG A N 1
ATOM 2909 C CA . ARG A 1 370 ? -7.392 -17.029 -12.230 1.00 92.06 370 ARG A CA 1
ATOM 2910 C C . ARG A 1 370 ? -6.011 -16.914 -12.889 1.00 92.06 370 ARG A C 1
ATOM 2912 O O . ARG A 1 370 ? -5.046 -16.701 -12.166 1.00 92.06 370 ARG A O 1
ATOM 2919 N N . TRP A 1 371 ? -5.903 -17.080 -14.208 1.00 94.94 371 TRP A N 1
ATOM 2920 C CA . TRP A 1 371 ? -4.618 -17.118 -14.911 1.00 94.94 371 TRP A CA 1
ATOM 2921 C C . TRP A 1 371 ? -4.675 -16.306 -16.200 1.00 94.94 371 TRP A C 1
ATOM 2923 O O . TRP A 1 371 ? -5.401 -16.653 -17.129 1.00 94.94 371 TRP A O 1
ATOM 2933 N N . GLU A 1 372 ? -3.853 -15.265 -16.259 1.00 95.69 372 GLU A N 1
ATOM 2934 C CA . GLU A 1 372 ? -3.625 -14.437 -17.441 1.00 95.69 372 GLU A CA 1
ATOM 2935 C C . GLU A 1 372 ? -2.123 -14.427 -17.736 1.00 95.69 372 GLU A C 1
ATOM 2937 O O . GLU A 1 372 ? -1.310 -14.248 -16.827 1.00 95.69 372 GLU A O 1
ATOM 2942 N N . VAL A 1 373 ? -1.746 -14.636 -18.997 1.00 95.31 373 VAL A N 1
ATOM 2943 C CA . VAL A 1 373 ? -0.345 -14.718 -19.424 1.00 95.31 373 VAL A CA 1
ATOM 2944 C C . VAL A 1 373 ? -0.119 -13.788 -20.608 1.00 95.31 373 VAL A C 1
ATOM 2946 O O . VAL A 1 373 ? -0.854 -13.812 -21.593 1.00 95.31 373 VAL A O 1
ATOM 2949 N N . GLY A 1 374 ? 0.921 -12.962 -20.502 1.00 93.19 374 GLY A N 1
ATOM 2950 C CA . GLY A 1 374 ? 1.435 -12.139 -21.590 1.00 93.19 374 GLY A CA 1
ATOM 2951 C C . GLY A 1 374 ? 2.850 -12.574 -21.953 1.00 93.19 374 GLY A C 1
ATOM 2952 O O . GLY A 1 374 ? 3.696 -12.721 -21.074 1.00 93.19 374 GLY A O 1
ATOM 2953 N N . PHE A 1 375 ? 3.114 -12.755 -23.242 1.00 91.44 375 PHE A N 1
ATOM 2954 C CA . PHE A 1 375 ? 4.426 -13.090 -23.781 1.00 91.44 375 PHE A CA 1
ATOM 2955 C C . PHE A 1 375 ? 4.860 -12.045 -24.810 1.00 91.44 375 PHE A C 1
ATOM 2957 O O . PHE A 1 375 ? 4.087 -11.651 -25.685 1.00 91.44 375 PHE A O 1
ATOM 2964 N N . ALA A 1 376 ? 6.114 -11.612 -24.711 1.00 88.25 376 ALA A N 1
ATOM 2965 C CA . ALA A 1 376 ? 6.764 -10.728 -25.667 1.00 88.25 376 ALA A CA 1
ATOM 2966 C C . ALA A 1 376 ? 8.250 -11.092 -25.774 1.00 88.25 376 ALA A C 1
ATOM 2968 O O . ALA A 1 376 ? 8.838 -11.609 -24.824 1.00 88.25 376 ALA A O 1
ATOM 2969 N N . LEU A 1 377 ? 8.855 -10.812 -26.931 1.00 84.56 377 LEU A N 1
ATOM 2970 C CA . LEU A 1 377 ? 10.291 -10.997 -27.129 1.00 84.56 377 LEU A CA 1
ATOM 2971 C C . LEU A 1 377 ? 11.071 -9.972 -26.299 1.00 84.56 377 LEU A C 1
ATOM 2973 O O . LEU A 1 377 ? 10.759 -8.781 -26.337 1.00 84.56 377 LEU A O 1
ATOM 2977 N N . SER A 1 378 ? 12.079 -10.440 -25.566 1.00 80.12 378 SER A N 1
ATOM 2978 C CA . SER A 1 378 ? 13.020 -9.586 -24.844 1.00 80.12 378 SER A CA 1
ATOM 2979 C C . SER A 1 378 ? 14.256 -9.266 -25.690 1.00 80.12 378 SER A C 1
ATOM 2981 O O . SER A 1 378 ? 14.562 -9.942 -26.671 1.00 80.12 378 SER A O 1
ATOM 2983 N N . ASP A 1 379 ? 14.992 -8.236 -25.287 1.00 73.12 379 ASP A N 1
ATOM 2984 C CA . ASP A 1 379 ? 16.177 -7.682 -25.951 1.00 73.12 379 ASP A CA 1
ATOM 2985 C C . ASP A 1 379 ? 17.493 -8.422 -25.619 1.00 73.12 379 ASP A C 1
ATOM 2987 O O . ASP A 1 379 ? 18.576 -7.851 -25.723 1.00 73.12 379 ASP A O 1
ATOM 2991 N N . GLY A 1 380 ? 17.421 -9.707 -25.245 1.00 74.56 380 GLY A N 1
ATOM 2992 C CA . GLY A 1 380 ? 18.606 -10.567 -25.084 1.00 74.56 380 GLY A CA 1
ATOM 2993 C C . GLY A 1 380 ? 18.810 -11.182 -23.698 1.00 74.56 380 GLY A C 1
ATOM 2994 O O . GLY A 1 380 ? 19.776 -11.911 -23.492 1.00 74.56 380 GLY A O 1
ATOM 2995 N N . SER A 1 381 ? 17.904 -10.950 -22.746 1.00 81.69 381 SER A N 1
ATOM 2996 C CA . SER A 1 381 ? 17.893 -11.660 -21.459 1.00 81.69 381 SER A CA 1
ATOM 2997 C C . SER A 1 381 ? 16.478 -12.027 -21.030 1.00 81.69 381 SER A C 1
ATOM 2999 O O . SER A 1 381 ? 15.506 -11.387 -21.434 1.00 81.69 381 SER A O 1
ATOM 3001 N N . PHE A 1 382 ? 16.343 -13.082 -20.228 1.00 86.06 382 PHE A N 1
ATOM 3002 C CA . PHE A 1 382 ? 15.054 -13.450 -19.654 1.00 86.06 382 PHE A CA 1
ATOM 3003 C C . PHE A 1 382 ? 14.562 -12.345 -18.709 1.00 86.06 382 PHE A C 1
ATOM 3005 O O . PHE A 1 382 ? 15.280 -11.934 -17.798 1.00 86.06 382 PHE A O 1
ATOM 3012 N N . GLN A 1 383 ? 13.325 -11.896 -18.915 1.00 87.19 383 GLN A N 1
ATOM 3013 C CA . GLN A 1 383 ? 12.635 -10.961 -18.033 1.00 87.19 383 GLN A CA 1
ATOM 3014 C C . GLN A 1 383 ? 11.286 -11.547 -17.627 1.00 87.19 383 GLN A C 1
ATOM 3016 O O . GLN A 1 383 ? 10.626 -12.214 -18.422 1.00 87.19 383 GLN A O 1
ATOM 3021 N N . GLN A 1 384 ? 10.867 -11.267 -16.395 1.00 90.44 384 GLN A N 1
ATOM 3022 C CA . GLN A 1 384 ? 9.584 -11.718 -15.872 1.00 90.44 384 GLN A CA 1
ATOM 3023 C C . GLN A 1 384 ? 8.934 -10.625 -15.027 1.00 90.44 384 GLN A C 1
ATOM 3025 O O . GLN A 1 384 ? 9.607 -9.930 -14.262 1.00 90.44 384 GLN A O 1
ATOM 3030 N N . ILE A 1 385 ? 7.620 -10.488 -15.174 1.00 92.19 385 ILE A N 1
ATOM 3031 C CA . ILE A 1 385 ? 6.764 -9.663 -14.327 1.00 92.19 385 ILE 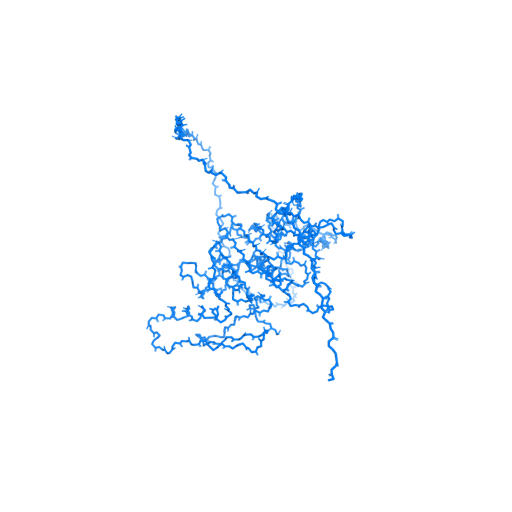A CA 1
ATOM 3032 C C . ILE A 1 385 ? 5.571 -10.543 -13.978 1.00 92.19 385 ILE A C 1
ATOM 3034 O O . ILE A 1 385 ? 4.785 -10.898 -14.854 1.00 92.19 385 ILE A O 1
ATOM 3038 N N . SER A 1 386 ? 5.462 -10.924 -12.711 1.00 94.69 386 SER A N 1
ATOM 3039 C CA . SER A 1 386 ? 4.433 -11.842 -12.232 1.00 94.69 386 SER A CA 1
ATOM 3040 C C . SER A 1 386 ? 3.748 -11.300 -10.985 1.00 94.69 386 SER A C 1
ATOM 3042 O O . SER A 1 386 ? 4.327 -10.519 -10.219 1.00 94.69 386 SER A O 1
ATOM 3044 N N . PHE A 1 387 ? 2.491 -11.709 -10.816 1.00 95.00 387 PHE A N 1
ATOM 3045 C CA . PHE A 1 387 ? 1.662 -11.322 -9.689 1.00 95.00 387 PHE A CA 1
ATOM 3046 C C . PHE A 1 387 ? 0.888 -12.519 -9.152 1.00 95.00 387 PHE A C 1
ATOM 3048 O O . PHE A 1 387 ? 0.263 -13.247 -9.921 1.00 95.00 387 PHE A O 1
ATOM 3055 N N . ALA A 1 388 ? 0.865 -12.667 -7.831 1.00 93.12 388 ALA A N 1
ATOM 3056 C CA . ALA A 1 388 ? 0.024 -13.629 -7.132 1.00 93.12 388 ALA A CA 1
ATOM 3057 C C . ALA A 1 388 ? -0.881 -12.866 -6.162 1.00 93.12 388 ALA A C 1
ATOM 3059 O O . ALA A 1 388 ? -0.392 -12.217 -5.242 1.00 93.12 388 ALA A O 1
ATOM 3060 N N . ASN A 1 389 ? -2.199 -12.895 -6.380 1.00 91.25 389 ASN A N 1
ATOM 3061 C CA . ASN A 1 389 ? -3.175 -12.154 -5.565 1.00 91.25 389 ASN A CA 1
ATOM 3062 C C . ASN A 1 389 ? -2.793 -10.668 -5.384 1.00 91.25 389 ASN A C 1
ATOM 3064 O O . ASN A 1 389 ? -2.799 -10.130 -4.282 1.00 91.25 389 ASN A O 1
ATOM 3068 N N . SER A 1 390 ? -2.418 -10.009 -6.485 1.00 91.38 390 SER A N 1
ATOM 3069 C CA . SER A 1 390 ? -1.930 -8.618 -6.538 1.00 91.38 390 SER A CA 1
ATOM 3070 C C . SER A 1 390 ? -0.553 -8.361 -5.905 1.00 91.38 390 SER A C 1
ATOM 3072 O O . SER A 1 390 ? -0.041 -7.249 -6.040 1.00 91.38 390 SER A O 1
ATOM 3074 N N . ILE A 1 391 ? 0.093 -9.348 -5.273 1.00 91.31 391 ILE A N 1
ATOM 3075 C CA . ILE A 1 391 ? 1.479 -9.256 -4.779 1.00 91.31 391 ILE A CA 1
ATOM 3076 C C . ILE A 1 391 ? 2.439 -9.385 -5.961 1.00 91.31 391 ILE A C 1
ATOM 3078 O O . ILE A 1 391 ? 2.317 -10.320 -6.746 1.00 91.31 391 ILE A O 1
ATOM 3082 N N . ALA A 1 392 ? 3.408 -8.476 -6.081 1.00 91.50 392 ALA A N 1
ATOM 3083 C CA . ALA A 1 392 ? 4.441 -8.550 -7.114 1.00 91.50 392 ALA A CA 1
ATOM 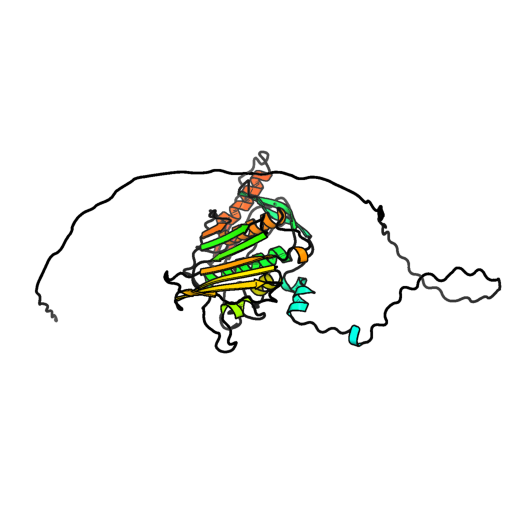3084 C C . ALA A 1 392 ? 5.521 -9.587 -6.750 1.00 91.50 392 ALA A C 1
ATOM 3086 O O . ALA A 1 392 ? 6.330 -9.363 -5.848 1.00 91.50 392 ALA A O 1
ATOM 3087 N N . THR A 1 393 ? 5.581 -10.702 -7.480 1.00 89.94 393 THR A N 1
ATOM 3088 C CA . THR A 1 393 ? 6.553 -11.792 -7.275 1.00 89.94 393 THR A CA 1
ATOM 3089 C C . THR A 1 393 ? 7.838 -11.525 -8.064 1.00 89.94 393 THR A C 1
ATOM 3091 O O . THR A 1 393 ? 8.178 -12.197 -9.037 1.00 89.94 393 THR A O 1
ATOM 3094 N N . THR A 1 394 ? 8.585 -10.496 -7.654 1.00 83.19 394 THR A N 1
ATOM 3095 C CA . THR A 1 394 ? 9.742 -9.956 -8.403 1.00 83.19 394 THR A CA 1
ATOM 3096 C C . THR A 1 394 ? 10.900 -10.939 -8.596 1.00 83.19 394 THR A C 1
ATOM 3098 O O . THR A 1 394 ? 11.646 -10.813 -9.566 1.00 83.19 394 THR A O 1
ATOM 3101 N N . LYS A 1 395 ? 11.042 -11.941 -7.723 1.00 80.94 395 LYS A N 1
ATOM 3102 C CA . LYS A 1 395 ? 12.047 -13.014 -7.852 1.00 80.94 395 LYS A CA 1
ATOM 3103 C C . LYS A 1 395 ? 11.545 -14.244 -8.617 1.00 80.94 395 LYS A C 1
ATOM 3105 O O . LYS A 1 395 ? 12.345 -15.125 -8.915 1.00 80.94 395 LYS A O 1
ATOM 3110 N N . GLY A 1 396 ? 10.254 -14.287 -8.944 1.00 71.00 396 GLY A N 1
ATOM 3111 C CA . GLY A 1 396 ? 9.568 -15.505 -9.361 1.00 71.00 396 GLY A CA 1
ATOM 3112 C C . GLY A 1 396 ? 9.342 -16.437 -8.170 1.00 71.00 396 GLY A C 1
ATOM 3113 O O . GLY A 1 396 ? 10.166 -16.517 -7.261 1.00 71.00 396 GLY A O 1
ATOM 3114 N N . GLU A 1 397 ? 8.207 -17.124 -8.156 1.00 62.88 397 GLU A N 1
ATOM 3115 C CA . GLU A 1 397 ? 7.857 -18.129 -7.147 1.00 62.88 397 GLU A CA 1
ATOM 3116 C C . GLU A 1 397 ? 7.132 -19.298 -7.837 1.00 62.88 397 GLU A C 1
ATOM 3118 O O . GLU A 1 397 ? 6.734 -19.172 -8.998 1.00 62.88 397 GLU A O 1
ATOM 3123 N N . LYS A 1 398 ? 7.058 -20.453 -7.163 1.00 50.78 398 LYS A N 1
ATOM 3124 C CA . LYS A 1 398 ? 6.427 -21.675 -7.690 1.00 50.78 398 LYS A CA 1
ATOM 3125 C C . LYS A 1 398 ? 4.908 -21.640 -7.609 1.00 50.78 398 LYS A C 1
ATOM 3127 O O . LYS A 1 398 ? 4.393 -21.097 -6.607 1.00 50.78 398 LYS A O 1
#

Foldseek 3Di:
DDDDDDDDDDDDDDDDDDDDDDDDDDDDDDDDDDDDDDDDDDDDDYDDDDDDDDDDDDDDDDDDDDDDDDDDDDDDDDDDDDDDDDDDDPDDPPQPPVNVDDDDDPLRCCLVPVCVPQRFLEWDWDFDWFADPVVRFIDGGIFTDGRSVLRLLLLVLLVLLLVCQVFVPKAEWEWEQDQPQQKIKIKTFDAWFDQDQDPPVRHGRVCPLQQHAQDDPAPPPVDPGLGPDHRSCRNLSSLLQFQKKKKWFAHLVVQKIWIWMAGDSSPRTDDIDIDGNPVSTGMMMMMTRGPQVSSVHPTQDPRNVRHSVVLLLLSLAPRANHWYHYNNHTDPRHYVVSSVVSNLVNVVVVVPPVPPDDRFDWDWDDPDPQDIDTDTDDPPDDDDWDDRSSDTPRVDDD

InterPro domains:
  IPR001241 DNA topoisomerase, type IIA [SM00433] (148-398)
  IPR003594 Histidine kinase/HSP90-like ATPase domain [PF02518] (148-243)
  IPR014721 Small ribosomal subunit protein uS5 domain 2-type fold, subgroup [G3DSA:3.30.230.10] (362-398)
  IPR020568 Ribosomal protein uS5 domain 2-type superfamily [SSF54211] (324-396)
  IPR036890 Histidine kinase/HSP90-like ATPase superfamily [G3DSA:3.30.565.10] (104-347)
  IPR036890 Histidine kinase/HSP90-like ATPase superfamily [SSF55874] (99-333)
  IPR050634 DNA Topoisomerase II [PTHR10169] (57-396)

Sequence (398 aa):
MSDSEDFNMGGDSGSEDFQPKTKKAPAKAKAASTSKAAPKAKTAAAPKKKATGKVLKPIDNKKDDSDNDGAWIVKDDESKDDEPEPSATIQRKDKGASDMYEKLTQLEHILKRPDTYIGSIEAISQKMWTFDEETKRMVYRDVKFVPGLFKIVDEILVNAADNKINDSSMDTIKVDIDVEEGLISVYNNGKGIPIEIHSKEKIWIPEMIFGHLLTSSNYDDDEKKLTGGRNGYGAKLTNIYSTEFTVETADKKTEQKYKQTWTNNMSKPGKAKITKNSRGEEFTKVSFRPDFKRFGMEGIDNDIASLLRRRVYDMAGTVKNIKVFLNGERIKIKNFKQYVEMYVNSAKENAGEAAEGPKPTVIFEEISPRWEVGFALSDGSFQQISFANSIATTKGEK

Radius of gyration: 32.76 Å; chains: 1; bounding box: 135×78×71 Å

Secondary structure (DSSP, 8-state):
------------------------------------------------------PPPPPP------------------------------------HHHH-----HHHHHHH-GGGTT---S-EEEEEEEEETTTTEEEEEEEEE-HHHHHHHHHHHHHHHHHHHH-TT--EEEEEEETTTTEEEEEEESS----SB-TTT-SBHHHHHHHSSS--S---TTS----S--SS-HHHHHHHTEEEEEEEEEETTTTEEEEEEEETTTTEEPPPEEEE-TT---EEEEEEEE-GGGGT-SS--HHHHHHHHHHHHHHHHHSTT-EEEETTEEP---SHHHHHHHHHHHHHHHT-TT--S-----EEEEEETTEEEEE---SSS-----EETTEE-TT---

pLDDT: mean 77.96, std 26.81, range [23.88, 98.88]